Protein AF-A0A2S6AQE8-F1 (afdb_monomer)

Solvent-accessible surface area (backbone atoms only — not comparable to full-atom values): 20521 Å² total; per-residue (Å²): 130,80,51,69,67,54,54,55,48,44,31,73,76,71,64,56,74,60,50,34,68,54,40,37,60,50,54,34,91,86,47,54,67,70,57,42,50,50,50,47,54,51,51,68,75,48,90,78,54,59,66,38,32,31,19,49,15,50,26,20,28,69,56,32,47,66,45,81,55,98,65,26,67,51,20,29,32,73,51,63,65,39,25,20,27,65,39,50,67,73,38,40,37,26,40,43,23,58,72,71,33,29,24,54,31,73,43,66,74,57,54,90,47,16,73,24,69,56,58,23,52,59,66,39,56,65,43,61,41,88,42,54,73,67,55,47,50,50,37,25,72,74,56,21,28,34,79,32,42,76,43,74,56,31,32,39,41,39,57,55,48,54,65,45,19,67,81,64,74,41,57,89,32,57,57,57,45,29,23,49,56,46,20,58,54,56,21,49,29,38,31,33,40,38,39,36,35,28,12,27,75,16,22,76,33,66,39,65,68,60,30,52,53,38,50,53,45,38,42,49,34,35,46,75,69,72,29,48,68,46,79,47,75,43,83,13,48,42,46,61,29,58,24,26,22,32,42,49,30,39,49,43,26,52,32,30,24,66,50,50,48,56,64,63,45,47,53,53,35,51,54,52,49,45,55,50,58,71,67,38,87,68,82,88,76,88,64,58,66,66,57,54,53,52,48,28,24,66,70,31,49,14,35,52,40,46,37,50,43,31,44,75,41,55,15,48,44,66,41,63,77,65,42,57,84,68,61,69,35,80,21,77,28,73,29,51,33,92,47,66,28,28,33,62,44,41,51,10,39,66,48,16,45,48,8,50,63,35,25,73,77,40,48,49,7,16,38,37,50,68,53,57,64,76,36,79,41,48,56,68,35,66,36,31,34,21,26,13,88,37,64,68,62,10,48,56,50,24,61,56,51,55,74,44,50,40,72,42,125

Radius of gyration: 22.06 Å; Cα contacts (8 Å, |Δi|>4): 873; chains: 1; bounding box: 56×56×60 Å

Sequence (409 aa):
MNSAATLLEQRRVTGIEFTQ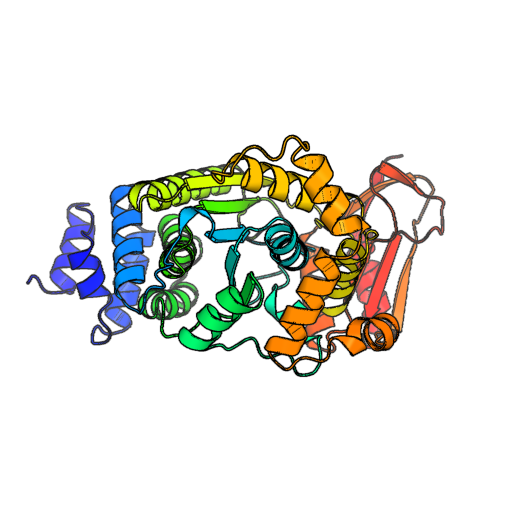EQFAALLAPSTPDAVVATLLTTLAMSSHSDAEASALTQAYVASGKQVNWPDATQVVDKHSTGCVGDDVSIVLAPLLAATGLRVAKITGSALRHCGGTLDKLHCIPGLRLDLTVAEFVGCVETVGFCIAGQSPELVPADGRTYALRERTGTVDVAALIAASIMSKKLATGAATIALEVKYGPGAVVATEADADELVRLMRAIGEAAGRRMLMSTCDASQPLAPAAGPLLELREAVAVLRGGGAPVLREHVTGLAEQILHAVPAPDSGTPIRSRIDDALDSGVAYEMFCHYINHLGGDAEWLDMGLETTHAPAVVTYHAPRPAIYTGIDARPVGEAAQMLAAVDAACGVRIVAEPGKPVSAGQSVLEVHAPDPVSGHAYADALGRHCHFHD

Nearest PDB structures (foldseek):
  1brw-assembly1_B  TM=8.549E-01  e=3.172E-35  Geobacillus stearothermophilus
  5oln-assembly1_A  TM=8.508E-01  e=2.362E-34  Bacillus subtilis subsp. subtilis str. 168
  5ep8-assembly1_B  TM=8.531E-01  e=1.271E-33  Bacillus subtilis subsp. subtilis str. 168
  3h5q-assembly1_A-2  TM=8.691E-01  e=4.934E-33  Staphylococcus aureus subsp. aureus COL
  2wk5-assembly2_B  TM=8.681E-01  e=1.063E-30  Homo sapiens

Foldseek 3Di:
DDDLVRVLVCCQPPVDADALVNLLVQLPPPHDPVSLLSVLVSLVVHDDDLRSLLSNLVSQQVRFAFDADPDLLLEEEEDELFFFLPLLVLQQQLLSLLLVGFYQYEFEQDDALGHGNVLLVVVFPFFAQADDPVLSVVLSVPLSYDYHYDHCRGGVSLVSSVVSCVVNVSPLRLSNVLSSVLSSVVRSSHQEYEYEYEEPDRGPHDDPVSSVSNQVSNVSSQVVSNHHYHYYYDYRQFHQFQWGFSLRSNLQSLQQQQVHHDPSSNVVSLVSSLVVVVRRDDPDPVDRSSVSSSCNRPVSSSVVSSLVSRVSSRTDSVCSVVPSVVDAFPDKDFQWDQAKFQWAGFGRSLQSVLNVVQVVVPRRWGKGADDDHRDIGHHRHTGMMTRHNDVVSRVVSSVVRSVRTDTHD

Structure (mmCIF, N/CA/C/O backbone):
data_AF-A0A2S6AQE8-F1
#
_entry.id   AF-A0A2S6AQE8-F1
#
loop_
_atom_site.group_PDB
_atom_site.id
_atom_site.type_symbol
_atom_site.label_atom_id
_atom_site.label_alt_id
_atom_site.label_comp_id
_atom_site.label_asym_id
_atom_site.label_entity_id
_atom_site.label_seq_id
_atom_site.pdbx_PDB_ins_code
_atom_site.Cartn_x
_atom_site.Cartn_y
_atom_site.Cartn_z
_atom_site.occupancy
_atom_site.B_iso_or_equiv
_atom_site.auth_seq_id
_atom_site.auth_comp_id
_atom_site.auth_asym_id
_atom_site.auth_atom_id
_atom_site.pdbx_PDB_model_num
ATOM 1 N N . MET A 1 1 ? -21.640 16.882 30.216 1.00 59.62 1 MET A N 1
ATOM 2 C CA . MET A 1 1 ? -20.380 16.749 29.454 1.00 59.62 1 MET A CA 1
ATOM 3 C C . MET A 1 1 ? -19.703 18.103 29.436 1.00 59.62 1 MET A C 1
ATOM 5 O O . MET A 1 1 ? -20.409 19.097 29.301 1.00 59.62 1 MET A O 1
ATOM 9 N N . ASN A 1 2 ? -18.381 18.148 29.607 1.00 73.69 2 ASN A N 1
ATOM 10 C CA . ASN A 1 2 ? -17.614 19.379 29.407 1.00 73.69 2 ASN A CA 1
ATOM 11 C C . ASN A 1 2 ? -17.777 19.850 27.955 1.00 73.69 2 ASN A C 1
ATOM 13 O O . ASN A 1 2 ? -17.948 19.026 27.056 1.00 73.69 2 ASN A O 1
ATOM 17 N N . SER A 1 3 ? -17.750 21.164 27.724 1.00 89.25 3 SER A N 1
ATOM 18 C CA . SER A 1 3 ? -17.791 21.694 26.359 1.00 89.25 3 SER A CA 1
ATOM 19 C C . SER A 1 3 ? -16.532 21.281 25.584 1.00 89.25 3 SER A C 1
ATOM 21 O O . SER A 1 3 ? -15.483 21.046 26.189 1.00 89.25 3 SER A O 1
ATOM 23 N N . ALA A 1 4 ? -16.603 21.240 24.250 1.00 91.50 4 ALA A N 1
ATOM 24 C CA . ALA A 1 4 ? -15.432 20.957 23.415 1.00 91.50 4 ALA A CA 1
ATOM 25 C C . ALA A 1 4 ? -14.269 21.927 23.700 1.00 91.50 4 ALA A C 1
ATOM 27 O O . ALA A 1 4 ? -13.121 21.503 23.797 1.00 91.50 4 ALA A O 1
ATOM 28 N N . ALA A 1 5 ? -14.577 23.212 23.918 1.00 90.94 5 ALA A N 1
ATOM 29 C CA . ALA A 1 5 ? -13.588 24.221 24.291 1.00 90.94 5 ALA A CA 1
ATOM 30 C C . ALA A 1 5 ? -12.911 23.891 25.631 1.00 90.94 5 ALA A C 1
ATOM 32 O O . ALA A 1 5 ? -11.690 23.945 25.724 1.00 90.94 5 ALA A O 1
ATOM 33 N N . THR A 1 6 ? -13.687 23.470 26.633 1.00 92.88 6 THR A N 1
ATOM 34 C CA . THR A 1 6 ? -13.168 23.077 27.952 1.00 92.88 6 THR A CA 1
ATOM 35 C C . THR A 1 6 ? -12.248 21.860 27.864 1.00 92.88 6 THR A C 1
ATOM 37 O O . THR A 1 6 ? -11.214 21.835 28.522 1.00 92.88 6 THR A O 1
ATOM 40 N N . LEU A 1 7 ? -12.593 20.858 27.048 1.00 94.50 7 LEU A N 1
ATOM 41 C CA . LEU A 1 7 ? -11.750 19.673 26.850 1.00 94.50 7 LEU A CA 1
ATOM 42 C C . LEU A 1 7 ? -10.415 20.038 26.185 1.00 94.50 7 LEU A C 1
ATOM 44 O O . LEU A 1 7 ? -9.356 19.632 26.659 1.00 94.50 7 LEU A O 1
ATOM 48 N N . LEU A 1 8 ? -10.461 20.839 25.118 1.00 94.88 8 LEU A N 1
ATOM 49 C CA . LEU A 1 8 ? -9.264 21.294 24.404 1.00 94.88 8 LEU A CA 1
ATOM 50 C C . LEU A 1 8 ? -8.369 22.176 25.286 1.00 94.88 8 LEU A C 1
ATOM 52 O O . LEU A 1 8 ? -7.149 22.017 25.282 1.00 94.88 8 LEU A O 1
ATOM 56 N N . GLU A 1 9 ? -8.960 23.078 26.072 1.00 93.56 9 GLU A N 1
ATOM 57 C CA . GLU A 1 9 ? -8.234 23.895 27.047 1.00 93.56 9 GLU A CA 1
ATOM 58 C C . GLU A 1 9 ? -7.586 23.026 28.128 1.00 93.56 9 GLU A C 1
ATOM 60 O O . GLU A 1 9 ? -6.398 23.182 28.407 1.00 93.56 9 GLU A O 1
ATOM 65 N N . GLN A 1 10 ? -8.321 22.058 28.683 1.00 93.00 10 GLN A N 1
ATOM 66 C CA . GLN A 1 10 ? -7.788 21.137 29.682 1.00 93.00 10 GLN A CA 1
ATOM 67 C C . GLN A 1 10 ? -6.585 20.361 29.139 1.00 93.00 10 GLN A C 1
ATOM 69 O O . GLN A 1 10 ? -5.553 20.327 29.813 1.00 93.00 10 GLN A O 1
ATOM 74 N N . ARG A 1 11 ? -6.670 19.799 27.923 1.00 94.56 11 ARG A N 1
ATOM 75 C CA . ARG A 1 11 ? -5.537 19.104 27.289 1.00 94.56 11 ARG A CA 1
ATOM 76 C C . ARG A 1 11 ? -4.319 20.017 27.178 1.00 94.56 11 ARG A C 1
ATOM 78 O O . ARG A 1 11 ? -3.233 19.623 27.587 1.00 94.56 11 ARG A O 1
ATOM 85 N N . ARG A 1 12 ? -4.505 21.253 26.701 1.00 93.00 12 ARG A N 1
ATOM 86 C CA . ARG A 1 12 ? -3.419 22.233 26.517 1.00 93.00 12 ARG A CA 1
ATOM 87 C C . ARG A 1 12 ? -2.774 22.698 27.824 1.00 93.00 12 ARG A C 1
ATOM 89 O O . ARG A 1 12 ? -1.570 22.914 27.852 1.00 93.00 12 ARG A O 1
ATOM 96 N N . VAL A 1 13 ? -3.567 22.909 28.875 1.00 92.69 13 VAL A N 1
ATOM 97 C CA . VAL A 1 13 ? -3.093 23.486 30.147 1.00 92.69 13 VAL A CA 1
ATOM 98 C C . VAL A 1 13 ? -2.520 22.418 31.072 1.00 92.69 13 VAL A C 1
ATOM 100 O O . VAL A 1 13 ? -1.518 22.653 31.740 1.00 92.69 13 VAL A O 1
ATOM 103 N N . THR A 1 14 ? -3.169 21.256 31.141 1.00 92.31 14 THR A N 1
ATOM 104 C CA . THR A 1 14 ? -2.834 20.210 32.120 1.00 92.31 14 THR A CA 1
ATOM 105 C C . THR A 1 14 ? -2.032 19.057 31.529 1.00 92.31 14 THR A C 1
ATOM 107 O O . THR A 1 14 ? -1.454 18.282 32.284 1.00 92.31 14 THR A O 1
ATOM 110 N N . GLY A 1 15 ? -2.026 18.901 30.201 1.00 92.44 15 GLY A N 1
ATOM 111 C CA . GLY A 1 15 ? -1.447 17.734 29.540 1.00 92.44 15 GLY A CA 1
ATOM 112 C C . GLY A 1 15 ? -2.251 16.444 29.739 1.00 92.44 15 GLY A C 1
ATOM 113 O O . GLY A 1 15 ? -1.806 15.397 29.285 1.00 92.44 15 GLY A O 1
ATOM 114 N N . ILE A 1 16 ? -3.430 16.482 30.370 1.00 93.62 16 ILE A N 1
ATOM 115 C CA . ILE A 1 16 ? -4.280 15.294 30.544 1.00 93.62 16 ILE A CA 1
ATOM 116 C C . ILE A 1 16 ? -4.783 14.826 29.179 1.00 93.62 16 ILE A C 1
ATOM 118 O O . ILE A 1 16 ? -5.453 15.584 28.482 1.00 93.62 16 ILE A O 1
ATOM 122 N N . GLU A 1 17 ? -4.443 13.590 28.822 1.00 95.81 17 GLU A N 1
ATOM 123 C CA . GLU A 1 17 ? -4.793 12.947 27.554 1.00 95.81 17 GLU A CA 1
ATOM 124 C C . GLU A 1 17 ? -6.294 12.684 27.413 1.00 95.81 17 GLU A C 1
ATOM 126 O O . GLU A 1 17 ? -7.014 12.513 28.402 1.00 95.81 17 GLU A O 1
ATOM 131 N N . PHE A 1 18 ? -6.765 12.650 26.166 1.00 96.50 18 PHE A N 1
ATOM 132 C CA . PHE A 1 18 ? -8.171 12.388 25.879 1.00 96.50 18 PHE A CA 1
ATOM 133 C C . PHE A 1 18 ? -8.526 10.904 26.006 1.00 96.50 18 PHE A C 1
ATOM 135 O O . PHE A 1 18 ? -7.795 10.025 25.548 1.00 96.50 18 PHE A O 1
ATOM 142 N N . THR A 1 19 ? -9.708 10.623 26.558 1.00 96.38 19 THR A N 1
ATOM 143 C CA . THR A 1 19 ? -10.315 9.285 26.497 1.00 96.38 19 THR A CA 1
ATOM 144 C C . THR A 1 19 ? -10.993 9.040 25.147 1.00 96.38 19 THR A C 1
ATOM 146 O O . THR A 1 19 ? -11.256 9.976 24.384 1.00 96.38 19 THR A O 1
ATOM 149 N N . GLN A 1 20 ? -11.347 7.783 24.859 1.00 96.44 20 GLN A N 1
ATOM 150 C CA . GLN A 1 20 ? -12.087 7.422 23.645 1.00 96.44 20 GLN A CA 1
ATOM 151 C C . GLN A 1 20 ? -13.413 8.193 23.544 1.00 96.44 20 GLN A C 1
ATOM 153 O O . GLN A 1 20 ? -13.755 8.702 22.479 1.00 96.44 20 GLN A O 1
ATOM 158 N N . GLU A 1 21 ? -14.152 8.331 24.647 1.00 96.62 21 GLU A N 1
ATOM 159 C CA . GLU A 1 21 ? -15.435 9.041 24.683 1.00 96.62 21 GLU A CA 1
ATOM 160 C C . GLU A 1 21 ? -15.262 10.536 24.408 1.00 96.62 21 GLU A C 1
ATOM 162 O O . GLU A 1 21 ? -16.095 11.151 23.738 1.00 96.62 21 GLU A O 1
ATOM 167 N N . GLN A 1 22 ? -14.174 11.130 24.904 1.00 97.06 22 GLN A N 1
ATOM 168 C CA . GLN A 1 22 ? -13.853 12.530 24.641 1.00 97.06 22 GLN A CA 1
ATOM 169 C C . GLN A 1 22 ? -13.485 12.741 23.171 1.00 97.06 22 GLN A C 1
ATOM 171 O O . GLN A 1 22 ? -13.992 13.682 22.559 1.00 97.06 22 GLN A O 1
ATOM 176 N N . PHE A 1 23 ? -12.690 11.845 22.575 1.00 97.75 23 PHE A N 1
ATOM 177 C CA . PHE A 1 23 ? -12.437 11.869 21.135 1.00 97.75 23 PHE A CA 1
ATOM 178 C C . PHE A 1 23 ? -13.725 11.708 20.329 1.00 97.75 23 PHE A C 1
ATOM 180 O O . PHE A 1 23 ? -13.971 12.504 19.427 1.00 97.75 23 PHE A O 1
ATOM 187 N N . ALA A 1 24 ? -14.585 10.748 20.676 1.00 96.62 24 ALA A N 1
ATOM 188 C CA . ALA A 1 24 ? -15.858 10.533 19.992 1.00 96.62 24 ALA A CA 1
ATOM 189 C C . ALA A 1 24 ? -16.759 11.780 20.043 1.00 96.62 24 ALA A C 1
ATOM 191 O O . ALA A 1 24 ? -17.357 12.155 19.035 1.00 96.62 24 ALA A O 1
ATOM 192 N N . ALA A 1 25 ? -16.812 12.475 21.185 1.00 96.50 25 ALA A N 1
ATOM 193 C CA . ALA A 1 25 ? -17.548 13.731 21.311 1.00 96.50 25 ALA A CA 1
ATOM 194 C C . ALA A 1 25 ? -16.939 14.856 20.451 1.00 96.50 25 ALA A C 1
ATOM 196 O O . ALA A 1 25 ? -17.665 15.587 19.775 1.00 96.50 25 ALA A O 1
ATOM 197 N N . LEU A 1 26 ? -15.609 14.989 20.437 1.00 96.94 26 LEU A N 1
ATOM 198 C CA . LEU A 1 26 ? -14.902 16.004 19.645 1.00 96.94 26 LEU A CA 1
ATOM 199 C C . LEU A 1 26 ? -14.941 15.722 18.134 1.00 96.94 26 LEU A C 1
ATOM 201 O O . LEU A 1 26 ? -14.862 16.654 17.340 1.00 96.94 26 LEU A O 1
ATOM 205 N N . LEU A 1 27 ? -15.105 14.463 17.733 1.00 96.88 27 LEU A N 1
ATOM 206 C CA . LEU A 1 27 ? -15.155 14.023 16.337 1.00 96.88 27 LEU A CA 1
ATOM 207 C C . LEU A 1 27 ? -16.582 13.782 15.824 1.00 96.88 27 LEU A C 1
ATOM 209 O O . LEU A 1 27 ? -16.759 13.374 14.675 1.00 96.88 27 LEU A O 1
ATOM 213 N N . ALA A 1 28 ? -17.602 14.046 16.645 1.00 96.00 28 ALA A N 1
ATOM 214 C CA . ALA A 1 28 ? -18.995 13.867 16.259 1.00 96.00 28 ALA A CA 1
ATOM 215 C C . ALA A 1 28 ? -19.329 14.641 14.962 1.00 96.00 28 ALA A C 1
ATOM 217 O O . ALA A 1 28 ? -18.824 15.752 14.759 1.00 96.00 28 ALA A O 1
ATOM 218 N N . PRO A 1 29 ? -20.227 14.123 14.099 1.00 94.75 29 PRO A N 1
ATOM 219 C CA . PRO A 1 29 ? -20.587 14.788 12.843 1.00 94.75 29 PRO A CA 1
ATOM 220 C C . PRO A 1 29 ? -21.086 16.231 13.018 1.00 94.75 29 PRO A C 1
ATOM 222 O O . PRO A 1 29 ? -20.862 17.073 12.156 1.00 94.75 29 PRO A O 1
ATOM 225 N N . SER A 1 30 ? -21.725 16.533 14.153 1.00 95.06 30 SER A N 1
ATOM 226 C CA . SER A 1 30 ? -22.222 17.871 14.497 1.00 95.06 30 SER A CA 1
ATOM 227 C C . SER A 1 30 ? -21.138 18.849 14.961 1.00 95.06 30 SER A C 1
ATOM 229 O O . SER A 1 30 ? -21.402 20.047 15.050 1.00 95.06 30 SER A O 1
ATOM 231 N N . THR A 1 31 ? -19.943 18.369 15.315 1.00 96.38 31 THR A N 1
ATOM 232 C CA . THR A 1 31 ? -18.854 19.231 15.788 1.00 96.38 31 THR A CA 1
ATOM 233 C C . THR A 1 31 ? -18.337 20.076 14.625 1.00 96.38 31 THR A C 1
ATOM 235 O O . THR A 1 31 ? -18.069 19.499 13.579 1.00 96.38 31 THR A O 1
ATOM 238 N N . PRO A 1 32 ? -18.171 21.407 14.746 1.00 96.75 32 PRO A N 1
ATOM 239 C CA . PRO A 1 32 ? -17.662 22.241 13.653 1.00 96.75 32 PRO A CA 1
ATOM 240 C C . PRO A 1 32 ? -16.220 21.902 13.247 1.00 96.75 32 PRO A C 1
ATOM 242 O O . PRO A 1 32 ? -15.391 21.605 14.106 1.00 96.75 32 PRO A O 1
ATOM 245 N N . ASP A 1 33 ? -15.883 22.050 11.960 1.00 96.31 33 ASP A N 1
ATOM 246 C CA . ASP A 1 33 ? -14.519 21.812 11.445 1.00 96.31 33 ASP A CA 1
ATOM 247 C C . ASP A 1 33 ? -13.455 22.632 12.185 1.00 96.31 33 ASP A C 1
ATOM 249 O O . ASP A 1 33 ? -12.359 22.140 12.411 1.00 96.31 33 ASP A O 1
ATOM 253 N N . ALA A 1 34 ? -13.775 23.856 12.619 1.00 96.19 34 ALA A N 1
ATOM 254 C CA . ALA A 1 34 ? -12.851 24.690 13.391 1.00 96.19 34 ALA A CA 1
ATOM 255 C C . ALA A 1 34 ? -12.446 24.045 14.729 1.00 96.19 34 ALA A C 1
ATOM 257 O O . ALA A 1 34 ? -11.298 24.163 15.158 1.00 96.19 34 ALA A O 1
ATOM 258 N N . VAL A 1 35 ? -13.370 23.331 15.379 1.00 96.75 35 VAL A N 1
ATOM 259 C CA . VAL A 1 35 ? -13.095 22.599 16.622 1.00 96.75 35 VAL A CA 1
ATOM 260 C C . VAL A 1 35 ? -12.239 21.370 16.326 1.00 96.75 35 VAL A C 1
ATOM 262 O O . VAL A 1 35 ? -11.257 21.144 17.028 1.00 96.75 35 VAL A O 1
ATOM 265 N N . VAL A 1 36 ? -12.549 20.624 15.259 1.00 97.38 36 VAL A N 1
ATOM 266 C CA . VAL A 1 36 ? -11.741 19.467 14.835 1.00 97.38 36 VAL A CA 1
ATOM 267 C C . VAL A 1 36 ? -10.330 19.909 14.440 1.00 97.38 36 VAL A C 1
ATOM 269 O O . VAL A 1 36 ? -9.359 19.333 14.908 1.00 97.38 36 VAL A O 1
ATOM 272 N N . ALA A 1 37 ? -10.183 20.988 13.674 1.00 96.69 37 ALA A N 1
ATOM 273 C CA . ALA A 1 37 ? -8.884 21.564 13.336 1.00 96.69 37 ALA A CA 1
ATOM 274 C C . ALA A 1 37 ? -8.096 21.968 14.593 1.00 96.69 37 ALA A C 1
ATOM 276 O O . ALA A 1 37 ? -6.907 21.675 14.689 1.00 96.69 37 ALA A O 1
ATOM 277 N N . THR A 1 38 ? -8.768 22.561 15.588 1.00 96.75 38 THR A N 1
ATOM 278 C CA . THR A 1 38 ? -8.143 22.905 16.876 1.00 96.75 38 THR A CA 1
ATOM 279 C C . THR A 1 38 ? -7.694 21.656 17.640 1.00 96.75 38 THR A C 1
ATOM 281 O O . THR A 1 38 ? -6.626 21.673 18.255 1.00 96.75 38 THR A O 1
ATOM 284 N N . LEU A 1 39 ? -8.469 20.566 17.594 1.00 97.00 39 LEU A N 1
ATOM 285 C CA . LEU A 1 39 ? -8.056 19.267 18.129 1.00 97.00 39 LEU A CA 1
ATOM 286 C C . LEU A 1 39 ? -6.769 18.790 17.448 1.00 97.00 39 LEU A C 1
ATOM 288 O O . LEU A 1 39 ? -5.811 18.477 18.147 1.00 97.00 39 LEU A O 1
ATOM 292 N N . LEU A 1 40 ? -6.704 18.804 16.114 1.00 96.94 40 LEU A N 1
ATOM 293 C CA . LEU A 1 40 ? -5.523 18.346 15.373 1.00 96.94 40 LEU A CA 1
ATOM 294 C C . LEU A 1 40 ? -4.272 19.149 15.716 1.00 96.94 40 LEU A C 1
ATOM 296 O O . LEU A 1 40 ? -3.232 18.561 15.997 1.00 96.94 40 LEU A O 1
ATOM 300 N N . THR A 1 41 ? -4.370 20.478 15.756 1.00 95.75 41 THR A N 1
ATOM 301 C CA . THR A 1 41 ? -3.236 21.327 16.146 1.00 95.75 41 THR A CA 1
ATOM 302 C C . THR A 1 41 ? -2.858 21.141 17.614 1.00 9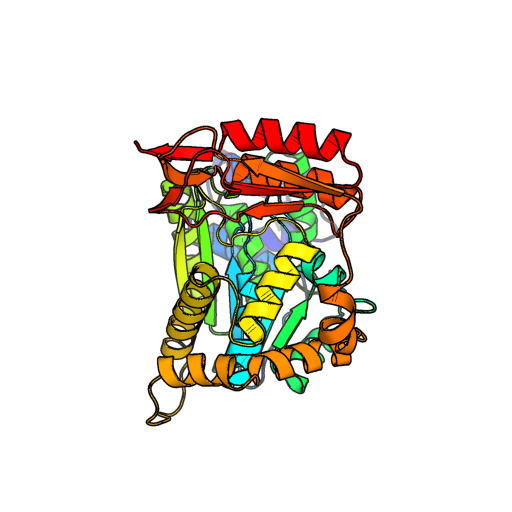5.75 41 THR A C 1
ATOM 304 O O . THR A 1 41 ? -1.684 21.213 17.955 1.00 95.75 41 THR A O 1
ATOM 307 N N . THR A 1 42 ? -3.833 20.873 18.492 1.00 95.69 42 THR A N 1
ATOM 308 C CA . THR A 1 42 ? -3.564 20.566 19.908 1.00 95.69 42 THR A CA 1
ATOM 309 C C . THR A 1 42 ? -2.778 19.268 20.033 1.00 95.69 42 THR A C 1
ATOM 311 O O . THR A 1 42 ? -1.807 19.225 20.786 1.00 95.69 42 THR A O 1
ATOM 314 N N . LEU A 1 43 ? -3.160 18.237 19.275 1.00 95.25 43 LEU A N 1
ATOM 315 C CA . LEU A 1 43 ? -2.432 16.975 19.240 1.00 95.25 43 LEU A CA 1
ATOM 316 C C . LEU A 1 43 ? -1.021 17.186 18.672 1.00 95.25 43 LEU A C 1
ATOM 318 O O . LEU A 1 43 ? -0.054 16.861 19.339 1.00 95.25 43 LEU A O 1
ATOM 322 N N . ALA A 1 44 ? -0.881 17.873 17.536 1.00 94.19 44 ALA A N 1
ATOM 323 C CA . ALA A 1 44 ? 0.421 18.158 16.920 1.00 94.19 44 ALA A CA 1
ATOM 324 C C . ALA A 1 44 ? 1.427 18.887 17.837 1.00 94.19 44 ALA A C 1
ATOM 326 O O . ALA A 1 44 ? 2.632 18.799 17.619 1.00 94.19 44 ALA A O 1
ATOM 327 N N . MET A 1 45 ? 0.945 19.624 18.842 1.00 92.25 45 MET A N 1
ATOM 328 C CA . MET A 1 45 ? 1.772 20.364 19.802 1.00 92.25 45 MET A CA 1
ATOM 329 C C . MET A 1 45 ? 1.960 19.643 21.148 1.00 92.25 45 MET A C 1
ATOM 331 O O . MET A 1 45 ? 2.586 20.203 22.048 1.00 92.25 45 MET A O 1
ATOM 335 N N . SER A 1 46 ? 1.400 18.444 21.315 1.00 90.50 46 SER A N 1
ATOM 336 C CA . SER A 1 46 ? 1.408 17.692 22.573 1.00 90.50 46 SER A CA 1
ATOM 337 C C . SER A 1 46 ? 2.185 16.384 22.429 1.00 90.50 46 SER A C 1
ATOM 339 O O . SER A 1 46 ? 2.286 15.818 21.348 1.00 90.50 46 SER A O 1
ATOM 341 N N . SER A 1 47 ? 2.710 15.862 23.538 1.00 88.88 47 SER A N 1
ATOM 342 C CA . SER A 1 47 ? 3.180 14.475 23.586 1.00 88.88 47 SER A CA 1
ATOM 343 C C . SER A 1 47 ? 1.994 13.513 23.642 1.00 88.88 47 SER A C 1
ATOM 345 O O . SER A 1 47 ? 1.002 13.815 24.312 1.00 88.88 47 SER A O 1
ATOM 347 N N . HIS A 1 48 ? 2.134 12.339 23.028 1.00 89.06 48 HIS A N 1
ATOM 348 C CA . HIS A 1 48 ? 1.110 11.295 23.015 1.00 89.06 48 HIS A CA 1
ATOM 349 C C . HIS A 1 48 ? 1.634 10.000 23.617 1.00 89.06 48 HIS A C 1
ATOM 351 O O . HIS A 1 48 ? 2.704 9.524 23.234 1.00 89.06 48 HIS A O 1
ATOM 357 N N . SER A 1 49 ? 0.860 9.399 24.512 1.00 94.12 49 SER A N 1
ATOM 358 C CA . SER A 1 49 ? 1.041 8.006 24.893 1.00 94.12 49 SER A CA 1
ATOM 359 C C . SER A 1 49 ? 0.412 7.056 23.869 1.00 94.12 49 SER A C 1
ATOM 361 O O . SER A 1 49 ? -0.458 7.422 23.071 1.00 94.12 49 SER A O 1
ATOM 363 N N . ASP A 1 50 ? 0.799 5.785 23.949 1.00 95.06 50 ASP A N 1
ATOM 364 C CA . ASP A 1 50 ? 0.179 4.715 23.159 1.00 95.06 50 ASP A CA 1
ATOM 365 C C . ASP A 1 50 ? -1.304 4.543 23.496 1.00 95.06 50 ASP A C 1
ATOM 367 O O . ASP A 1 50 ? -2.102 4.159 22.638 1.00 95.06 50 ASP A O 1
ATOM 371 N N . ALA A 1 51 ? -1.687 4.856 24.738 1.00 95.38 51 ALA A N 1
ATOM 372 C CA . ALA A 1 51 ? -3.067 4.784 25.189 1.00 95.38 51 ALA A CA 1
ATOM 373 C C . ALA A 1 51 ? -3.922 5.877 24.534 1.00 95.38 51 ALA A C 1
ATOM 375 O O . ALA A 1 51 ? -5.020 5.577 24.067 1.00 95.38 51 ALA A O 1
ATOM 376 N N . GLU A 1 52 ? -3.418 7.112 24.421 1.00 96.00 52 GLU A N 1
ATOM 377 C CA . GLU A 1 52 ? -4.141 8.191 23.735 1.00 96.00 52 GLU A CA 1
ATOM 378 C C . GLU A 1 52 ? -4.267 7.911 22.230 1.00 96.00 52 GLU A C 1
ATOM 380 O O . GLU A 1 52 ? -5.348 8.068 21.658 1.00 96.00 52 GLU A O 1
ATOM 385 N N . ALA A 1 53 ? -3.201 7.420 21.588 1.00 96.56 53 ALA A N 1
ATOM 386 C CA . ALA A 1 53 ? -3.248 7.020 20.180 1.00 96.56 53 ALA A CA 1
ATOM 387 C C . ALA A 1 53 ? -4.249 5.870 19.941 1.00 96.56 53 ALA A C 1
ATOM 389 O O . ALA A 1 53 ? -5.016 5.885 18.970 1.00 96.56 53 ALA A O 1
ATOM 390 N N . SER A 1 54 ? -4.306 4.900 20.858 1.00 97.19 54 SER A N 1
ATOM 391 C CA . SER A 1 54 ? -5.295 3.814 20.832 1.00 97.19 54 SER A CA 1
ATOM 392 C C . SER A 1 54 ? -6.718 4.335 21.027 1.00 97.19 54 SER A C 1
ATOM 394 O O . SER A 1 54 ? -7.612 3.951 20.273 1.00 97.19 54 SER A O 1
ATOM 396 N N . ALA A 1 55 ? -6.932 5.259 21.966 1.00 97.62 55 ALA A N 1
ATOM 397 C CA . ALA A 1 55 ? -8.231 5.880 22.212 1.00 97.62 55 ALA A CA 1
ATOM 398 C C . ALA A 1 55 ? -8.743 6.659 20.988 1.00 97.62 55 ALA A C 1
ATOM 400 O O . ALA A 1 55 ? -9.908 6.511 20.609 1.00 97.62 55 ALA A O 1
ATOM 401 N N . LEU A 1 56 ? -7.873 7.427 20.319 1.00 98.12 56 LEU A N 1
ATOM 402 C CA . LEU A 1 56 ? -8.203 8.106 19.063 1.00 98.12 56 LEU A CA 1
ATOM 403 C C . LEU A 1 56 ? -8.585 7.100 17.970 1.00 98.12 56 LEU A C 1
ATOM 405 O O . LEU A 1 56 ? -9.598 7.268 17.289 1.00 98.12 56 LEU A O 1
ATOM 409 N N . THR A 1 57 ? -7.802 6.028 17.828 1.00 98.12 57 THR A N 1
ATOM 410 C CA . THR A 1 57 ? -8.071 4.976 16.838 1.00 98.12 57 THR A CA 1
ATOM 411 C C . THR A 1 57 ? -9.432 4.330 17.075 1.00 98.12 57 THR A C 1
ATOM 413 O O . THR A 1 57 ? -10.221 4.181 16.144 1.00 98.12 57 THR A O 1
ATOM 416 N N . GLN A 1 58 ? -9.739 3.974 18.322 1.00 97.62 58 GLN A N 1
ATOM 417 C CA . GLN A 1 58 ? -11.017 3.365 18.682 1.00 97.62 58 GLN A CA 1
ATOM 418 C C . GLN A 1 58 ? -12.192 4.325 18.457 1.00 97.62 58 GLN A C 1
ATOM 420 O O . GLN A 1 58 ? -13.267 3.882 18.056 1.00 97.62 58 GLN A O 1
ATOM 425 N N . ALA A 1 59 ? -12.001 5.635 18.648 1.00 97.94 59 ALA A N 1
ATOM 426 C CA . ALA A 1 59 ? -13.010 6.634 18.303 1.00 97.94 59 ALA A CA 1
ATOM 427 C C . ALA A 1 59 ? -13.266 6.701 16.784 1.00 97.94 59 ALA A C 1
ATOM 429 O O . ALA A 1 59 ? -14.421 6.794 16.368 1.00 97.94 59 ALA A O 1
ATOM 430 N N . TYR A 1 60 ? -12.229 6.582 15.945 1.00 97.69 60 TYR A N 1
ATOM 431 C CA . TYR A 1 60 ? -12.407 6.467 14.492 1.00 97.69 60 TYR A CA 1
ATOM 432 C C . TYR A 1 60 ? -13.137 5.188 14.090 1.00 97.69 60 TYR A C 1
ATOM 434 O O . TYR A 1 60 ? -14.089 5.259 13.316 1.00 97.69 60 TYR A O 1
ATOM 442 N N . VAL A 1 61 ? -12.747 4.040 14.644 1.00 96.75 61 VAL A N 1
ATOM 443 C CA . VAL A 1 61 ? -13.399 2.745 14.375 1.00 96.75 61 VAL A CA 1
ATOM 444 C C . VAL A 1 61 ? -14.874 2.766 14.795 1.00 96.75 61 VAL A C 1
ATOM 446 O O . VAL A 1 61 ? -15.736 2.275 14.073 1.00 96.75 61 VAL A O 1
ATOM 449 N N . ALA A 1 62 ? -15.192 3.379 15.938 1.00 96.69 62 ALA A N 1
ATOM 450 C CA . ALA A 1 62 ? -16.563 3.502 16.431 1.00 96.69 62 ALA A CA 1
ATOM 451 C C . ALA A 1 62 ? -17.425 4.502 15.636 1.00 96.69 62 ALA A C 1
ATOM 453 O O . ALA A 1 62 ? -18.641 4.528 15.814 1.00 96.69 62 ALA A O 1
ATOM 454 N N . SER A 1 63 ? -16.823 5.330 14.774 1.00 96.88 63 SER A N 1
ATOM 455 C CA . SER A 1 63 ? -17.554 6.343 14.000 1.00 96.88 63 SER A CA 1
ATOM 456 C C . SER A 1 63 ? -18.351 5.774 12.822 1.00 96.88 63 SER A C 1
ATOM 458 O O . SER A 1 63 ? -19.213 6.473 12.288 1.00 96.88 63 SER A O 1
ATOM 460 N N . GLY A 1 64 ? -18.079 4.531 12.414 1.00 95.19 64 GLY A N 1
ATOM 461 C CA . GLY A 1 64 ? -18.721 3.880 11.276 1.00 95.19 64 GLY A CA 1
ATOM 462 C C . GLY A 1 64 ? -19.036 2.402 11.507 1.00 95.19 64 GLY A C 1
ATOM 463 O O . GLY A 1 64 ? -19.051 1.896 12.629 1.00 95.19 64 GLY A O 1
ATOM 464 N N . LYS A 1 65 ? -19.344 1.709 10.411 1.00 95.25 65 LYS A N 1
ATOM 465 C CA . LYS A 1 65 ? -19.547 0.265 10.347 1.00 95.25 65 LYS A CA 1
ATOM 466 C C . LYS A 1 65 ? -18.236 -0.467 10.613 1.00 95.25 65 LYS A C 1
ATOM 468 O O . LYS A 1 65 ? -17.154 -0.001 10.276 1.00 95.25 65 LYS A O 1
ATOM 473 N N . GLN A 1 66 ? -18.366 -1.668 11.154 1.00 94.38 66 GLN A N 1
ATOM 474 C CA . GLN A 1 66 ? -17.254 -2.584 11.369 1.00 94.38 66 GLN A CA 1
ATOM 475 C C . GLN A 1 66 ? -17.611 -3.928 10.753 1.00 94.38 66 GLN A C 1
ATOM 477 O O . GLN A 1 66 ? -18.738 -4.409 10.899 1.00 94.38 66 GLN A O 1
ATOM 482 N N . VAL A 1 67 ? -16.653 -4.518 10.050 1.00 95.50 67 VAL A N 1
ATOM 483 C CA . VAL A 1 67 ? -16.799 -5.847 9.469 1.00 95.50 67 VAL A CA 1
ATOM 484 C C . VAL A 1 67 ? -16.4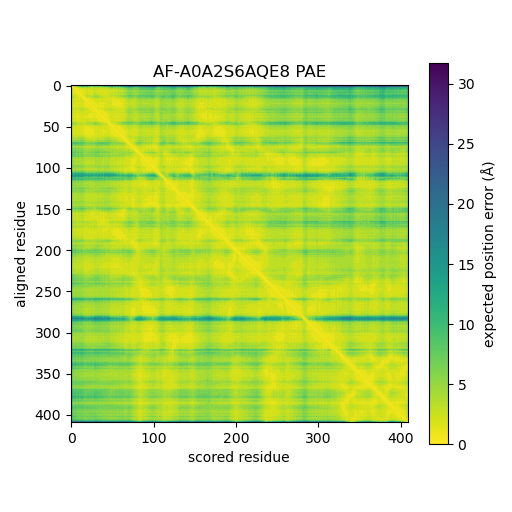78 -6.886 10.536 1.00 95.50 67 VAL A C 1
ATOM 486 O O . VAL A 1 67 ? -15.440 -6.813 11.191 1.00 95.50 67 VAL A O 1
ATOM 489 N N . ASN A 1 68 ? -17.362 -7.869 10.689 1.00 93.62 68 ASN A N 1
ATOM 490 C CA . ASN A 1 68 ? -17.163 -9.003 11.583 1.00 93.62 68 ASN A CA 1
ATOM 491 C C . ASN A 1 68 ? -17.207 -10.293 10.769 1.00 93.62 68 ASN A C 1
ATOM 493 O O . ASN A 1 68 ? -18.204 -10.571 10.106 1.00 93.62 68 ASN A O 1
ATOM 497 N N . TRP A 1 69 ? -16.136 -11.078 10.844 1.00 94.75 69 TRP A N 1
ATOM 498 C CA . TRP A 1 69 ? -16.018 -12.346 10.131 1.00 94.75 69 TRP A CA 1
ATOM 499 C C . TRP A 1 69 ? -16.401 -13.513 11.045 1.00 94.75 69 TRP A C 1
ATOM 501 O O . TRP A 1 69 ? -15.966 -13.519 12.199 1.00 94.75 69 TRP A O 1
ATOM 511 N N . PRO A 1 70 ? -17.144 -14.524 10.551 1.00 90.06 70 PRO A N 1
ATOM 512 C CA . PRO A 1 70 ? -17.467 -15.718 11.336 1.00 90.06 70 PRO A CA 1
ATOM 513 C C . PRO A 1 70 ? -16.224 -16.436 11.877 1.00 90.06 70 PRO A C 1
ATOM 515 O O . PRO A 1 70 ? -16.205 -16.858 13.029 1.00 90.06 70 PRO A O 1
ATOM 518 N N . ASP A 1 71 ? -15.173 -16.520 11.056 1.00 89.75 71 ASP A N 1
ATOM 519 C CA . ASP A 1 71 ? -13.838 -16.954 11.462 1.00 89.75 71 ASP A CA 1
ATOM 520 C C . ASP A 1 71 ? -12.814 -15.887 11.070 1.00 89.75 71 ASP A C 1
ATOM 522 O O . ASP A 1 71 ? -12.220 -15.917 9.991 1.00 89.75 71 ASP A O 1
ATOM 526 N N . ALA A 1 72 ? -12.630 -14.914 11.960 1.00 90.75 72 ALA A N 1
ATOM 527 C CA . ALA A 1 72 ? -11.656 -13.849 11.766 1.00 90.75 72 ALA A CA 1
ATOM 528 C C . ALA A 1 72 ? -10.203 -14.351 11.808 1.00 90.75 72 ALA A C 1
ATOM 530 O O . ALA A 1 72 ? -9.327 -13.651 11.308 1.00 90.75 72 ALA A O 1
ATOM 531 N N . THR A 1 73 ? -9.923 -15.538 12.371 1.00 92.44 73 THR A N 1
ATOM 532 C CA . THR A 1 73 ? -8.541 -16.026 12.548 1.00 92.44 73 THR A CA 1
ATOM 533 C C . THR A 1 73 ? -7.839 -16.292 11.222 1.00 92.44 73 THR A C 1
ATOM 535 O O . THR A 1 73 ? -6.625 -16.120 11.143 1.00 92.44 73 THR A O 1
ATOM 538 N N . GLN A 1 74 ? -8.610 -16.630 10.186 1.00 94.75 74 GLN A N 1
ATOM 539 C CA . GLN A 1 74 ? -8.137 -16.839 8.816 1.00 94.75 74 GLN A CA 1
ATOM 540 C C . GLN A 1 74 ? -8.162 -15.561 7.968 1.00 94.75 74 GLN A C 1
ATOM 542 O O . GLN A 1 74 ? -7.778 -15.599 6.800 1.00 94.75 74 GLN A O 1
ATOM 547 N N . VAL A 1 75 ? -8.638 -14.437 8.520 1.00 96.94 75 VAL A N 1
ATOM 548 C CA . VAL A 1 75 ? -8.728 -13.167 7.798 1.00 96.94 75 VAL A CA 1
ATOM 549 C C . VAL A 1 75 ? -7.530 -12.290 8.126 1.00 96.94 75 VAL A C 1
ATOM 551 O O . VAL A 1 75 ? -7.278 -11.942 9.285 1.00 96.94 75 VAL A O 1
ATOM 554 N N . VAL A 1 76 ? -6.821 -11.901 7.074 1.00 97.62 76 VAL A N 1
ATOM 555 C CA . VAL A 1 76 ? -5.607 -11.097 7.127 1.00 97.62 76 VAL A CA 1
ATOM 556 C C . VAL A 1 76 ? -5.780 -9.782 6.370 1.00 97.62 76 VAL A C 1
ATOM 558 O O . VAL A 1 76 ? -6.586 -9.669 5.444 1.00 97.62 76 VAL A O 1
ATOM 561 N N . ASP A 1 77 ? -4.993 -8.781 6.744 1.00 95.94 77 ASP A N 1
ATOM 562 C CA . ASP A 1 77 ? -4.799 -7.561 5.958 1.00 95.94 77 ASP A CA 1
ATOM 563 C C . ASP A 1 77 ? -3.298 -7.242 5.905 1.00 95.94 77 ASP A C 1
ATOM 565 O O . ASP A 1 77 ? -2.560 -7.497 6.860 1.00 95.94 77 ASP A O 1
ATOM 569 N N . LYS A 1 78 ? -2.848 -6.671 4.787 1.00 94.81 78 LYS A N 1
ATOM 570 C CA . LYS A 1 78 ? -1.495 -6.134 4.622 1.00 94.81 78 LYS A CA 1
ATOM 571 C C . LYS A 1 78 ? -1.585 -4.664 4.280 1.00 94.81 78 LYS A C 1
ATOM 573 O O . LYS A 1 78 ? -2.303 -4.273 3.357 1.00 94.81 78 LYS A O 1
ATOM 578 N N . HIS A 1 79 ? -0.788 -3.835 4.932 1.00 93.06 79 HIS A N 1
ATOM 579 C CA . HIS A 1 79 ? -0.647 -2.431 4.577 1.00 93.06 79 HIS A CA 1
ATOM 580 C C . HIS A 1 79 ? 0.821 -2.010 4.517 1.00 93.06 79 HIS A C 1
ATOM 582 O O . HIS A 1 79 ? 1.684 -2.608 5.148 1.00 93.06 79 HIS A O 1
ATOM 588 N N . SER A 1 80 ? 1.091 -1.022 3.673 1.00 91.44 80 SER A N 1
ATOM 589 C CA . SER A 1 80 ? 2.403 -0.418 3.467 1.00 91.44 80 SER A CA 1
ATOM 590 C C . SER A 1 80 ? 2.218 1.085 3.566 1.00 91.44 80 SER A C 1
ATOM 592 O O . SER A 1 80 ? 1.224 1.598 3.046 1.00 91.44 80 SER A O 1
ATOM 594 N N . THR A 1 81 ? 3.153 1.785 4.208 1.00 89.56 81 THR A N 1
ATOM 595 C CA . THR A 1 81 ? 3.166 3.257 4.199 1.00 89.56 81 THR A CA 1
ATOM 596 C C . THR A 1 81 ? 3.477 3.839 2.815 1.00 89.56 81 THR A C 1
ATOM 598 O O . THR A 1 81 ? 3.257 5.031 2.604 1.00 89.56 81 THR A O 1
ATOM 601 N N . GLY A 1 82 ? 3.908 2.997 1.868 1.00 87.44 82 GLY A N 1
ATOM 602 C CA . GLY A 1 82 ? 4.096 3.325 0.459 1.00 87.44 82 GLY A CA 1
ATOM 603 C C . GLY A 1 82 ? 5.542 3.664 0.098 1.00 87.44 82 GLY A C 1
ATOM 604 O O . GLY A 1 82 ? 6.245 4.358 0.834 1.00 87.44 82 GLY A O 1
ATOM 605 N N . CYS A 1 83 ? 5.965 3.171 -1.064 1.00 91.25 83 CYS A N 1
ATOM 606 C CA . CYS A 1 83 ? 7.178 3.573 -1.769 1.00 91.25 83 CYS A CA 1
ATOM 607 C C . CYS A 1 83 ? 6.954 3.480 -3.289 1.00 91.25 83 CYS A C 1
ATOM 609 O O . CYS A 1 83 ? 5.873 3.114 -3.757 1.00 91.25 83 CYS A O 1
ATOM 611 N N . VAL A 1 84 ? 7.973 3.835 -4.067 1.00 94.81 84 VAL A N 1
ATOM 612 C CA . VAL A 1 84 ? 7.958 3.720 -5.532 1.00 94.81 84 VAL A CA 1
ATOM 613 C C . VAL A 1 84 ? 8.106 2.251 -5.947 1.00 94.81 84 VAL A C 1
ATOM 615 O O . VAL A 1 84 ? 8.986 1.560 -5.432 1.00 94.81 84 VAL A O 1
ATOM 618 N N . GLY A 1 85 ? 7.253 1.775 -6.862 1.00 93.19 85 GLY A N 1
ATOM 619 C CA . GLY A 1 85 ? 7.247 0.379 -7.318 1.00 93.19 85 GLY A CA 1
ATOM 620 C C . GLY A 1 85 ? 6.677 -0.618 -6.297 1.00 93.19 85 GLY A C 1
ATOM 621 O O . GLY A 1 85 ? 7.078 -1.779 -6.279 1.00 93.19 85 GLY A O 1
ATOM 622 N N . ASP A 1 86 ? 5.798 -0.186 -5.380 1.00 93.62 86 ASP A N 1
ATOM 623 C CA . ASP A 1 86 ? 5.174 -1.073 -4.378 1.00 93.62 86 ASP A CA 1
ATOM 624 C C . ASP A 1 86 ? 3.967 -1.830 -4.963 1.00 93.62 86 ASP A C 1
ATOM 626 O O . ASP A 1 86 ? 2.798 -1.478 -4.758 1.00 93.62 86 ASP A O 1
ATOM 630 N N . ASP A 1 87 ? 4.257 -2.884 -5.723 1.00 93.75 87 ASP A N 1
ATOM 631 C CA . ASP A 1 87 ? 3.270 -3.773 -6.367 1.00 93.75 87 ASP A CA 1
ATOM 632 C C . ASP A 1 87 ? 2.775 -4.901 -5.462 1.00 93.75 87 ASP A C 1
ATOM 634 O O . ASP A 1 87 ? 1.868 -5.666 -5.801 1.00 93.75 87 ASP A O 1
ATOM 638 N N . VAL A 1 88 ? 3.335 -4.974 -4.256 1.00 96.25 88 VAL A N 1
ATOM 639 C CA . VAL A 1 88 ? 3.222 -6.113 -3.347 1.00 96.25 88 VAL A CA 1
ATOM 640 C C . VAL A 1 88 ? 1.774 -6.466 -3.057 1.00 96.25 88 VAL A C 1
ATOM 642 O O . VAL A 1 88 ? 1.431 -7.635 -2.984 1.00 96.25 88 VAL A O 1
ATOM 645 N N . SER A 1 89 ? 0.900 -5.472 -2.884 1.00 96.75 89 SER A N 1
ATOM 646 C CA . SER A 1 89 ? -0.497 -5.735 -2.520 1.00 96.75 89 SER A CA 1
ATOM 647 C C . SER A 1 89 ? -1.278 -6.473 -3.611 1.00 96.75 89 SER A C 1
ATOM 649 O O . SER A 1 89 ? -2.142 -7.275 -3.268 1.00 96.75 89 SER A O 1
ATOM 651 N N . ILE A 1 90 ? -0.981 -6.201 -4.888 1.00 97.81 90 ILE A N 1
ATOM 652 C CA . ILE A 1 90 ? -1.674 -6.804 -6.038 1.00 97.81 90 ILE A CA 1
ATOM 653 C C . ILE A 1 90 ? -1.290 -8.278 -6.166 1.00 97.81 90 ILE A C 1
ATOM 655 O O . ILE A 1 90 ? -2.145 -9.102 -6.462 1.00 97.81 90 ILE A O 1
ATOM 659 N N . VAL A 1 91 ? -0.033 -8.619 -5.868 1.00 98.38 91 VAL A N 1
ATOM 660 C CA . VAL A 1 91 ? 0.449 -10.008 -5.898 1.00 98.38 91 VAL A CA 1
ATOM 661 C C . VAL A 1 91 ? 0.069 -10.765 -4.621 1.00 98.38 91 VAL A C 1
ATOM 663 O O . VAL A 1 91 ? -0.425 -11.888 -4.666 1.00 98.38 91 VAL A O 1
ATOM 666 N N . LEU A 1 92 ? 0.281 -10.149 -3.456 1.00 98.38 92 LEU A N 1
ATOM 667 C CA . LEU A 1 92 ? 0.166 -10.815 -2.159 1.00 98.38 92 LEU A CA 1
ATOM 668 C C . LEU A 1 92 ? -1.276 -11.216 -1.823 1.00 98.38 92 LEU A C 1
ATOM 670 O O . LEU A 1 92 ? -1.485 -12.272 -1.237 1.00 98.38 92 LEU A O 1
ATOM 674 N N . ALA A 1 93 ? -2.273 -10.395 -2.166 1.00 98.31 93 ALA A N 1
ATOM 675 C CA . ALA A 1 93 ? -3.666 -10.691 -1.831 1.00 98.31 93 ALA A CA 1
ATOM 676 C C . ALA A 1 93 ? -4.192 -11.987 -2.491 1.00 98.31 93 ALA A C 1
ATOM 678 O O . ALA A 1 93 ? -4.628 -12.874 -1.751 1.00 98.31 93 ALA A O 1
ATOM 679 N N . PRO A 1 94 ? -4.117 -12.159 -3.827 1.00 98.50 94 PRO A N 1
ATOM 680 C CA . PRO A 1 94 ? -4.505 -13.413 -4.470 1.00 98.50 94 PRO A CA 1
ATOM 681 C C . PRO A 1 94 ? -3.596 -14.588 -4.091 1.00 98.50 94 PRO A C 1
ATOM 683 O O . PRO A 1 94 ? -4.090 -15.704 -3.953 1.00 98.50 94 PRO A O 1
ATOM 686 N N . LEU A 1 95 ? -2.298 -14.359 -3.852 1.00 98.50 95 LEU A N 1
ATOM 687 C CA . LEU A 1 95 ? -1.382 -15.399 -3.375 1.00 98.50 95 LEU A CA 1
ATOM 688 C C . LEU A 1 95 ? -1.819 -15.972 -2.019 1.00 98.50 95 LEU A C 1
ATOM 690 O O . LEU A 1 95 ? -1.949 -17.183 -1.866 1.00 98.50 95 LEU A O 1
ATOM 694 N N . LEU A 1 96 ? -2.098 -15.117 -1.033 1.00 98.06 96 LEU A N 1
ATOM 695 C CA . LEU A 1 96 ? -2.580 -15.569 0.275 1.00 98.06 96 LEU A CA 1
ATOM 696 C C . LEU A 1 96 ? -3.942 -16.265 0.156 1.00 98.06 96 LEU A C 1
ATOM 698 O O . LEU A 1 96 ? -4.157 -17.291 0.805 1.00 98.06 96 LEU A O 1
ATOM 702 N N . ALA A 1 97 ? -4.823 -15.766 -0.715 1.00 97.69 97 ALA A N 1
ATOM 703 C CA . ALA A 1 97 ? -6.101 -16.410 -0.995 1.00 97.69 97 ALA A CA 1
ATOM 704 C C . ALA A 1 97 ? -5.927 -17.823 -1.581 1.00 97.69 97 ALA A C 1
ATOM 706 O O . ALA A 1 97 ? -6.568 -18.764 -1.116 1.00 97.69 97 ALA A O 1
ATOM 707 N N . ALA A 1 98 ? -4.987 -18.005 -2.514 1.00 96.81 98 ALA A N 1
ATOM 708 C CA . ALA A 1 98 ? -4.630 -19.310 -3.073 1.00 96.81 98 ALA A CA 1
ATOM 709 C C . ALA A 1 98 ? -4.088 -20.293 -2.017 1.00 96.81 98 ALA A C 1
ATOM 711 O O . ALA A 1 98 ? -4.240 -21.505 -2.154 1.00 96.81 98 ALA A O 1
ATOM 712 N N . THR A 1 99 ? -3.505 -19.792 -0.923 1.00 94.38 99 THR A N 1
ATOM 713 C CA . THR A 1 99 ? -3.042 -20.630 0.199 1.00 94.38 99 THR A CA 1
ATOM 714 C C . THR A 1 99 ? -4.125 -20.957 1.236 1.00 94.38 99 THR A C 1
ATOM 716 O O . THR A 1 99 ? -3.838 -21.682 2.194 1.00 94.38 99 THR A O 1
ATOM 719 N N . GLY A 1 100 ? -5.354 -20.462 1.038 1.00 93.19 100 GLY A N 1
ATOM 720 C CA . GLY A 1 100 ? -6.531 -20.735 1.869 1.00 93.19 100 GLY A CA 1
ATOM 721 C C . GLY A 1 100 ? -6.872 -19.652 2.898 1.00 93.19 100 GLY A C 1
ATOM 722 O O . GLY A 1 100 ? -7.849 -19.805 3.631 1.00 93.19 100 GLY A O 1
ATOM 723 N N . LEU A 1 101 ? -6.101 -18.563 2.965 1.00 96.25 101 LEU A N 1
ATOM 724 C CA . LEU A 1 101 ? -6.431 -17.419 3.815 1.00 96.25 101 LEU A CA 1
ATOM 725 C C . LEU A 1 101 ? -7.482 -16.526 3.155 1.00 96.25 101 LEU A C 1
ATOM 727 O O . LEU A 1 101 ? -7.708 -16.589 1.952 1.00 96.25 101 LEU A O 1
ATOM 731 N N . ARG A 1 102 ? -8.110 -15.654 3.943 1.00 97.62 102 ARG A N 1
ATOM 732 C CA . ARG A 1 102 ? -8.972 -14.590 3.423 1.00 97.62 102 ARG A CA 1
ATOM 733 C C . ARG A 1 102 ? -8.283 -13.243 3.547 1.00 97.62 102 ARG A C 1
ATOM 735 O O . ARG A 1 102 ? -7.817 -12.914 4.633 1.00 97.62 102 ARG A O 1
ATOM 742 N N . VAL A 1 103 ? -8.252 -12.435 2.489 1.00 98.12 103 VAL A N 1
ATOM 743 C CA . VAL A 1 103 ? -7.611 -11.106 2.540 1.00 98.12 103 VAL A CA 1
ATOM 744 C C . VAL A 1 103 ? -8.640 -9.991 2.402 1.00 98.12 103 VAL A C 1
ATOM 746 O O . VAL A 1 103 ? -9.235 -9.798 1.344 1.00 98.12 103 VAL A O 1
ATOM 749 N N . ALA A 1 104 ? -8.828 -9.223 3.472 1.00 96.62 104 ALA A N 1
ATOM 750 C CA . ALA A 1 104 ? -9.785 -8.123 3.539 1.00 96.62 104 ALA A CA 1
ATOM 751 C C . ALA A 1 104 ? -9.044 -6.778 3.520 1.00 96.62 104 ALA A C 1
ATOM 753 O O . ALA A 1 104 ? -8.836 -6.155 4.563 1.00 96.62 104 ALA A O 1
ATOM 754 N N . LYS A 1 105 ? -8.637 -6.324 2.327 1.00 94.75 105 LYS A N 1
ATOM 755 C CA . LYS A 1 105 ? -7.774 -5.151 2.173 1.00 94.75 105 LYS A CA 1
ATOM 756 C C . LYS A 1 105 ? -8.540 -3.932 1.670 1.00 94.75 105 LYS A C 1
ATOM 758 O O . LYS A 1 105 ? -8.994 -3.872 0.532 1.00 94.75 105 LYS A O 1
ATOM 763 N N . ILE A 1 106 ? -8.543 -2.886 2.489 1.00 91.94 106 ILE A N 1
ATOM 764 C CA . ILE A 1 106 ? -8.921 -1.535 2.056 1.00 91.94 106 ILE A CA 1
ATOM 765 C C . ILE A 1 106 ? -7.674 -0.676 1.901 1.00 91.94 106 ILE A C 1
ATOM 767 O O . ILE A 1 106 ? -6.796 -0.666 2.773 1.00 91.94 106 ILE A O 1
ATOM 771 N N . THR A 1 107 ? -7.603 0.060 0.798 1.00 88.06 107 THR A N 1
ATOM 772 C CA . THR A 1 107 ? -6.499 0.962 0.475 1.00 88.06 107 THR A CA 1
ATOM 773 C C . THR A 1 107 ? -7.008 2.373 0.179 1.00 88.06 107 THR A C 1
ATOM 775 O O . THR A 1 107 ? -8.136 2.565 -0.267 1.00 88.06 107 THR A O 1
ATOM 778 N N . GLY A 1 108 ? -6.181 3.373 0.487 1.00 76.81 108 GLY A N 1
ATOM 779 C CA . GLY A 1 108 ? -6.406 4.753 0.055 1.00 76.81 108 GLY A CA 1
ATOM 780 C C . GLY A 1 108 ? -5.833 5.017 -1.337 1.00 76.81 108 GLY A C 1
ATOM 781 O O . GLY A 1 108 ? -5.241 4.123 -1.950 1.00 76.81 108 GLY A O 1
ATOM 782 N N . SER A 1 109 ? -6.005 6.256 -1.793 1.00 70.12 109 SER A N 1
ATOM 783 C CA . SER A 1 109 ? -5.380 6.804 -3.002 1.00 70.12 109 SER A CA 1
ATOM 784 C C . SER A 1 109 ? -3.856 6.923 -2.867 1.00 70.12 109 SER A C 1
ATOM 786 O O . SER A 1 109 ? -3.320 6.812 -1.760 1.00 70.12 109 SER A O 1
ATOM 788 N N . ALA A 1 110 ? -3.169 7.174 -3.988 1.00 74.62 110 ALA A N 1
ATOM 789 C CA . ALA A 1 110 ? -1.750 7.530 -4.010 1.00 74.62 110 ALA A CA 1
ATOM 790 C C . ALA A 1 110 ? -1.401 8.653 -3.018 1.00 74.62 110 ALA A C 1
ATOM 792 O O . ALA A 1 110 ? -2.209 9.546 -2.749 1.00 74.62 110 ALA A O 1
ATOM 793 N N . LEU A 1 111 ? -0.171 8.616 -2.498 1.00 71.25 111 LEU A N 1
ATOM 794 C CA . LEU A 1 111 ? 0.343 9.587 -1.533 1.00 71.25 111 LEU A CA 1
ATOM 795 C C . LEU A 1 111 ? 1.679 10.146 -2.003 1.00 71.25 111 LEU A C 1
ATOM 797 O O . LEU A 1 111 ? 2.644 9.397 -2.162 1.00 71.25 111 LEU A O 1
ATOM 801 N N . ARG A 1 112 ? 1.756 11.476 -2.139 1.00 80.12 112 ARG A N 1
ATOM 802 C CA . ARG A 1 112 ? 2.965 12.181 -2.605 1.00 80.12 112 ARG A CA 1
ATOM 803 C C . ARG A 1 112 ? 3.479 11.517 -3.879 1.00 80.12 112 ARG A C 1
ATOM 805 O O . ARG A 1 112 ? 2.654 11.312 -4.746 1.00 80.12 112 ARG A O 1
ATOM 812 N N . HIS A 1 113 ? 4.759 11.151 -3.961 1.00 84.56 113 HIS A N 1
ATOM 813 C CA . HIS A 1 113 ? 5.428 10.496 -5.095 1.00 84.56 113 HIS A CA 1
ATOM 814 C C . HIS A 1 113 ? 5.259 8.964 -5.152 1.00 84.56 113 HIS A C 1
ATOM 816 O O . HIS A 1 113 ? 5.826 8.320 -6.032 1.00 84.56 113 HIS A O 1
ATOM 822 N N . CYS A 1 114 ? 4.517 8.355 -4.221 1.00 82.19 114 CYS A N 1
ATOM 823 C CA . CYS A 1 114 ? 4.255 6.913 -4.214 1.00 82.19 114 CYS A CA 1
ATOM 824 C C . CYS A 1 114 ? 3.006 6.597 -5.050 1.00 82.19 114 CYS A C 1
ATOM 826 O O . CYS A 1 114 ? 1.955 7.211 -4.849 1.00 82.19 114 CYS A O 1
ATOM 828 N N . GLY A 1 115 ? 3.101 5.632 -5.968 1.00 82.12 115 GLY A N 1
ATOM 829 C CA . GLY A 1 115 ? 1.954 5.150 -6.745 1.00 82.12 115 GLY A CA 1
ATOM 830 C C . GLY A 1 115 ? 0.906 4.459 -5.862 1.00 82.12 115 GLY A C 1
ATOM 831 O O . GLY A 1 115 ? 1.245 3.769 -4.898 1.00 82.12 115 GLY A O 1
ATOM 832 N N . GLY A 1 116 ? -0.380 4.641 -6.168 1.00 88.38 116 GLY A N 1
ATOM 833 C CA . GLY A 1 116 ? -1.477 4.018 -5.430 1.00 88.38 116 GLY A CA 1
ATOM 834 C C . GLY A 1 116 ? -1.837 2.640 -5.983 1.00 88.38 116 GLY A C 1
ATOM 835 O O . GLY A 1 116 ? -1.895 2.435 -7.192 1.00 88.38 116 GLY A O 1
ATOM 836 N N . THR A 1 117 ? -2.152 1.679 -5.105 1.00 94.19 117 THR A N 1
ATOM 837 C CA . THR A 1 117 ? -2.644 0.355 -5.540 1.00 94.19 117 THR A CA 1
ATOM 838 C C . THR A 1 117 ? -3.929 0.462 -6.370 1.00 94.19 117 THR A C 1
ATOM 840 O O . THR A 1 117 ? -4.103 -0.304 -7.311 1.00 94.19 117 THR A O 1
ATOM 843 N N . LEU A 1 118 ? -4.815 1.415 -6.051 1.00 94.00 118 LEU A N 1
ATOM 844 C CA . LEU A 1 118 ? -6.051 1.629 -6.813 1.00 94.00 118 LEU A CA 1
ATOM 845 C C . LEU A 1 118 ? -5.771 2.140 -8.223 1.00 94.00 118 LEU A C 1
ATOM 847 O O . LEU A 1 118 ? -6.418 1.686 -9.153 1.00 94.00 118 LEU A O 1
ATOM 851 N N . ASP A 1 119 ? -4.798 3.036 -8.391 1.00 93.50 119 ASP A N 1
ATOM 852 C CA . ASP A 1 119 ? -4.482 3.622 -9.698 1.00 93.50 119 ASP A CA 1
ATOM 853 C C . ASP A 1 119 ? -4.012 2.543 -10.680 1.00 93.50 119 ASP A C 1
ATOM 855 O O . ASP A 1 119 ? -4.441 2.520 -11.829 1.00 93.50 119 ASP A O 1
ATOM 859 N N . LYS A 1 120 ? -3.206 1.592 -10.191 1.00 95.75 120 LYS A N 1
ATOM 860 C CA . LYS A 1 120 ? -2.762 0.409 -10.945 1.00 95.75 120 LYS A CA 1
ATOM 861 C C . LYS A 1 120 ? -3.939 -0.481 -11.344 1.00 95.75 120 LYS A C 1
ATOM 863 O O . LYS A 1 120 ? -4.031 -0.916 -12.485 1.00 95.75 120 LYS A O 1
ATOM 868 N N . LEU A 1 121 ? -4.850 -0.754 -10.408 1.00 97.00 121 LEU A N 1
ATOM 869 C CA . LEU A 1 121 ? -6.019 -1.601 -10.658 1.00 97.00 121 LEU A CA 1
ATOM 870 C C . LEU A 1 121 ? -7.035 -0.925 -11.594 1.00 97.00 121 LEU A C 1
ATOM 872 O O . LEU A 1 121 ? -7.638 -1.607 -12.414 1.00 97.00 121 LEU A O 1
ATOM 876 N N . HIS A 1 122 ? -7.178 0.402 -11.548 1.00 95.38 122 HIS A N 1
ATOM 877 C CA . HIS A 1 122 ? -8.028 1.159 -12.475 1.00 95.38 122 HIS A CA 1
ATOM 878 C C . HIS A 1 122 ? -7.543 1.123 -13.932 1.00 95.38 122 HIS A C 1
ATOM 880 O O . HIS A 1 122 ? -8.301 1.497 -14.825 1.00 95.38 122 HIS A O 1
ATOM 886 N N . CYS A 1 123 ? -6.319 0.655 -14.206 1.00 96.31 123 CYS A N 1
ATOM 887 C CA . CYS A 1 123 ? -5.898 0.361 -15.576 1.00 96.31 123 CYS A CA 1
ATOM 888 C C . CYS A 1 123 ? -6.676 -0.812 -16.195 1.00 96.31 123 CYS A C 1
ATOM 890 O O . CYS A 1 123 ? -6.702 -0.928 -17.417 1.00 96.31 123 CYS A O 1
ATOM 892 N N . ILE A 1 124 ? -7.298 -1.673 -15.381 1.00 97.94 124 ILE A N 1
ATOM 893 C CA . ILE A 1 124 ? -8.084 -2.818 -15.848 1.00 97.94 124 ILE A CA 1
ATOM 894 C C . ILE A 1 124 ? -9.470 -2.323 -16.292 1.00 97.94 124 ILE A C 1
ATOM 896 O O . ILE A 1 124 ? -10.218 -1.786 -15.467 1.00 97.94 124 ILE A O 1
ATOM 900 N N . PRO A 1 125 ? -9.859 -2.511 -17.567 1.00 97.62 125 PRO A N 1
ATOM 901 C CA . PRO A 1 125 ? -11.145 -2.038 -18.067 1.00 97.62 125 PRO A CA 1
ATOM 902 C C . PRO A 1 125 ? -12.326 -2.607 -17.274 1.00 97.62 125 PRO A C 1
ATOM 904 O O . PRO A 1 125 ? -12.400 -3.807 -17.029 1.00 97.62 125 PRO A O 1
ATOM 907 N N . GLY A 1 126 ? -13.263 -1.739 -16.883 1.00 97.12 126 GLY A N 1
ATOM 908 C CA . GLY A 1 126 ? -14.505 -2.122 -16.198 1.00 97.12 126 GLY A CA 1
ATOM 909 C C . GLY A 1 126 ? -14.372 -2.442 -14.704 1.00 97.12 126 GLY A C 1
ATOM 910 O O . GLY A 1 126 ? -15.396 -2.559 -14.032 1.00 97.12 126 GLY A O 1
ATOM 911 N N . LEU A 1 127 ? -13.153 -2.545 -14.161 1.00 97.75 127 LEU A N 1
ATOM 912 C CA . LEU A 1 127 ? -12.954 -2.922 -12.764 1.00 97.75 127 LEU A CA 1
ATOM 913 C C . LEU A 1 127 ? -13.467 -1.834 -11.813 1.00 97.75 127 LEU A C 1
ATOM 915 O O . LEU A 1 127 ? -12.976 -0.704 -11.812 1.00 97.75 127 LEU A O 1
ATOM 919 N N . ARG A 1 128 ? -14.429 -2.195 -10.959 1.00 95.94 128 ARG A N 1
ATOM 920 C CA . ARG A 1 128 ? -15.000 -1.296 -9.953 1.00 95.94 128 ARG A CA 1
ATOM 921 C C . ARG A 1 128 ? -14.382 -1.530 -8.574 1.00 95.94 128 ARG A C 1
ATOM 923 O O . ARG A 1 128 ? -14.400 -2.649 -8.071 1.00 95.94 128 ARG A O 1
ATOM 930 N N . LEU A 1 129 ? -13.887 -0.465 -7.937 1.00 95.62 129 LEU A N 1
ATOM 931 C CA . LEU A 1 129 ? -13.190 -0.532 -6.638 1.00 95.62 129 LEU A CA 1
ATOM 932 C C . LEU A 1 129 ? -13.871 0.273 -5.520 1.00 95.62 129 LEU A C 1
ATOM 934 O O . LEU A 1 129 ? -13.502 0.140 -4.350 1.00 95.62 129 LEU A O 1
ATOM 938 N N . ASP A 1 130 ? -14.864 1.094 -5.853 1.00 94.06 130 ASP A N 1
ATOM 939 C CA . ASP A 1 130 ? -15.757 1.777 -4.923 1.00 94.06 130 ASP A CA 1
ATOM 940 C C . ASP A 1 130 ? -16.895 0.833 -4.512 1.00 94.06 130 ASP A C 1
ATOM 942 O O . ASP A 1 130 ? -17.945 0.727 -5.150 1.00 94.06 130 ASP A O 1
ATOM 946 N N . LEU A 1 131 ? -16.645 0.085 -3.438 1.00 95.31 131 LEU A N 1
ATOM 947 C CA . LEU A 1 131 ? -17.570 -0.919 -2.923 1.00 95.31 131 LEU A CA 1
ATOM 948 C C . LEU A 1 131 ? -18.273 -0.421 -1.661 1.00 95.31 131 LEU A C 1
ATOM 950 O O . LEU A 1 131 ? -17.667 0.188 -0.773 1.00 95.31 131 LEU A O 1
ATOM 954 N N . THR A 1 132 ? -19.555 -0.753 -1.538 1.00 95.56 132 THR A N 1
ATOM 955 C CA . THR A 1 132 ? -20.237 -0.730 -0.240 1.00 95.56 132 THR A CA 1
ATOM 956 C C . THR A 1 132 ? -19.626 -1.780 0.692 1.00 95.56 132 THR A C 1
ATOM 958 O O . THR A 1 132 ? -19.004 -2.749 0.248 1.00 95.56 132 THR A O 1
ATOM 961 N N . VAL A 1 133 ? -19.843 -1.645 2.004 1.00 95.50 133 VAL A N 1
ATOM 962 C CA . VAL A 1 133 ? -19.335 -2.644 2.971 1.00 95.50 133 VAL A CA 1
ATOM 963 C C . VAL A 1 133 ? -19.883 -4.048 2.685 1.00 95.50 133 VAL A C 1
ATOM 965 O O . VAL A 1 133 ? -19.167 -5.030 2.854 1.00 95.50 133 VAL A O 1
ATOM 968 N N . ALA A 1 134 ? -21.132 -4.154 2.220 1.00 96.00 134 ALA A N 1
ATOM 969 C CA . ALA A 1 134 ? -21.750 -5.439 1.896 1.00 96.00 134 ALA A CA 1
ATOM 970 C C . ALA A 1 134 ? -21.109 -6.104 0.667 1.00 96.00 134 ALA A C 1
ATOM 972 O O . ALA A 1 134 ? -20.829 -7.299 0.699 1.00 96.00 134 ALA A O 1
ATOM 973 N N . GLU A 1 135 ? -20.835 -5.337 -0.391 1.00 97.12 135 GLU A N 1
ATOM 974 C CA . GLU A 1 135 ? -20.149 -5.842 -1.589 1.00 97.12 135 GLU A CA 1
ATOM 975 C C . GLU A 1 135 ? -18.710 -6.261 -1.280 1.00 97.12 135 GLU A C 1
ATOM 977 O O . GLU A 1 135 ? -18.271 -7.316 -1.726 1.00 97.12 135 GLU A O 1
ATOM 982 N N . PHE A 1 136 ? -17.997 -5.476 -0.464 1.00 97.31 136 PHE A N 1
ATOM 983 C CA . PHE A 1 136 ? -16.655 -5.823 0.002 1.00 97.31 136 PHE A CA 1
A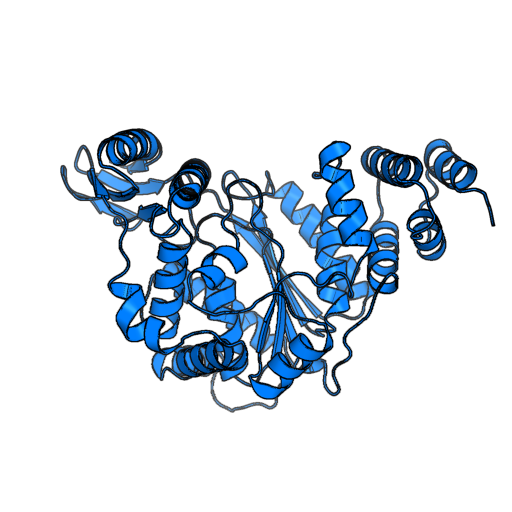TOM 984 C C . PHE A 1 136 ? -16.641 -7.166 0.745 1.00 97.31 136 PHE A C 1
ATOM 986 O O . PHE A 1 136 ? -15.821 -8.031 0.439 1.00 97.31 136 PHE A O 1
ATOM 993 N N . VAL A 1 137 ? -17.570 -7.365 1.687 1.00 97.06 137 VAL A N 1
ATOM 994 C CA . VAL A 1 137 ? -17.706 -8.636 2.418 1.00 97.06 137 VAL A CA 1
ATOM 995 C C . VAL A 1 137 ? -18.028 -9.783 1.463 1.00 97.06 137 VAL A C 1
ATOM 997 O O . VAL A 1 137 ? -17.342 -10.802 1.498 1.00 97.06 137 VAL A O 1
ATOM 1000 N N . GLY A 1 138 ? -18.997 -9.593 0.562 1.00 97.19 138 GLY A N 1
ATOM 1001 C CA . GLY A 1 138 ? -19.373 -10.600 -0.431 1.00 97.19 138 GLY A CA 1
ATOM 1002 C C . GLY A 1 138 ? -18.218 -11.002 -1.353 1.00 97.19 138 GLY A C 1
ATOM 1003 O O . GLY A 1 138 ? -18.059 -12.188 -1.643 1.00 97.19 138 GLY A O 1
ATOM 1004 N N . CYS A 1 139 ? -17.366 -10.051 -1.753 1.00 98.06 139 CYS A N 1
ATOM 1005 C CA . CYS A 1 139 ? -16.173 -10.327 -2.552 1.00 98.06 139 CYS A CA 1
ATOM 1006 C C . CYS A 1 139 ? -15.165 -11.188 -1.781 1.00 98.06 139 CYS A C 1
ATOM 1008 O O . CYS A 1 139 ? -14.702 -12.198 -2.303 1.00 98.06 139 CYS A O 1
ATOM 1010 N N . VAL A 1 140 ? -14.858 -10.849 -0.522 1.00 97.94 140 VAL A N 1
ATOM 1011 C CA . VAL A 1 140 ? -13.943 -11.659 0.306 1.00 97.94 140 VAL A CA 1
ATOM 1012 C C . VAL A 1 140 ? -14.501 -13.065 0.544 1.00 97.94 140 VAL A C 1
ATOM 1014 O O . VAL A 1 140 ? -13.743 -14.031 0.516 1.00 97.94 140 VAL A O 1
ATOM 1017 N N . GLU A 1 141 ? -15.809 -13.208 0.768 1.00 96.44 141 GLU A N 1
ATOM 1018 C CA . GLU A 1 141 ? -16.445 -14.515 0.982 1.00 96.44 141 GLU A CA 1
ATOM 1019 C C . GLU A 1 141 ? -16.476 -15.377 -0.285 1.00 96.44 141 GLU A C 1
ATOM 1021 O O . GLU A 1 141 ? -16.283 -16.589 -0.194 1.00 96.44 141 GLU A O 1
ATOM 1026 N N . THR A 1 142 ? -16.695 -14.759 -1.448 1.00 97.06 142 THR A N 1
ATOM 1027 C CA . THR A 1 142 ? -16.818 -15.460 -2.735 1.00 97.06 142 THR A CA 1
ATOM 1028 C C . THR A 1 142 ? -15.457 -15.789 -3.336 1.00 97.06 142 THR A C 1
ATOM 1030 O O . THR A 1 142 ? -15.225 -16.916 -3.762 1.00 97.06 142 THR A O 1
ATOM 1033 N N . VAL A 1 143 ? -14.558 -14.806 -3.365 1.00 98.12 143 VAL A N 1
ATOM 1034 C CA . VAL A 1 143 ? -13.270 -14.889 -4.062 1.00 98.12 143 VAL A CA 1
ATOM 1035 C C . VAL A 1 143 ? -12.135 -15.275 -3.116 1.00 98.12 143 VAL A C 1
ATOM 1037 O O . VAL A 1 143 ? -11.090 -15.716 -3.563 1.00 98.12 143 VAL A O 1
ATOM 1040 N N . GLY A 1 144 ? -12.289 -15.103 -1.803 1.00 97.50 144 GLY A N 1
ATOM 1041 C CA . GLY A 1 144 ? -11.208 -15.296 -0.830 1.00 97.50 144 GLY A CA 1
ATOM 1042 C C . GLY A 1 144 ? -10.350 -14.048 -0.614 1.00 97.50 144 GLY A C 1
ATOM 1043 O O . GLY A 1 144 ? -9.628 -13.961 0.374 1.00 97.50 144 GLY A O 1
ATOM 1044 N N . PHE A 1 145 ? -10.461 -13.021 -1.455 1.00 98.38 145 PHE A N 1
ATOM 1045 C CA . PHE A 1 145 ? -9.900 -11.711 -1.146 1.00 98.38 145 PHE A CA 1
ATOM 1046 C C . PHE A 1 145 ? -10.678 -10.567 -1.782 1.00 98.38 145 PHE A C 1
ATOM 1048 O O . PHE A 1 145 ? -11.454 -10.750 -2.716 1.00 98.38 145 PHE A O 1
ATOM 1055 N N . CYS A 1 146 ? -10.434 -9.362 -1.275 1.00 97.94 146 CYS A N 1
ATOM 1056 C CA . CYS A 1 146 ? -10.856 -8.128 -1.910 1.00 97.94 146 CYS A CA 1
ATOM 1057 C C . CYS A 1 146 ? -9.828 -7.028 -1.641 1.00 97.94 146 CYS A C 1
ATOM 1059 O O . CYS A 1 146 ? -9.448 -6.796 -0.489 1.00 97.94 146 CYS A O 1
ATOM 1061 N N . ILE A 1 147 ? -9.420 -6.326 -2.700 1.00 97.38 147 ILE A N 1
ATOM 1062 C CA . ILE A 1 147 ? -8.778 -5.011 -2.610 1.00 97.38 147 ILE A CA 1
ATOM 1063 C C . ILE A 1 147 ? -9.835 -3.980 -2.999 1.00 97.38 147 ILE A C 1
ATOM 1065 O O . ILE A 1 147 ? -10.397 -4.061 -4.086 1.00 97.38 147 ILE A O 1
ATOM 1069 N N . ALA A 1 148 ? -10.136 -3.035 -2.115 1.00 95.06 148 ALA A N 1
ATOM 1070 C CA . ALA A 1 148 ? -11.139 -2.005 -2.376 1.00 95.06 148 ALA A CA 1
ATOM 1071 C C . ALA A 1 148 ? -10.664 -0.622 -1.930 1.00 95.06 148 ALA A C 1
ATOM 1073 O O . ALA A 1 148 ? -9.782 -0.486 -1.070 1.00 95.06 148 ALA A O 1
ATOM 1074 N N . GLY A 1 149 ? -11.272 0.408 -2.515 1.00 92.75 149 GLY A N 1
ATOM 1075 C CA . GLY A 1 149 ? -11.144 1.778 -2.043 1.00 92.75 149 GLY A CA 1
ATOM 1076 C C . GLY A 1 149 ? -11.799 1.977 -0.675 1.00 92.75 149 GLY A C 1
ATOM 1077 O O . GLY A 1 149 ? -12.522 1.121 -0.160 1.00 92.75 149 GLY A O 1
ATOM 1078 N N . GLN A 1 150 ? -11.532 3.124 -0.056 1.00 87.81 150 GLN A N 1
ATOM 1079 C CA . GLN A 1 150 ? -12.147 3.467 1.224 1.00 87.81 150 GLN A CA 1
ATOM 1080 C C . GLN A 1 150 ? -13.650 3.716 1.055 1.00 87.81 150 GLN A C 1
ATOM 1082 O O . GLN A 1 150 ? -14.056 4.587 0.290 1.00 87.81 150 GLN A O 1
ATOM 1087 N N . SER A 1 151 ? -14.467 2.994 1.824 1.00 89.19 151 SER A N 1
ATOM 1088 C CA . SER A 1 151 ? -15.897 3.283 1.941 1.00 89.19 151 SER A CA 1
ATOM 1089 C C . SER A 1 151 ? -16.138 4.354 3.014 1.00 89.19 151 SER A C 1
ATOM 1091 O O . SER A 1 151 ? -15.599 4.231 4.123 1.00 89.19 151 SER A O 1
ATOM 1093 N N . PRO A 1 152 ? -16.998 5.360 2.755 1.00 88.38 152 PRO A N 1
ATOM 1094 C CA . PRO A 1 152 ? -17.399 6.341 3.766 1.00 88.38 152 PRO A CA 1
ATOM 1095 C C . PRO A 1 152 ? -18.152 5.704 4.944 1.00 88.38 152 PRO A C 1
ATOM 1097 O O . PRO A 1 152 ? -18.357 6.351 5.968 1.00 88.38 152 PRO A O 1
ATOM 1100 N N . GLU A 1 153 ? -18.565 4.440 4.822 1.00 92.38 153 GLU A N 1
ATOM 1101 C CA . GLU A 1 153 ? -19.302 3.733 5.859 1.00 92.38 153 GLU A CA 1
ATOM 1102 C C . GLU A 1 153 ? -18.423 3.234 7.014 1.00 92.38 153 GLU A C 1
ATOM 1104 O O . GLU A 1 153 ? -18.975 3.052 8.089 1.00 92.38 153 GLU A O 1
ATOM 1109 N N . LEU A 1 154 ? -17.113 2.989 6.845 1.00 89.25 154 LEU A N 1
ATOM 1110 C CA . LEU A 1 154 ? -16.295 2.280 7.854 1.00 89.25 154 LEU A CA 1
ATOM 1111 C C . LEU A 1 154 ? -15.676 3.186 8.927 1.00 89.25 154 LEU A C 1
ATOM 1113 O O . LEU A 1 154 ? -15.758 2.885 10.113 1.00 89.25 154 LEU A O 1
ATOM 1117 N N . VAL A 1 155 ? -15.051 4.296 8.528 1.00 93.62 155 VAL A N 1
ATOM 1118 C CA . VAL A 1 155 ? -14.352 5.218 9.449 1.00 93.62 155 VAL A CA 1
ATOM 1119 C C . VAL A 1 155 ? -14.540 6.689 9.038 1.00 93.62 155 VAL A C 1
ATOM 1121 O O . VAL A 1 155 ? -13.567 7.400 8.773 1.00 93.62 155 VAL A O 1
ATOM 1124 N N . PRO A 1 156 ? -15.785 7.196 8.957 1.00 94.81 156 PRO A N 1
ATOM 1125 C CA . PRO A 1 156 ? -16.064 8.542 8.449 1.00 94.81 156 PRO A CA 1
ATOM 1126 C C . PRO A 1 156 ? -15.356 9.662 9.228 1.00 94.81 156 PRO A C 1
ATOM 1128 O O . PRO A 1 156 ? -14.985 10.678 8.635 1.00 94.81 156 PRO A O 1
ATOM 1131 N N . ALA A 1 157 ? -15.121 9.491 10.536 1.00 96.00 157 ALA A N 1
ATOM 1132 C CA . ALA A 1 157 ? -14.382 10.477 11.326 1.00 96.00 157 ALA A CA 1
ATOM 1133 C C . ALA A 1 157 ? -12.902 10.574 10.916 1.00 96.00 157 ALA A C 1
ATOM 1135 O O . ALA A 1 157 ? -12.373 11.683 10.851 1.00 96.00 157 ALA A O 1
ATOM 1136 N N . ASP A 1 158 ? -12.252 9.452 10.580 1.00 95.00 158 ASP A N 1
ATOM 1137 C CA . ASP A 1 158 ? -10.886 9.466 10.038 1.00 95.00 158 ASP A CA 1
ATOM 1138 C C . ASP A 1 158 ? -10.855 10.175 8.685 1.00 95.00 158 ASP A C 1
ATOM 1140 O O . ASP A 1 158 ? -10.035 11.064 8.497 1.00 95.00 158 ASP A O 1
ATOM 1144 N N . GLY A 1 159 ? -11.787 9.862 7.776 1.00 91.31 159 GLY A N 1
ATOM 1145 C CA . GLY A 1 159 ? -11.858 10.515 6.463 1.00 91.31 159 GLY A CA 1
ATOM 1146 C C . GLY A 1 159 ? -11.987 12.040 6.566 1.00 91.31 159 GLY A C 1
ATOM 1147 O O . GLY A 1 159 ? -11.274 12.783 5.888 1.00 91.31 159 GLY A O 1
ATOM 1148 N N . ARG A 1 160 ? -12.833 12.524 7.486 1.00 93.75 160 ARG A N 1
ATOM 1149 C CA . ARG A 1 160 ? -12.964 13.958 7.781 1.00 93.75 160 ARG A CA 1
ATOM 1150 C C . ARG A 1 160 ? -11.677 14.549 8.359 1.00 93.75 160 ARG A C 1
ATOM 1152 O O . ARG A 1 160 ? -11.233 15.603 7.904 1.00 93.75 160 ARG A O 1
ATOM 1159 N N . THR A 1 161 ? -11.072 13.889 9.346 1.00 94.00 161 THR A N 1
ATOM 1160 C CA . THR A 1 161 ? -9.801 14.336 9.929 1.00 94.00 161 THR A CA 1
ATOM 1161 C C . THR A 1 161 ? -8.688 14.359 8.883 1.00 94.00 161 THR A C 1
ATOM 1163 O O . THR A 1 161 ? -7.921 15.315 8.832 1.00 94.00 161 THR A O 1
ATOM 1166 N N . TYR A 1 162 ? -8.609 13.347 8.024 1.00 90.06 162 TYR A N 1
ATOM 1167 C CA . TYR A 1 162 ? -7.608 13.223 6.973 1.00 90.06 162 TYR A CA 1
ATOM 1168 C C . TYR A 1 162 ? -7.627 14.442 6.040 1.00 90.06 162 TYR A C 1
ATOM 1170 O O . TYR A 1 162 ? -6.589 15.070 5.839 1.00 90.06 162 TYR A O 1
ATOM 1178 N N . ALA A 1 163 ? -8.813 14.864 5.586 1.00 90.31 163 ALA A N 1
ATOM 1179 C CA . ALA A 1 163 ? -8.976 16.068 4.766 1.00 90.31 163 ALA A CA 1
ATOM 1180 C C . ALA A 1 163 ? -8.575 17.370 5.494 1.00 90.31 163 ALA A C 1
ATOM 1182 O O . ALA A 1 163 ? -8.104 18.328 4.878 1.00 90.31 163 ALA A O 1
ATOM 1183 N N . LEU A 1 164 ? -8.757 17.433 6.816 1.00 94.38 164 LEU A N 1
ATOM 1184 C CA . LEU A 1 164 ? -8.363 18.593 7.620 1.00 94.38 164 LEU A CA 1
ATOM 1185 C C . LEU A 1 164 ? -6.869 18.606 7.960 1.00 94.38 164 LEU A C 1
ATOM 1187 O O . LEU A 1 164 ? -6.307 19.685 8.160 1.00 94.38 164 LEU A O 1
ATOM 1191 N N . ARG A 1 165 ? -6.206 17.446 8.009 1.00 93.56 165 ARG A N 1
ATOM 1192 C CA . ARG A 1 165 ? -4.779 17.346 8.352 1.00 93.56 165 ARG A CA 1
ATOM 1193 C C . ARG A 1 165 ? -3.890 18.076 7.359 1.00 93.56 165 ARG A C 1
ATOM 1195 O O . ARG A 1 165 ? -2.986 18.797 7.775 1.00 93.56 165 ARG A O 1
ATOM 1202 N N . GLU A 1 166 ? -4.187 17.961 6.068 1.00 85.75 166 GLU A N 1
ATOM 1203 C CA . GLU A 1 166 ? -3.468 18.687 5.016 1.00 85.75 166 GLU A CA 1
ATOM 1204 C C . GLU A 1 166 ? -3.617 20.206 5.181 1.00 85.75 166 GLU A C 1
ATOM 1206 O O . GLU A 1 166 ? -2.637 20.945 5.195 1.00 85.75 166 GLU A O 1
ATOM 1211 N N . ARG A 1 167 ? -4.844 20.671 5.440 1.00 90.81 167 ARG A N 1
ATOM 1212 C CA . ARG A 1 167 ? -5.172 22.098 5.604 1.00 90.81 167 ARG A CA 1
ATOM 1213 C C . ARG A 1 167 ? -4.639 22.717 6.898 1.00 90.81 167 ARG A C 1
ATOM 1215 O O . ARG A 1 167 ? -4.650 23.938 7.032 1.00 90.81 167 ARG A O 1
ATOM 1222 N N . THR A 1 168 ? -4.224 21.895 7.858 1.00 93.25 168 THR A N 1
ATOM 1223 C CA . THR A 1 168 ? -3.740 22.331 9.178 1.00 93.25 168 THR A CA 1
ATOM 1224 C C . THR A 1 168 ? -2.257 22.044 9.398 1.00 93.25 168 THR A C 1
ATOM 1226 O O . THR A 1 168 ? -1.743 22.363 10.466 1.00 93.25 168 THR A O 1
ATOM 1229 N N . GLY A 1 169 ? -1.561 21.456 8.418 1.00 90.31 169 GLY A N 1
ATOM 1230 C CA . GLY A 1 169 ? -0.152 21.082 8.562 1.00 90.31 169 GLY A CA 1
ATOM 1231 C C . GLY A 1 169 ? 0.082 19.980 9.600 1.00 90.31 169 GLY A C 1
ATOM 1232 O O . GLY A 1 169 ? 1.134 19.941 10.225 1.00 90.31 169 GLY A O 1
ATOM 1233 N N . THR A 1 170 ? -0.896 19.094 9.810 1.00 93.19 170 THR A N 1
ATOM 1234 C CA . THR A 1 170 ? -0.850 18.016 10.820 1.00 93.19 170 THR A CA 1
ATOM 1235 C C . THR A 1 170 ? -0.799 16.620 10.185 1.00 93.19 170 THR A C 1
ATOM 1237 O O . THR A 1 170 ? -1.170 15.608 10.787 1.00 93.19 170 THR A O 1
ATOM 1240 N N . VAL A 1 171 ? -0.340 16.540 8.932 1.00 87.81 171 VAL A N 1
ATOM 1241 C CA . VAL A 1 171 ? -0.132 15.261 8.238 1.00 87.81 171 VAL A CA 1
ATOM 1242 C C . VAL A 1 171 ? 0.995 14.474 8.900 1.00 87.81 171 VAL A C 1
ATOM 1244 O O . VAL A 1 171 ? 0.790 13.308 9.214 1.00 87.81 171 VAL A O 1
ATOM 1247 N N . ASP A 1 172 ? 2.124 15.106 9.206 1.00 86.56 172 ASP A N 1
ATOM 1248 C CA . ASP A 1 172 ? 3.338 14.410 9.658 1.00 86.56 172 ASP A CA 1
ATOM 1249 C C . ASP A 1 172 ? 3.354 14.098 11.176 1.00 86.56 172 ASP A C 1
ATOM 1251 O O . ASP A 1 172 ? 4.399 13.839 11.760 1.00 86.56 172 ASP A O 1
ATOM 1255 N N . VAL A 1 173 ? 2.192 14.107 11.844 1.00 91.62 173 VAL A N 1
ATOM 1256 C CA . VAL A 1 173 ? 2.071 13.744 13.268 1.00 91.62 173 VAL A CA 1
ATOM 1257 C C . VAL A 1 173 ? 1.920 12.227 13.403 1.00 91.62 173 VAL A C 1
ATOM 1259 O O . VAL A 1 173 ? 0.889 11.672 13.009 1.00 91.62 173 VAL A O 1
ATOM 1262 N N . ALA A 1 174 ? 2.905 11.557 14.011 1.00 91.94 174 ALA A N 1
ATOM 1263 C CA . ALA A 1 174 ? 2.973 10.094 14.105 1.00 91.94 174 ALA A CA 1
ATOM 1264 C C . ALA A 1 174 ? 1.703 9.456 14.699 1.00 91.94 174 ALA A C 1
ATOM 1266 O O . ALA A 1 174 ? 1.148 8.526 14.113 1.00 91.94 174 ALA A O 1
ATOM 1267 N N . ALA A 1 175 ? 1.171 10.001 15.800 1.00 93.94 175 ALA A N 1
ATOM 1268 C CA . ALA A 1 175 ? -0.061 9.503 16.420 1.00 93.94 175 ALA A CA 1
ATOM 1269 C C . ALA A 1 175 ? -1.288 9.606 15.490 1.00 93.94 175 ALA A C 1
ATOM 1271 O O . ALA A 1 175 ? -2.118 8.697 15.458 1.00 93.94 175 ALA A O 1
ATOM 1272 N N . LEU A 1 176 ? -1.390 10.675 14.687 1.00 95.00 176 LEU A N 1
ATOM 1273 C CA . LEU A 1 176 ? -2.477 10.844 13.715 1.00 95.00 176 LEU A CA 1
ATOM 1274 C C . LEU A 1 176 ? -2.323 9.898 12.520 1.00 95.00 176 LEU A C 1
ATOM 1276 O O . LEU A 1 176 ? -3.320 9.362 12.038 1.00 95.00 176 LEU A O 1
ATOM 1280 N N . ILE A 1 177 ? -1.092 9.676 12.049 1.00 93.25 177 ILE A N 1
ATOM 1281 C CA . ILE A 1 177 ? -0.793 8.704 10.989 1.00 93.25 177 ILE A CA 1
ATOM 1282 C C . ILE A 1 177 ? -1.159 7.295 11.462 1.00 93.25 177 ILE A C 1
ATOM 1284 O O . ILE A 1 177 ? -1.939 6.616 10.792 1.00 93.25 177 ILE A O 1
ATOM 1288 N N . ALA A 1 178 ? -0.654 6.884 12.629 1.00 95.56 178 ALA A N 1
ATOM 1289 C CA . ALA A 1 178 ? -0.892 5.563 13.196 1.00 95.56 178 ALA A CA 1
ATOM 1290 C C . ALA A 1 178 ? -2.389 5.312 13.428 1.00 95.56 178 ALA A C 1
ATOM 1292 O O . ALA A 1 178 ? -2.911 4.295 12.971 1.00 95.56 178 ALA A O 1
ATOM 1293 N N . ALA A 1 179 ? -3.107 6.261 14.043 1.00 96.44 179 ALA A N 1
ATOM 1294 C CA . ALA A 1 179 ? -4.543 6.124 14.277 1.00 96.44 179 ALA A CA 1
ATOM 1295 C C . ALA A 1 179 ? -5.355 6.088 12.976 1.00 96.44 179 ALA A C 1
ATOM 1297 O O . ALA A 1 179 ? -6.303 5.307 12.844 1.00 96.44 179 ALA A O 1
ATOM 1298 N N . SER A 1 180 ? -4.968 6.894 11.984 1.00 94.06 180 SER A N 1
ATOM 1299 C CA . SER A 1 180 ? -5.605 6.878 10.670 1.00 94.06 180 SER A CA 1
ATOM 1300 C C . SER A 1 180 ? -5.429 5.521 9.995 1.00 94.06 180 SER A C 1
ATOM 1302 O O . SER A 1 180 ? -6.418 4.887 9.625 1.00 94.06 180 SER A O 1
ATOM 1304 N N . ILE A 1 181 ? -4.194 5.033 9.856 1.00 94.06 181 ILE A N 1
ATOM 1305 C CA . ILE A 1 181 ? -3.910 3.740 9.221 1.00 94.06 181 ILE A CA 1
ATOM 1306 C C . ILE A 1 181 ? -4.640 2.623 9.967 1.00 94.06 181 ILE A C 1
ATOM 1308 O O . ILE A 1 181 ? -5.446 1.914 9.361 1.00 94.06 181 ILE A O 1
ATOM 1312 N N . MET A 1 182 ? -4.417 2.510 11.279 1.00 96.56 182 MET A N 1
ATOM 1313 C CA . MET A 1 182 ? -4.939 1.406 12.079 1.00 96.56 182 MET A CA 1
ATOM 1314 C C . MET A 1 182 ? -6.457 1.388 12.145 1.00 96.56 182 MET A C 1
ATOM 1316 O O . MET A 1 182 ? -7.032 0.310 12.059 1.00 96.56 182 MET A O 1
ATOM 1320 N N . SER A 1 183 ? -7.136 2.535 12.220 1.00 95.81 183 SER A N 1
ATOM 1321 C CA . SER A 1 183 ? -8.604 2.542 12.283 1.00 95.81 183 SER A CA 1
ATOM 1322 C C . SER A 1 183 ? -9.239 1.861 11.067 1.00 95.81 183 SER A C 1
ATOM 1324 O O . SER A 1 183 ? -10.142 1.042 11.225 1.00 95.81 183 SER A O 1
ATOM 1326 N N . LYS A 1 184 ? -8.696 2.090 9.865 1.00 93.69 184 LYS A N 1
ATOM 1327 C CA . LYS A 1 184 ? -9.127 1.401 8.639 1.00 93.69 184 LYS A CA 1
ATOM 1328 C C . LYS A 1 184 ? -8.876 -0.104 8.704 1.00 93.69 184 LYS A C 1
ATOM 1330 O O . LYS A 1 184 ? -9.747 -0.876 8.320 1.00 93.69 184 LYS A O 1
ATOM 1335 N N . LYS A 1 185 ? -7.700 -0.519 9.190 1.00 94.94 185 LYS A N 1
ATOM 1336 C CA . LYS A 1 185 ? -7.329 -1.941 9.331 1.00 94.94 185 LYS A CA 1
ATOM 1337 C C . LYS A 1 185 ? -8.191 -2.667 10.369 1.00 94.94 185 LYS A C 1
ATOM 1339 O O . LYS A 1 185 ? -8.554 -3.820 10.191 1.00 94.94 185 LYS A O 1
ATOM 1344 N N . LEU A 1 186 ? -8.529 -1.990 11.463 1.00 96.06 186 LEU A N 1
ATOM 1345 C CA . LEU A 1 186 ? -9.368 -2.543 12.523 1.00 96.06 186 LEU A CA 1
ATOM 1346 C C . LEU A 1 186 ? -10.836 -2.636 12.091 1.00 96.06 186 LEU A C 1
ATOM 1348 O O . LEU A 1 186 ? -11.504 -3.611 12.430 1.00 96.06 186 LEU A O 1
ATOM 1352 N N . ALA A 1 187 ? -11.324 -1.668 11.309 1.00 95.12 187 ALA A N 1
ATOM 1353 C CA . ALA A 1 187 ? -12.695 -1.658 10.806 1.00 95.12 187 ALA A CA 1
ATOM 1354 C C . ALA A 1 187 ? -12.983 -2.781 9.791 1.00 95.12 187 ALA A C 1
ATOM 1356 O O . ALA A 1 187 ? -14.137 -3.187 9.659 1.00 95.12 187 ALA A O 1
ATOM 1357 N N . THR A 1 188 ? -11.964 -3.321 9.107 1.00 94.19 188 THR A N 1
ATOM 1358 C CA . THR A 1 188 ? -12.113 -4.488 8.215 1.00 94.19 188 THR A CA 1
ATOM 1359 C C . THR A 1 188 ? -12.096 -5.827 8.951 1.00 94.19 188 THR A C 1
ATOM 1361 O O . THR A 1 188 ? -12.302 -6.861 8.323 1.00 94.19 188 THR A O 1
ATOM 1364 N N . GLY A 1 189 ? -11.886 -5.844 10.271 1.00 93.62 189 GLY A N 1
ATOM 1365 C CA . GLY A 1 189 ? -12.104 -7.024 11.112 1.00 93.62 189 GLY A CA 1
ATOM 1366 C C . GLY A 1 189 ? -11.041 -8.124 11.033 1.00 93.62 189 GLY A C 1
ATOM 1367 O O . GLY A 1 189 ? -11.208 -9.143 11.705 1.00 93.62 189 GLY A O 1
ATOM 1368 N N . ALA A 1 190 ? -9.957 -7.942 10.270 1.00 94.19 190 ALA A N 1
ATOM 1369 C CA . ALA A 1 190 ? -8.870 -8.920 10.162 1.00 94.19 190 ALA A CA 1
ATOM 1370 C C . ALA A 1 190 ? -8.243 -9.231 11.536 1.00 94.19 190 ALA A C 1
ATOM 1372 O O . ALA A 1 190 ? -8.044 -8.331 12.357 1.00 94.19 190 ALA A O 1
ATOM 1373 N N . ALA A 1 191 ? -7.941 -10.503 11.821 1.00 95.56 191 ALA A N 1
ATOM 1374 C CA . ALA A 1 191 ? -7.303 -10.886 13.086 1.00 95.56 191 ALA A CA 1
ATOM 1375 C C . ALA A 1 191 ? -5.782 -10.712 13.050 1.00 95.56 191 ALA A C 1
ATOM 1377 O O . ALA A 1 191 ? -5.182 -10.418 14.083 1.00 95.56 191 ALA A O 1
ATOM 1378 N N . THR A 1 192 ? -5.172 -10.878 11.875 1.00 97.38 192 THR A N 1
ATOM 1379 C CA . THR A 1 192 ? -3.735 -10.673 11.664 1.00 97.38 192 THR A CA 1
ATOM 1380 C C . THR A 1 192 ? -3.522 -9.523 10.689 1.00 97.38 192 THR A C 1
ATOM 1382 O O . THR A 1 192 ? -4.097 -9.509 9.602 1.00 97.38 192 THR A O 1
ATOM 1385 N N . ILE A 1 193 ? -2.701 -8.553 11.080 1.00 97.62 193 ILE A N 1
ATOM 1386 C CA . ILE A 1 193 ? -2.390 -7.371 10.280 1.00 97.62 193 ILE A CA 1
ATOM 1387 C C . ILE A 1 193 ? -0.877 -7.329 10.074 1.00 97.62 193 ILE A C 1
ATOM 1389 O O . ILE A 1 193 ? -0.116 -7.222 11.037 1.00 97.62 193 ILE A O 1
ATOM 1393 N N . ALA A 1 194 ? -0.453 -7.401 8.814 1.00 97.06 194 ALA A N 1
ATOM 1394 C CA . ALA A 1 194 ? 0.928 -7.185 8.412 1.00 97.06 194 ALA A CA 1
ATOM 1395 C C . ALA A 1 194 ? 1.125 -5.732 7.968 1.00 97.06 194 ALA A C 1
ATOM 1397 O O . ALA A 1 194 ? 0.439 -5.244 7.068 1.00 97.06 194 ALA A O 1
ATOM 1398 N N . LEU A 1 195 ? 2.054 -5.028 8.602 1.00 95.44 195 LEU A N 1
ATOM 1399 C CA . LEU A 1 195 ? 2.360 -3.633 8.326 1.00 95.44 195 LEU A CA 1
ATOM 1400 C C . LEU A 1 195 ? 3.827 -3.470 7.992 1.00 95.44 195 LEU A C 1
ATOM 1402 O O . LEU A 1 195 ? 4.702 -3.800 8.788 1.00 95.44 195 LEU A O 1
ATOM 1406 N N . GLU A 1 196 ? 4.065 -2.876 6.836 1.00 94.44 196 GLU A N 1
ATOM 1407 C CA . GLU A 1 196 ? 5.395 -2.503 6.405 1.00 94.44 196 GLU A CA 1
ATOM 1408 C C . GLU A 1 196 ? 5.546 -0.987 6.409 1.00 94.44 196 GLU A C 1
ATOM 1410 O O . GLU A 1 196 ? 4.812 -0.265 5.728 1.00 94.44 196 GLU A O 1
ATOM 1415 N N . VAL A 1 197 ? 6.501 -0.498 7.193 1.00 95.31 197 VAL A N 1
ATOM 1416 C CA . VAL A 1 197 ? 6.824 0.924 7.268 1.00 95.31 197 VAL A CA 1
ATOM 1417 C C . VAL A 1 197 ? 8.059 1.190 6.422 1.00 95.31 197 VAL A C 1
ATOM 1419 O O . VAL A 1 197 ? 9.189 0.877 6.796 1.00 95.31 197 VAL A O 1
ATOM 1422 N N . LYS A 1 198 ? 7.823 1.761 5.244 1.00 94.06 198 LYS A N 1
ATOM 1423 C CA . LYS A 1 198 ? 8.867 2.260 4.353 1.00 94.06 198 LYS A CA 1
ATOM 1424 C C . LYS A 1 198 ? 9.459 3.540 4.925 1.00 94.06 198 LYS A C 1
ATOM 1426 O O . LYS A 1 198 ? 8.679 4.394 5.350 1.00 94.06 198 LYS A O 1
ATOM 1431 N N . TYR A 1 199 ? 10.781 3.690 4.881 1.00 94.94 199 TYR A N 1
ATOM 1432 C CA . TYR A 1 199 ? 11.479 4.923 5.260 1.00 94.94 199 TYR A CA 1
ATOM 1433 C C . TYR A 1 199 ? 12.537 5.338 4.237 1.00 94.94 199 TYR A C 1
ATOM 1435 O O . TYR A 1 199 ? 12.934 4.551 3.382 1.00 94.94 199 TYR A O 1
ATOM 1443 N N . GLY A 1 200 ? 12.995 6.584 4.321 1.00 93.69 200 GLY A N 1
ATOM 1444 C CA . GLY A 1 200 ? 14.026 7.129 3.445 1.00 93.69 200 GLY A CA 1
ATOM 1445 C C . GLY A 1 200 ? 13.462 7.943 2.274 1.00 93.69 200 GLY A C 1
ATOM 1446 O O . GLY A 1 200 ? 12.258 8.198 2.204 1.00 93.69 200 GLY A O 1
ATOM 1447 N N . PRO A 1 201 ? 14.322 8.384 1.338 1.00 88.44 201 PRO A N 1
ATOM 1448 C CA . PRO A 1 201 ? 13.970 9.394 0.339 1.00 88.44 201 PRO A CA 1
ATOM 1449 C C . PRO A 1 201 ? 12.763 9.052 -0.541 1.00 88.44 201 PRO A C 1
ATOM 1451 O O . PRO A 1 201 ? 12.030 9.960 -0.922 1.00 88.44 201 PRO A O 1
ATOM 1454 N N . GLY A 1 202 ? 12.553 7.773 -0.868 1.00 87.94 202 GLY A N 1
ATOM 1455 C CA . GLY A 1 202 ? 11.420 7.296 -1.664 1.00 87.94 202 GLY A CA 1
ATOM 1456 C C . GLY A 1 202 ? 10.192 6.874 -0.865 1.00 87.94 202 GLY A C 1
ATOM 1457 O O . GLY A 1 202 ? 9.211 6.466 -1.484 1.00 87.94 202 GLY A O 1
ATOM 1458 N N . ALA A 1 203 ? 10.192 6.999 0.461 1.00 88.56 203 ALA A N 1
ATOM 1459 C CA . ALA A 1 203 ? 9.031 6.731 1.303 1.00 88.56 203 ALA A CA 1
ATOM 1460 C C . ALA A 1 203 ? 8.291 8.014 1.705 1.00 88.56 203 ALA A C 1
ATOM 1462 O O . ALA A 1 203 ? 8.760 9.136 1.514 1.00 88.56 203 ALA A O 1
ATOM 1463 N N . VAL A 1 204 ? 7.116 7.838 2.313 1.00 82.25 204 VAL A N 1
ATOM 1464 C CA . VAL A 1 204 ? 6.410 8.923 3.014 1.00 82.25 204 VAL A CA 1
ATOM 1465 C C . VAL A 1 204 ? 7.083 9.251 4.354 1.00 82.25 204 VAL A C 1
ATOM 1467 O O . VAL A 1 204 ? 7.068 10.407 4.776 1.00 82.25 204 VAL A O 1
ATOM 1470 N N . VAL A 1 205 ? 7.680 8.251 5.009 1.00 89.50 205 VAL A N 1
ATOM 1471 C CA . VAL A 1 205 ? 8.383 8.393 6.292 1.00 89.50 205 VAL A CA 1
ATOM 1472 C C . VAL A 1 205 ? 9.847 8.740 6.028 1.00 89.50 205 VAL A C 1
ATOM 1474 O O . VAL A 1 205 ? 10.525 8.049 5.272 1.00 89.50 205 VAL A O 1
ATOM 1477 N N . ALA A 1 206 ? 10.340 9.823 6.626 1.00 89.25 206 ALA A N 1
ATOM 1478 C CA . ALA A 1 206 ? 11.635 10.385 6.255 1.00 89.25 206 ALA A CA 1
ATOM 1479 C C . ALA A 1 206 ? 12.816 9.564 6.784 1.00 89.25 206 ALA A C 1
ATOM 1481 O O . ALA A 1 206 ? 13.746 9.273 6.030 1.00 89.25 206 ALA A O 1
ATOM 1482 N N . THR A 1 207 ? 12.789 9.202 8.068 1.00 93.69 207 THR A N 1
ATOM 1483 C CA . THR A 1 207 ? 13.912 8.539 8.738 1.00 93.69 207 THR A CA 1
ATOM 1484 C C . THR A 1 207 ? 13.524 7.183 9.315 1.00 93.69 207 THR A C 1
ATOM 1486 O O . THR A 1 207 ? 12.352 6.900 9.558 1.00 93.69 207 THR A O 1
ATOM 1489 N N . GLU A 1 208 ? 14.528 6.342 9.557 1.00 95.31 208 GLU A N 1
ATOM 1490 C CA . GLU A 1 208 ? 14.352 5.060 10.247 1.00 95.31 208 GLU A CA 1
ATOM 1491 C C . GLU A 1 208 ? 13.777 5.254 11.660 1.00 95.31 208 GLU A C 1
ATOM 1493 O O . GLU A 1 208 ? 12.879 4.526 12.065 1.00 95.31 208 GLU A O 1
ATOM 1498 N N . ALA A 1 209 ? 14.202 6.306 12.370 1.00 94.94 209 ALA A N 1
ATOM 1499 C CA . ALA A 1 209 ? 13.684 6.628 13.699 1.00 94.94 209 ALA A CA 1
ATOM 1500 C C . ALA A 1 209 ? 12.179 6.962 13.681 1.00 94.94 209 ALA A C 1
ATOM 1502 O O . ALA A 1 209 ? 11.433 6.492 14.542 1.00 94.94 209 ALA A O 1
ATOM 1503 N N . ASP A 1 210 ? 11.717 7.720 12.680 1.00 93.12 210 ASP A N 1
ATOM 1504 C CA . ASP A 1 210 ? 10.286 8.011 12.505 1.00 93.12 210 ASP A CA 1
ATOM 1505 C C . ASP A 1 210 ? 9.497 6.730 12.177 1.00 93.12 210 ASP A C 1
ATOM 1507 O O . ASP A 1 210 ? 8.349 6.556 12.600 1.00 93.12 210 ASP A O 1
ATOM 1511 N N . ALA A 1 211 ? 10.109 5.810 11.423 1.00 95.19 211 ALA A N 1
ATOM 1512 C CA . ALA A 1 211 ? 9.506 4.521 11.109 1.00 95.19 211 ALA A CA 1
ATOM 1513 C C . ALA A 1 211 ? 9.385 3.629 12.345 1.00 95.19 211 ALA A C 1
ATOM 1515 O O . ALA A 1 211 ? 8.323 3.042 12.556 1.00 95.19 211 ALA A O 1
ATOM 1516 N N . ASP A 1 212 ? 10.413 3.580 13.190 1.00 95.12 212 ASP A N 1
ATOM 1517 C CA . ASP A 1 212 ? 10.390 2.854 14.459 1.00 95.12 212 ASP A CA 1
ATOM 1518 C C . ASP A 1 212 ? 9.305 3.393 15.400 1.00 95.12 212 ASP A C 1
ATOM 1520 O O . ASP A 1 212 ? 8.571 2.616 16.021 1.00 95.12 212 ASP A O 1
ATOM 1524 N N . GLU A 1 213 ? 9.140 4.719 15.471 1.00 94.06 213 GLU A N 1
ATOM 1525 C CA . GLU A 1 213 ? 8.062 5.339 16.243 1.00 94.06 213 GLU A CA 1
ATOM 1526 C C . GLU A 1 213 ? 6.679 4.924 15.718 1.00 94.06 213 GLU A C 1
ATOM 1528 O O . GLU A 1 213 ? 5.809 4.516 16.498 1.00 94.06 213 GLU A O 1
ATOM 1533 N N . LEU A 1 214 ? 6.477 4.968 14.398 1.00 95.12 214 LEU A N 1
ATOM 1534 C CA . LEU A 1 214 ? 5.231 4.531 13.768 1.00 95.12 214 LEU A CA 1
ATOM 1535 C C . LEU A 1 214 ? 4.958 3.042 13.988 1.00 95.12 214 LEU A C 1
ATOM 1537 O O . LEU A 1 214 ? 3.823 2.672 14.294 1.00 95.12 214 LEU A O 1
ATOM 1541 N N . VAL A 1 215 ? 5.976 2.187 13.872 1.00 96.31 215 VAL A N 1
ATOM 1542 C CA . VAL A 1 215 ? 5.860 0.749 14.145 1.00 96.31 215 VAL A CA 1
ATOM 1543 C C . VAL A 1 215 ? 5.419 0.518 15.585 1.00 96.31 215 VAL A C 1
ATOM 1545 O O . VAL A 1 215 ? 4.487 -0.253 15.822 1.00 96.31 215 VAL A O 1
ATOM 1548 N N . ARG A 1 216 ? 6.050 1.204 16.543 1.00 95.94 216 ARG A N 1
ATOM 1549 C CA . ARG A 1 216 ? 5.728 1.108 17.970 1.00 95.94 216 ARG A CA 1
ATOM 1550 C C . ARG A 1 216 ? 4.271 1.486 18.238 1.00 95.94 216 ARG A C 1
ATOM 1552 O O . ARG A 1 216 ? 3.550 0.703 18.856 1.00 95.94 216 ARG A O 1
ATOM 1559 N N . LEU A 1 217 ? 3.823 2.632 17.721 1.00 96.44 217 LEU A N 1
ATOM 1560 C CA . LEU A 1 217 ? 2.445 3.110 17.877 1.00 96.44 217 LEU A CA 1
ATOM 1561 C C . LEU A 1 217 ? 1.431 2.159 17.229 1.00 96.44 217 LEU A C 1
ATOM 1563 O O . LEU A 1 217 ? 0.466 1.755 17.873 1.00 96.44 217 LEU A O 1
ATOM 1567 N N . MET A 1 218 ? 1.642 1.771 15.968 1.00 97.38 218 MET A N 1
ATOM 1568 C CA . MET A 1 218 ? 0.705 0.902 15.247 1.00 97.38 218 MET A CA 1
ATOM 1569 C C . MET A 1 218 ? 0.620 -0.498 15.857 1.00 97.38 218 MET A C 1
ATOM 1571 O O . MET A 1 218 ? -0.477 -1.053 15.947 1.00 97.38 218 MET A O 1
ATOM 1575 N N . ARG A 1 219 ? 1.748 -1.049 16.326 1.00 97.38 219 ARG A N 1
ATOM 1576 C CA . ARG A 1 219 ? 1.765 -2.315 17.065 1.00 97.38 219 ARG A CA 1
ATOM 1577 C C . ARG A 1 219 ? 0.954 -2.198 18.352 1.00 97.38 219 ARG A C 1
ATOM 1579 O O . ARG A 1 219 ? 0.054 -3.008 18.550 1.00 97.38 219 ARG A O 1
ATOM 1586 N N . ALA A 1 220 ? 1.211 -1.173 19.167 1.00 96.94 220 ALA A N 1
ATOM 1587 C CA . ALA A 1 220 ? 0.495 -0.966 20.424 1.00 96.94 220 ALA A CA 1
ATOM 1588 C C . ALA A 1 220 ? -1.023 -0.827 20.210 1.00 96.94 220 ALA A C 1
ATOM 1590 O O . ALA A 1 220 ? -1.805 -1.479 20.898 1.00 96.94 220 ALA A O 1
ATOM 1591 N N . ILE A 1 221 ? -1.441 -0.051 19.204 1.00 98.00 221 ILE A N 1
ATOM 1592 C CA . ILE A 1 221 ? -2.853 0.116 18.830 1.00 98.00 221 ILE A CA 1
ATOM 1593 C C . ILE A 1 221 ? -3.484 -1.221 18.417 1.00 98.00 221 ILE A C 1
ATOM 1595 O O . ILE A 1 221 ? -4.592 -1.552 18.843 1.00 98.00 221 ILE A O 1
ATOM 1599 N N . GLY A 1 222 ? -2.800 -1.987 17.564 1.00 97.44 222 GLY A N 1
ATOM 1600 C CA . GLY A 1 222 ? -3.302 -3.262 17.061 1.00 97.44 222 GLY A CA 1
ATOM 1601 C C . GLY A 1 222 ? -3.420 -4.325 18.150 1.00 97.44 222 GLY A C 1
ATOM 1602 O O . GLY A 1 222 ? -4.462 -4.969 18.269 1.00 97.44 222 GLY A O 1
ATOM 1603 N N . GLU A 1 223 ? -2.395 -4.458 18.991 1.00 96.44 223 GLU A N 1
ATOM 1604 C CA . GLU A 1 223 ? -2.377 -5.392 20.120 1.00 96.44 223 GLU A CA 1
ATOM 1605 C C . GLU A 1 223 ? -3.425 -5.023 21.178 1.00 96.44 223 GLU A C 1
ATOM 1607 O O . GLU A 1 223 ? -4.145 -5.900 21.658 1.00 96.44 223 GLU A O 1
ATOM 1612 N N . ALA A 1 224 ? -3.600 -3.729 21.477 1.00 95.62 224 ALA A N 1
ATOM 1613 C CA . ALA A 1 224 ? -4.670 -3.249 22.355 1.00 95.62 224 ALA A CA 1
ATOM 1614 C C . ALA A 1 224 ? -6.073 -3.557 21.799 1.00 95.62 224 ALA A C 1
ATOM 1616 O O . ALA A 1 224 ? -7.019 -3.740 22.565 1.00 95.62 224 ALA A O 1
ATOM 1617 N N . ALA A 1 225 ? -6.212 -3.657 20.474 1.00 95.56 225 ALA A N 1
ATOM 1618 C CA . ALA A 1 225 ? -7.430 -4.090 19.792 1.00 95.56 225 ALA A CA 1
ATOM 1619 C C . ALA A 1 225 ? -7.515 -5.620 19.589 1.00 95.56 225 ALA A C 1
ATOM 1621 O O . ALA A 1 225 ? -8.379 -6.092 18.845 1.00 95.56 225 ALA A O 1
ATOM 1622 N N . GLY A 1 226 ? -6.626 -6.396 20.221 1.00 95.25 226 GLY A N 1
ATOM 1623 C CA . GLY A 1 226 ? -6.614 -7.860 20.173 1.00 95.25 226 GLY A CA 1
ATOM 1624 C C . GLY A 1 226 ? -6.157 -8.446 18.837 1.00 95.25 226 GLY A C 1
ATOM 1625 O O . GLY A 1 226 ? -6.501 -9.586 18.523 1.00 95.25 226 GLY A O 1
ATOM 1626 N N . ARG A 1 227 ? -5.427 -7.678 18.021 1.00 96.44 227 ARG A N 1
ATOM 1627 C CA . ARG A 1 227 ? -4.933 -8.119 16.710 1.00 96.44 227 ARG A CA 1
ATOM 1628 C C . ARG A 1 227 ? -3.512 -8.650 16.809 1.00 96.44 227 ARG A C 1
ATOM 1630 O O . ARG A 1 227 ? -2.695 -8.151 17.578 1.00 96.44 227 ARG A O 1
ATOM 1637 N N . ARG A 1 228 ? -3.204 -9.648 15.983 1.00 97.12 228 ARG A N 1
ATOM 1638 C CA . ARG A 1 228 ? -1.839 -10.127 15.776 1.00 97.12 228 ARG A CA 1
ATOM 1639 C C . ARG A 1 228 ? -1.132 -9.194 14.802 1.00 97.12 228 ARG A C 1
ATOM 1641 O O . ARG A 1 228 ? -1.533 -9.096 13.645 1.00 97.12 228 ARG A O 1
ATOM 1648 N N . MET A 1 229 ? -0.079 -8.538 15.272 1.00 97.56 229 MET A N 1
ATOM 1649 C CA . MET A 1 229 ? 0.652 -7.540 14.498 1.00 97.56 229 MET A CA 1
ATOM 1650 C C . MET A 1 229 ? 1.970 -8.111 13.984 1.00 97.56 229 MET A C 1
ATOM 1652 O O . MET A 1 229 ? 2.833 -8.496 14.771 1.00 97.56 229 MET A O 1
ATOM 1656 N N . LEU A 1 230 ? 2.139 -8.130 12.663 1.00 97.38 230 LEU A N 1
ATOM 1657 C CA . LEU A 1 230 ? 3.422 -8.386 12.011 1.00 97.38 230 LEU A CA 1
ATOM 1658 C C . LEU A 1 230 ? 3.944 -7.053 11.498 1.00 97.38 230 LEU A C 1
ATOM 1660 O O . LEU A 1 230 ? 3.246 -6.379 10.746 1.00 97.38 230 LEU A O 1
ATOM 1664 N N . MET A 1 231 ? 5.137 -6.655 11.930 1.00 95.38 231 MET A N 1
ATOM 1665 C CA . MET A 1 231 ? 5.697 -5.353 11.577 1.00 95.38 231 MET A CA 1
ATOM 1666 C C . MET A 1 231 ? 7.061 -5.540 10.930 1.00 95.38 231 MET A C 1
ATOM 1668 O O . MET A 1 231 ? 7.913 -6.216 11.508 1.00 95.38 231 MET A O 1
ATOM 1672 N N . SER A 1 232 ? 7.274 -4.886 9.797 1.00 93.25 232 SER A N 1
ATOM 1673 C CA . SER A 1 232 ? 8.575 -4.751 9.148 1.00 93.25 232 SER A CA 1
ATOM 1674 C C . SER A 1 232 ? 8.864 -3.280 8.861 1.00 93.25 232 SER A C 1
ATOM 1676 O O . SER A 1 232 ? 7.953 -2.471 8.665 1.00 93.25 232 SER A O 1
ATOM 1678 N N . THR A 1 233 ? 10.145 -2.929 8.832 1.00 94.31 233 THR A N 1
ATOM 1679 C CA . THR A 1 233 ? 10.632 -1.678 8.251 1.00 94.31 233 THR A CA 1
ATOM 1680 C C . THR A 1 233 ? 11.427 -2.005 6.994 1.00 94.31 233 THR A C 1
ATOM 1682 O O . THR A 1 233 ? 11.980 -3.098 6.860 1.00 94.31 233 THR A O 1
ATOM 1685 N N . CYS A 1 234 ? 11.444 -1.090 6.030 1.00 92.12 234 CYS A N 1
ATOM 1686 C CA . CYS A 1 234 ? 12.185 -1.286 4.788 1.00 92.12 234 CYS A CA 1
ATOM 1687 C C . CYS A 1 234 ? 12.680 0.060 4.268 1.00 92.12 234 CYS A C 1
ATOM 1689 O O . CYS A 1 234 ? 11.888 0.990 4.101 1.00 92.12 234 CYS A O 1
ATOM 1691 N N . ASP A 1 235 ? 13.976 0.143 3.975 1.00 93.75 235 ASP A N 1
ATOM 1692 C CA . ASP A 1 235 ? 14.536 1.284 3.261 1.00 93.75 235 ASP A CA 1
ATOM 1693 C C . ASP A 1 235 ? 13.906 1.383 1.864 1.00 93.75 235 ASP A C 1
ATOM 1695 O O . ASP A 1 235 ? 13.708 0.385 1.169 1.00 93.75 235 ASP A O 1
ATOM 1699 N N . ALA A 1 236 ? 13.550 2.600 1.480 1.00 94.44 236 ALA A N 1
ATOM 1700 C CA . ALA A 1 236 ? 12.963 2.938 0.194 1.00 94.44 236 ALA A CA 1
ATOM 1701 C C . ALA A 1 236 ? 13.803 4.010 -0.509 1.00 94.44 236 ALA A C 1
ATOM 1703 O O . ALA A 1 236 ? 13.264 4.907 -1.159 1.00 94.44 236 ALA A O 1
ATOM 1704 N N . SER A 1 237 ? 15.131 3.969 -0.355 1.00 93.94 237 SER A N 1
ATOM 1705 C CA . SER A 1 237 ? 16.033 4.844 -1.112 1.00 93.94 237 SER A CA 1
ATOM 1706 C C . SER A 1 237 ? 15.995 4.549 -2.615 1.00 93.94 237 SER A C 1
ATOM 1708 O O . SER A 1 237 ? 16.164 5.468 -3.418 1.00 93.94 237 SER A O 1
ATOM 1710 N N . GLN A 1 238 ? 15.687 3.303 -2.987 1.00 94.00 238 GLN A N 1
ATOM 1711 C CA . GLN A 1 238 ? 15.500 2.835 -4.361 1.00 94.00 238 GLN A CA 1
ATOM 1712 C C . GLN A 1 238 ? 14.075 2.296 -4.580 1.00 94.00 238 GLN A C 1
ATOM 1714 O O . GLN A 1 238 ? 13.422 1.893 -3.611 1.00 94.00 238 GLN A O 1
ATOM 1719 N N . PRO A 1 239 ? 13.560 2.301 -5.826 1.00 95.25 239 PRO A N 1
ATOM 1720 C CA . PRO A 1 239 ? 12.291 1.653 -6.148 1.00 95.25 239 PRO A CA 1
ATOM 1721 C C . PRO A 1 239 ? 12.308 0.167 -5.774 1.00 95.25 239 PRO A C 1
ATOM 1723 O O . PRO A 1 239 ? 13.321 -0.507 -5.962 1.00 95.25 239 PRO A O 1
ATOM 1726 N N . LEU A 1 240 ? 11.191 -0.346 -5.251 1.00 94.12 240 LEU A N 1
ATOM 1727 C CA . LEU A 1 240 ? 11.085 -1.753 -4.849 1.00 94.12 240 LEU A CA 1
ATOM 1728 C C . LEU A 1 240 ? 11.064 -2.688 -6.066 1.00 94.12 240 LEU A C 1
ATOM 1730 O O . LEU A 1 240 ? 11.742 -3.712 -6.073 1.00 94.12 240 LEU A O 1
ATOM 1734 N N . ALA A 1 241 ? 10.280 -2.330 -7.080 1.00 93.75 241 ALA A N 1
ATOM 1735 C CA . ALA A 1 241 ? 10.187 -3.022 -8.358 1.00 93.75 241 ALA A CA 1
ATOM 1736 C C . ALA A 1 241 ? 10.825 -2.168 -9.473 1.00 93.75 241 ALA A C 1
ATOM 1738 O O . ALA A 1 241 ? 10.922 -0.944 -9.335 1.00 93.75 241 ALA A O 1
ATOM 1739 N N . PRO A 1 242 ? 11.242 -2.772 -10.602 1.00 95.06 242 PRO A N 1
ATOM 1740 C CA . PRO A 1 242 ? 11.887 -2.062 -11.709 1.00 95.06 242 PRO A CA 1
ATOM 1741 C C . PRO A 1 242 ? 10.902 -1.252 -12.572 1.00 95.06 242 PRO A C 1
ATOM 1743 O O . PRO A 1 242 ? 11.211 -0.918 -13.714 1.00 95.06 242 PRO A O 1
ATOM 1746 N N . ALA A 1 243 ? 9.719 -0.927 -12.059 1.00 96.06 243 ALA A N 1
ATOM 1747 C CA . ALA A 1 243 ? 8.698 -0.167 -12.757 1.00 96.06 243 ALA A CA 1
ATOM 1748 C C . ALA A 1 243 ? 8.050 0.854 -11.819 1.00 96.06 243 ALA A C 1
ATOM 1750 O O . ALA A 1 243 ? 7.813 0.584 -10.643 1.00 96.06 243 ALA A O 1
ATOM 1751 N N . ALA A 1 244 ? 7.757 2.030 -12.363 1.00 97.00 244 ALA A N 1
ATOM 1752 C CA . ALA A 1 244 ? 6.972 3.067 -11.715 1.00 97.00 244 ALA A CA 1
ATOM 1753 C C . ALA A 1 244 ? 6.011 3.682 -12.738 1.00 97.00 244 ALA A C 1
ATOM 1755 O O . ALA A 1 244 ? 6.431 4.125 -13.807 1.00 97.00 244 ALA A O 1
ATOM 1756 N N . GLY A 1 245 ? 4.727 3.728 -12.413 1.00 96.12 245 GLY A N 1
ATOM 1757 C CA . GLY A 1 245 ? 3.648 4.137 -13.309 1.00 96.12 245 GLY A CA 1
ATOM 1758 C C . GLY A 1 245 ? 2.527 3.092 -13.303 1.00 96.12 245 GLY A C 1
ATOM 1759 O O . GLY A 1 245 ? 2.837 1.903 -13.375 1.00 96.12 245 GLY A O 1
ATOM 1760 N N . PRO A 1 246 ? 1.239 3.487 -13.251 1.00 95.88 246 PRO A N 1
ATOM 1761 C CA . PRO A 1 246 ? 0.128 2.574 -12.968 1.00 95.88 246 PRO A CA 1
ATOM 1762 C C . PRO A 1 246 ? 0.091 1.313 -13.839 1.00 95.88 246 PRO A C 1
ATOM 1764 O O . PRO A 1 246 ? 0.018 0.205 -13.308 1.00 95.88 246 PRO A O 1
ATOM 1767 N N . LEU A 1 247 ? 0.202 1.463 -15.165 1.00 97.00 247 LEU A N 1
ATOM 1768 C CA . LEU A 1 247 ? 0.156 0.328 -16.087 1.00 97.00 247 LEU A CA 1
ATOM 1769 C C . LEU A 1 247 ? 1.435 -0.521 -16.042 1.00 97.00 247 LEU A C 1
ATOM 1771 O O . LEU A 1 247 ? 1.363 -1.743 -16.154 1.00 97.00 247 LEU A O 1
ATOM 1775 N N . LEU A 1 248 ? 2.605 0.110 -15.896 1.00 97.44 248 LEU A N 1
ATOM 1776 C CA . LEU A 1 248 ? 3.889 -0.599 -15.821 1.00 97.44 248 LEU A CA 1
ATOM 1777 C C . LEU A 1 248 ? 3.983 -1.432 -14.535 1.00 97.44 248 LEU A C 1
ATOM 1779 O O . LEU A 1 248 ? 4.400 -2.583 -14.570 1.00 97.44 248 LEU A O 1
ATOM 1783 N N . GLU A 1 249 ? 3.527 -0.872 -13.421 1.00 97.56 249 GLU A N 1
ATOM 1784 C CA . GLU A 1 249 ? 3.429 -1.533 -12.118 1.00 97.56 249 GLU A CA 1
ATOM 1785 C C . GLU A 1 249 ? 2.391 -2.675 -12.133 1.00 97.56 249 GLU A C 1
ATOM 1787 O O . GLU A 1 249 ? 2.639 -3.768 -11.620 1.00 97.56 249 GLU A O 1
ATOM 1792 N N . LEU A 1 250 ? 1.250 -2.491 -12.816 1.00 97.62 250 LEU A N 1
ATOM 1793 C CA . LEU A 1 250 ? 0.293 -3.582 -13.037 1.00 97.62 250 LEU A CA 1
ATOM 1794 C C . LEU A 1 250 ? 0.914 -4.740 -13.840 1.00 97.62 250 LEU A C 1
ATOM 1796 O O . LEU A 1 250 ? 0.685 -5.902 -13.499 1.00 97.62 250 LEU A O 1
ATOM 1800 N N . ARG A 1 251 ? 1.709 -4.445 -14.880 1.00 97.06 251 ARG A N 1
ATOM 1801 C CA . ARG A 1 251 ? 2.426 -5.470 -15.660 1.00 97.06 251 ARG A CA 1
ATOM 1802 C C . ARG A 1 251 ? 3.375 -6.289 -14.800 1.00 97.06 251 ARG A C 1
ATOM 1804 O O . ARG A 1 251 ? 3.331 -7.513 -14.877 1.00 97.06 251 ARG A O 1
ATOM 1811 N N . GLU A 1 252 ? 4.182 -5.641 -13.963 1.00 96.94 252 GLU A N 1
ATOM 1812 C CA . GLU A 1 252 ? 5.100 -6.344 -13.059 1.00 96.94 252 GLU A CA 1
ATOM 1813 C C . GLU A 1 252 ? 4.344 -7.258 -12.088 1.00 96.94 252 GLU A C 1
ATOM 1815 O O . GLU A 1 252 ? 4.699 -8.429 -11.932 1.00 96.94 252 GLU A O 1
ATOM 1820 N N . ALA A 1 253 ? 3.247 -6.774 -11.498 1.00 97.75 253 ALA A N 1
ATOM 1821 C CA . ALA A 1 253 ? 2.421 -7.585 -10.607 1.00 97.75 253 ALA A CA 1
ATOM 1822 C C . ALA A 1 253 ? 1.830 -8.820 -11.314 1.00 97.75 253 ALA A C 1
ATOM 1824 O O . ALA A 1 253 ? 1.895 -9.934 -10.787 1.00 97.75 253 ALA A O 1
ATOM 1825 N N . VAL A 1 254 ? 1.280 -8.643 -12.520 1.00 98.00 254 VAL A N 1
ATOM 1826 C CA . VAL A 1 254 ? 0.711 -9.740 -13.321 1.00 98.00 254 VAL A CA 1
ATOM 1827 C C . VAL A 1 254 ? 1.795 -10.721 -13.767 1.00 98.00 254 VAL A C 1
ATOM 1829 O O . VAL A 1 254 ? 1.572 -11.931 -13.731 1.00 98.00 254 VAL A O 1
ATOM 1832 N N . ALA A 1 255 ? 2.983 -10.232 -14.128 1.00 96.94 255 ALA A N 1
ATOM 1833 C CA . ALA A 1 255 ? 4.114 -11.080 -14.483 1.00 96.94 255 ALA A CA 1
ATOM 1834 C C . ALA A 1 255 ? 4.525 -11.993 -13.316 1.00 96.94 255 ALA A C 1
ATOM 1836 O O . ALA A 1 255 ? 4.751 -13.182 -13.540 1.00 96.94 255 ALA A O 1
ATOM 1837 N N . VAL A 1 256 ? 4.552 -11.480 -12.077 1.00 97.81 256 VAL A N 1
ATOM 1838 C CA . VAL A 1 256 ? 4.814 -12.304 -10.881 1.00 97.81 256 VAL A CA 1
ATOM 1839 C C . VAL A 1 256 ? 3.699 -13.318 -10.634 1.00 97.81 256 VAL A C 1
ATOM 1841 O O . VAL A 1 256 ? 3.988 -14.477 -10.347 1.00 97.81 256 VAL A O 1
ATOM 1844 N N . LEU A 1 257 ? 2.430 -12.924 -10.782 1.00 98.06 257 LEU A N 1
ATOM 1845 C CA . LEU A 1 257 ? 1.298 -13.845 -10.610 1.00 98.06 257 LEU A CA 1
ATOM 1846 C C . LEU A 1 257 ? 1.309 -15.003 -11.616 1.00 98.06 257 LEU A C 1
ATOM 1848 O O . LEU A 1 257 ? 0.852 -16.092 -11.284 1.00 98.06 257 LEU A O 1
ATOM 1852 N N . ARG A 1 258 ? 1.873 -14.793 -12.810 1.00 95.44 258 ARG A N 1
ATOM 1853 C CA . ARG A 1 258 ? 2.095 -15.829 -13.833 1.00 95.44 258 ARG A CA 1
ATOM 1854 C C . ARG A 1 258 ? 3.372 -16.661 -13.607 1.00 95.44 258 ARG A C 1
ATOM 1856 O O . ARG A 1 258 ? 3.797 -17.378 -14.509 1.00 95.44 258 ARG A O 1
ATOM 1863 N N . GLY A 1 259 ? 4.016 -16.534 -12.445 1.00 92.38 259 GLY A N 1
ATOM 1864 C CA . GLY A 1 259 ? 5.244 -17.253 -12.083 1.00 92.38 259 GLY A CA 1
ATOM 1865 C C . GLY A 1 259 ? 6.550 -16.591 -12.550 1.00 92.38 259 GLY A C 1
ATOM 1866 O O . GLY A 1 259 ? 7.631 -17.099 -12.258 1.00 92.38 259 GLY A O 1
ATOM 1867 N N . GLY A 1 260 ? 6.489 -15.453 -13.246 1.00 91.62 260 GLY A N 1
ATOM 1868 C CA . GLY A 1 260 ? 7.651 -14.696 -13.723 1.00 91.62 260 GLY A CA 1
ATOM 1869 C C . GLY A 1 260 ? 7.924 -13.426 -12.908 1.00 91.62 260 GLY A C 1
ATOM 1870 O O . GLY A 1 260 ? 7.945 -13.450 -11.677 1.00 91.62 260 GLY A O 1
ATOM 1871 N N . GLY A 1 261 ? 8.130 -12.313 -13.622 1.00 91.38 261 GLY A N 1
ATOM 1872 C CA . GLY A 1 261 ? 8.305 -10.968 -13.062 1.00 91.38 261 GLY A CA 1
ATOM 1873 C C . GLY A 1 261 ? 9.671 -10.702 -12.420 1.00 91.38 261 GLY A C 1
ATOM 1874 O O . GLY A 1 261 ? 10.576 -11.540 -12.443 1.00 91.38 261 GLY A O 1
ATOM 1875 N N . ALA A 1 262 ? 9.834 -9.500 -11.864 1.00 93.19 262 ALA A N 1
ATOM 1876 C CA . ALA A 1 262 ? 11.073 -9.096 -11.212 1.00 93.19 262 ALA A CA 1
ATOM 1877 C C . ALA A 1 262 ? 11.397 -9.971 -9.976 1.00 93.19 262 ALA A C 1
ATOM 1879 O O . ALA A 1 262 ? 10.586 -10.034 -9.043 1.00 93.19 262 ALA A O 1
ATOM 1880 N N . PRO A 1 263 ? 12.603 -10.575 -9.889 1.00 93.50 263 PRO A N 1
ATOM 1881 C CA . PRO A 1 263 ? 12.986 -11.417 -8.751 1.00 93.50 263 PRO A CA 1
ATOM 1882 C C . PRO A 1 263 ? 12.894 -10.709 -7.395 1.00 93.50 263 PRO A C 1
ATOM 1884 O O . PRO A 1 263 ? 12.491 -11.321 -6.412 1.00 93.50 263 PRO A O 1
ATOM 1887 N N . VAL A 1 264 ? 13.217 -9.410 -7.345 1.00 93.19 264 VAL A N 1
ATOM 1888 C CA . VAL A 1 264 ? 13.142 -8.598 -6.118 1.00 93.19 264 VAL A CA 1
ATOM 1889 C C . VAL A 1 264 ? 11.711 -8.484 -5.585 1.00 93.19 264 VAL A C 1
ATOM 1891 O O . VAL A 1 264 ? 11.486 -8.646 -4.386 1.00 93.19 264 VAL A O 1
ATOM 1894 N N . LEU A 1 265 ? 10.730 -8.281 -6.471 1.00 95.06 265 LEU A N 1
ATOM 1895 C CA . LEU A 1 265 ? 9.320 -8.197 -6.097 1.00 95.06 265 LEU A CA 1
ATOM 1896 C C . LEU A 1 265 ? 8.802 -9.566 -5.650 1.00 95.06 265 LEU A C 1
ATOM 1898 O O . LEU A 1 265 ? 8.145 -9.661 -4.612 1.00 95.06 265 LEU A O 1
ATOM 1902 N N . ARG A 1 266 ? 9.134 -10.630 -6.396 1.00 96.06 266 ARG A N 1
ATOM 1903 C CA . ARG A 1 266 ? 8.748 -12.003 -6.045 1.00 96.06 266 ARG A CA 1
ATOM 1904 C C . ARG A 1 266 ? 9.308 -12.410 -4.683 1.00 96.06 266 ARG A C 1
ATOM 1906 O O . ARG A 1 266 ? 8.553 -12.892 -3.842 1.00 96.06 266 ARG A O 1
ATOM 1913 N N . GLU A 1 267 ? 10.594 -12.188 -4.427 1.00 95.50 267 GLU A N 1
ATOM 1914 C CA . GLU A 1 267 ? 11.212 -12.557 -3.148 1.00 95.50 267 GLU A CA 1
ATOM 1915 C C . GLU A 1 267 ? 10.607 -11.775 -1.977 1.00 95.50 267 GLU A C 1
ATOM 1917 O O . GLU A 1 267 ? 10.285 -12.342 -0.934 1.00 95.50 267 GLU A O 1
ATOM 1922 N N . HIS A 1 268 ? 10.351 -10.482 -2.169 1.00 95.81 268 HIS A N 1
ATOM 1923 C CA . HIS A 1 268 ? 9.718 -9.663 -1.145 1.00 95.81 268 HIS A CA 1
ATOM 1924 C C . HIS A 1 268 ? 8.277 -10.118 -0.832 1.00 95.81 268 HIS A C 1
ATOM 1926 O O . HIS A 1 268 ? 7.906 -10.267 0.334 1.00 95.81 268 HIS A O 1
ATOM 1932 N N . VAL A 1 269 ? 7.463 -10.391 -1.860 1.00 97.06 269 VAL A N 1
ATOM 1933 C CA . VAL A 1 269 ? 6.083 -10.881 -1.694 1.00 97.06 269 VAL A CA 1
ATOM 1934 C C . VAL A 1 269 ? 6.056 -12.248 -1.010 1.00 97.06 269 VAL A C 1
ATOM 1936 O O . VAL A 1 269 ? 5.273 -12.453 -0.083 1.00 97.06 269 VAL A O 1
ATOM 1939 N N . THR A 1 270 ? 6.904 -13.178 -1.446 1.00 96.94 270 THR A N 1
ATOM 1940 C CA . THR A 1 270 ? 6.956 -14.541 -0.895 1.00 96.94 270 THR A CA 1
ATOM 1941 C C . THR A 1 270 ? 7.453 -14.549 0.552 1.00 96.94 270 THR A C 1
ATOM 1943 O O . THR A 1 270 ? 6.855 -15.227 1.386 1.00 96.94 270 THR A O 1
ATOM 1946 N N . GLY A 1 271 ? 8.449 -13.724 0.895 1.00 96.94 271 GLY A N 1
ATOM 1947 C CA . GLY A 1 271 ? 8.903 -13.546 2.277 1.00 96.94 271 GLY A CA 1
ATOM 1948 C C . GLY A 1 271 ? 7.827 -12.960 3.201 1.00 96.94 271 GLY A C 1
ATOM 1949 O O . GLY A 1 271 ? 7.673 -13.407 4.339 1.00 96.94 271 GLY A O 1
ATOM 1950 N N . LEU A 1 272 ? 7.028 -11.998 2.721 1.00 96.88 272 LEU A N 1
ATOM 1951 C CA . LEU A 1 272 ? 5.875 -11.484 3.472 1.00 96.88 272 LEU A CA 1
ATOM 1952 C C . LEU A 1 272 ? 4.765 -12.533 3.617 1.00 96.88 272 LEU A C 1
ATOM 1954 O O . LEU A 1 272 ? 4.179 -12.662 4.695 1.00 96.88 272 LEU A O 1
ATOM 1958 N N . ALA A 1 273 ? 4.478 -13.294 2.559 1.00 97.50 273 ALA A N 1
ATOM 1959 C CA . ALA A 1 273 ? 3.489 -14.366 2.601 1.00 97.50 273 ALA A CA 1
ATOM 1960 C C . ALA A 1 273 ? 3.876 -15.448 3.619 1.00 97.50 273 ALA A C 1
ATOM 1962 O O . ALA A 1 273 ? 3.031 -15.891 4.394 1.00 97.50 273 ALA A O 1
ATOM 1963 N N . GLU A 1 274 ? 5.156 -15.815 3.672 1.00 96.88 274 GLU A N 1
ATOM 1964 C CA . GLU A 1 274 ? 5.696 -16.782 4.627 1.00 96.88 274 GLU A CA 1
ATOM 1965 C C . GLU A 1 274 ? 5.527 -16.306 6.073 1.00 96.88 274 GLU A C 1
ATOM 1967 O O . GLU A 1 274 ? 5.007 -17.050 6.906 1.00 96.88 274 GLU A O 1
ATOM 1972 N N . GLN A 1 275 ? 5.851 -15.041 6.364 1.00 96.50 275 GLN A N 1
ATOM 1973 C CA . GLN A 1 275 ? 5.621 -14.451 7.688 1.00 96.50 275 GLN A CA 1
ATOM 1974 C C . GLN A 1 275 ? 4.141 -14.483 8.091 1.00 96.50 275 GLN A C 1
ATOM 1976 O O . GLN A 1 275 ? 3.816 -14.846 9.223 1.00 96.50 275 GLN A O 1
ATOM 1981 N N . ILE A 1 276 ? 3.235 -14.136 7.171 1.00 97.00 276 ILE A N 1
ATOM 1982 C CA . ILE A 1 276 ? 1.787 -14.151 7.423 1.00 97.00 276 ILE A CA 1
ATOM 1983 C C . ILE A 1 276 ? 1.291 -15.579 7.669 1.00 97.00 276 ILE A C 1
ATOM 1985 O O . ILE A 1 276 ? 0.559 -15.814 8.629 1.00 97.00 276 ILE A O 1
ATOM 1989 N N . LEU A 1 277 ? 1.709 -16.542 6.849 1.00 95.94 277 LEU A N 1
ATOM 1990 C CA . LEU A 1 277 ? 1.287 -17.938 6.968 1.00 95.94 277 LEU A CA 1
ATOM 1991 C C . LEU A 1 277 ? 1.820 -18.610 8.232 1.00 95.94 277 LEU A C 1
ATOM 1993 O O . LEU A 1 277 ? 1.098 -19.388 8.846 1.00 95.94 277 LEU A O 1
ATOM 1997 N N . HIS A 1 278 ? 3.038 -18.281 8.666 1.00 94.94 278 HIS A N 1
ATOM 1998 C CA . HIS A 1 278 ? 3.551 -18.715 9.968 1.00 94.94 278 HIS A CA 1
ATOM 1999 C C . HIS A 1 278 ? 2.775 -18.109 11.133 1.00 94.94 278 HIS A C 1
ATOM 2001 O O . HIS A 1 278 ? 2.615 -18.741 12.179 1.00 94.94 278 HIS A O 1
ATOM 2007 N N . ALA A 1 279 ? 2.325 -16.867 10.972 1.00 94.44 279 ALA A N 1
ATOM 2008 C CA . ALA A 1 279 ? 1.602 -16.171 12.009 1.00 94.44 279 ALA A CA 1
ATOM 2009 C C . ALA A 1 279 ? 0.173 -16.684 12.145 1.00 94.44 279 ALA A C 1
ATOM 2011 O O . ALA A 1 279 ? -0.307 -16.734 13.268 1.00 94.44 279 ALA A O 1
ATOM 2012 N N . VAL A 1 280 ? -0.528 -17.029 11.063 1.00 94.62 280 VAL A N 1
ATOM 2013 C CA . VAL A 1 280 ? -1.934 -17.462 11.109 1.00 94.62 280 VAL A CA 1
ATOM 2014 C C . VAL A 1 280 ? -2.048 -18.918 11.584 1.00 94.62 280 VAL A C 1
ATOM 2016 O O . VAL A 1 280 ? -1.333 -19.779 11.080 1.00 94.62 280 VAL A O 1
ATOM 2019 N N . PRO A 1 281 ? -2.943 -19.250 12.538 1.00 86.00 281 PRO A N 1
ATOM 2020 C CA . PRO A 1 281 ? -3.086 -20.623 12.998 1.00 86.00 281 PRO A CA 1
ATOM 2021 C C . PRO A 1 281 ? -3.715 -21.459 11.883 1.00 86.00 281 PRO A C 1
ATOM 2023 O O . PRO A 1 281 ? -4.824 -21.165 11.440 1.00 86.00 281 PRO A O 1
ATOM 2026 N N . ALA A 1 282 ? -3.028 -22.512 11.459 1.00 84.88 282 ALA A N 1
ATOM 2027 C CA . ALA A 1 282 ? -3.523 -23.457 10.469 1.00 84.88 282 ALA A CA 1
ATOM 2028 C C . ALA A 1 282 ? -3.164 -24.891 10.891 1.00 84.88 282 ALA A C 1
ATOM 2030 O O . ALA A 1 282 ? -2.160 -25.087 11.583 1.00 84.88 282 ALA A O 1
ATOM 2031 N N . PRO A 1 283 ? -3.962 -25.901 10.500 1.00 77.88 283 PRO A N 1
ATOM 2032 C CA . PRO A 1 283 ? -3.560 -27.295 10.632 1.00 77.88 283 PRO A CA 1
ATOM 2033 C C . PRO A 1 283 ? -2.239 -27.544 9.900 1.00 77.88 283 PRO A C 1
ATOM 2035 O O . PRO A 1 283 ? -1.996 -26.963 8.841 1.00 77.88 283 PRO A O 1
ATOM 2038 N N . ASP A 1 284 ? -1.405 -28.427 10.448 1.00 79.38 284 ASP A N 1
ATOM 2039 C CA . ASP A 1 284 ? -0.176 -28.835 9.775 1.00 79.38 284 ASP A CA 1
ATOM 2040 C C . ASP A 1 284 ? -0.520 -29.538 8.455 1.00 79.38 284 ASP A C 1
ATOM 2042 O O . ASP A 1 284 ? -1.200 -30.567 8.435 1.00 79.38 284 ASP A O 1
ATOM 2046 N N . SER A 1 285 ? -0.069 -28.952 7.347 1.00 79.69 285 SER A N 1
ATOM 2047 C CA . SER A 1 285 ? -0.235 -29.517 6.012 1.00 79.69 285 SER A CA 1
ATOM 2048 C C . SER A 1 285 ? 0.790 -30.607 5.693 1.00 79.69 285 SER A C 1
ATOM 2050 O O . SER A 1 285 ? 0.649 -31.275 4.674 1.00 79.69 285 SER A O 1
ATOM 2052 N N . GLY A 1 286 ? 1.862 -30.751 6.482 1.00 85.12 286 GLY A N 1
ATOM 2053 C CA . GLY A 1 286 ? 3.028 -31.589 6.175 1.00 85.12 286 GLY A CA 1
ATOM 2054 C C . GLY A 1 286 ? 3.931 -31.028 5.064 1.00 85.12 286 GLY A C 1
ATOM 2055 O O . GLY A 1 286 ? 5.123 -31.324 5.030 1.00 85.12 286 GLY A O 1
ATOM 2056 N N . THR A 1 287 ? 3.395 -30.181 4.181 1.00 88.12 287 THR A N 1
ATOM 2057 C CA . THR A 1 287 ? 4.155 -29.423 3.177 1.00 88.12 287 THR A CA 1
ATOM 2058 C C . THR A 1 287 ? 4.747 -28.143 3.786 1.00 88.12 287 THR A C 1
ATOM 2060 O O . THR A 1 287 ? 3.998 -27.392 4.421 1.00 88.12 287 THR A O 1
ATOM 2063 N N . PRO A 1 288 ? 6.043 -27.838 3.567 1.00 94.06 288 PRO A N 1
ATOM 2064 C CA . PRO A 1 288 ? 6.646 -26.575 3.995 1.00 94.06 288 PRO A CA 1
ATOM 2065 C C . PRO A 1 288 ? 5.893 -25.351 3.454 1.00 94.06 288 PRO A C 1
ATOM 2067 O O . PRO A 1 288 ? 5.482 -25.339 2.293 1.00 94.06 288 PRO A O 1
ATOM 2070 N N . ILE A 1 289 ? 5.757 -24.298 4.270 1.00 94.88 289 ILE A N 1
ATOM 2071 C CA . ILE A 1 289 ? 5.043 -23.063 3.894 1.00 94.88 289 ILE A CA 1
ATOM 2072 C C . ILE A 1 289 ? 5.614 -22.456 2.610 1.00 94.88 289 ILE A C 1
ATOM 2074 O O . ILE A 1 289 ? 4.842 -22.146 1.706 1.00 94.88 289 ILE A O 1
ATOM 2078 N N . ARG A 1 290 ? 6.945 -22.367 2.484 1.00 95.19 290 ARG A N 1
ATOM 2079 C CA . ARG A 1 290 ? 7.575 -21.822 1.277 1.00 95.19 290 ARG A CA 1
ATOM 2080 C C . ARG A 1 290 ? 7.198 -22.581 0.002 1.00 95.19 290 ARG A C 1
ATOM 2082 O O . ARG A 1 290 ? 6.851 -21.948 -0.984 1.00 95.19 290 ARG A O 1
ATOM 2089 N N . SER A 1 291 ? 7.154 -23.915 0.053 1.00 95.38 291 SER A N 1
ATOM 2090 C CA . SER A 1 291 ? 6.720 -24.733 -1.091 1.00 95.38 291 SER A CA 1
ATOM 2091 C C . SER A 1 291 ? 5.287 -24.405 -1.495 1.00 95.38 291 SER A C 1
ATOM 2093 O O . SER A 1 291 ? 5.025 -24.214 -2.668 1.00 95.38 291 SER A O 1
ATOM 2095 N N . ARG A 1 292 ? 4.367 -24.258 -0.531 1.00 95.25 292 ARG A N 1
ATOM 2096 C CA . ARG A 1 292 ? 2.967 -23.900 -0.822 1.00 95.25 292 ARG A CA 1
ATOM 2097 C C . ARG A 1 292 ? 2.840 -22.531 -1.494 1.00 95.25 292 ARG A C 1
ATOM 2099 O O . ARG A 1 292 ? 1.950 -22.341 -2.315 1.00 95.25 292 ARG A O 1
ATOM 2106 N N . ILE A 1 293 ? 3.686 -21.580 -1.101 1.00 96.88 293 ILE A N 1
ATOM 2107 C CA . ILE A 1 293 ? 3.721 -20.234 -1.677 1.00 96.88 293 ILE A CA 1
ATOM 2108 C C . ILE A 1 293 ? 4.232 -20.294 -3.119 1.00 96.88 293 ILE A C 1
ATOM 2110 O O . ILE A 1 293 ? 3.589 -19.747 -4.011 1.00 96.88 293 ILE A O 1
ATOM 2114 N N . ASP A 1 294 ? 5.365 -20.963 -3.340 1.00 95.69 294 ASP A N 1
ATOM 2115 C CA . ASP A 1 294 ? 5.957 -21.099 -4.671 1.00 95.69 294 ASP A CA 1
ATOM 2116 C C . ASP A 1 294 ? 5.025 -21.889 -5.605 1.00 95.69 294 ASP A C 1
ATOM 2118 O O . ASP A 1 294 ? 4.737 -21.423 -6.703 1.00 95.69 294 ASP A O 1
ATOM 2122 N N . ASP A 1 295 ? 4.428 -22.989 -5.130 1.00 95.56 295 ASP A N 1
ATOM 2123 C CA . ASP A 1 295 ? 3.435 -23.771 -5.876 1.00 95.56 295 ASP A CA 1
ATOM 2124 C C . ASP A 1 295 ? 2.219 -22.917 -6.272 1.00 95.56 295 ASP A C 1
ATOM 2126 O O . ASP A 1 295 ? 1.734 -23.022 -7.397 1.00 95.56 295 ASP A O 1
ATOM 2130 N N . ALA A 1 296 ? 1.718 -22.046 -5.387 1.00 96.50 296 ALA A N 1
ATOM 2131 C CA . ALA A 1 296 ? 0.574 -21.178 -5.680 1.00 96.50 296 ALA A CA 1
ATOM 2132 C C . ALA A 1 296 ? 0.868 -20.134 -6.776 1.00 96.50 296 ALA A C 1
ATOM 2134 O O . ALA A 1 296 ? -0.045 -19.770 -7.523 1.00 96.50 296 ALA A O 1
ATOM 2135 N N . LEU A 1 297 ? 2.117 -19.669 -6.888 1.00 96.06 297 LEU A N 1
ATOM 2136 C CA . LEU A 1 297 ? 2.559 -18.786 -7.973 1.00 96.06 297 LEU A CA 1
ATOM 2137 C C . LEU A 1 297 ? 2.822 -19.574 -9.261 1.00 96.06 297 LEU A C 1
ATOM 2139 O O . LEU A 1 297 ? 2.289 -19.234 -10.314 1.00 96.06 297 LEU A O 1
ATOM 2143 N N . ASP A 1 298 ? 3.609 -20.645 -9.179 1.00 96.25 298 ASP A N 1
ATOM 2144 C CA . ASP A 1 298 ? 4.130 -21.355 -10.352 1.00 96.25 298 ASP A CA 1
ATOM 2145 C C . ASP A 1 298 ? 3.075 -22.233 -11.038 1.00 96.25 298 ASP A C 1
ATOM 2147 O O . ASP A 1 298 ? 3.158 -22.479 -12.241 1.00 96.25 298 ASP A O 1
ATOM 2151 N N . SER A 1 299 ? 2.051 -22.679 -10.302 1.00 96.62 299 SER A N 1
ATOM 2152 C CA . SER A 1 299 ? 0.892 -23.373 -10.884 1.00 96.62 299 SER A CA 1
ATOM 2153 C C . SER A 1 299 ? -0.103 -22.437 -11.574 1.00 96.62 299 SER A C 1
ATOM 2155 O O . SER A 1 299 ? -0.970 -22.917 -12.300 1.00 96.62 299 SER A O 1
ATOM 2157 N N . GLY A 1 300 ? -0.008 -21.123 -11.343 1.00 96.19 300 GLY A N 1
ATOM 2158 C CA . GLY A 1 300 ? -0.955 -20.130 -11.849 1.00 96.19 300 GLY A CA 1
ATOM 2159 C C . GLY A 1 300 ? -2.225 -19.954 -11.007 1.00 96.19 300 GLY A C 1
ATOM 2160 O O . GLY A 1 300 ? -3.016 -19.064 -11.311 1.00 96.19 300 GLY A O 1
ATOM 2161 N N . VAL A 1 301 ? -2.419 -20.707 -9.916 1.00 97.75 301 VAL A N 1
ATOM 2162 C CA . VAL A 1 301 ? -3.624 -20.585 -9.066 1.00 97.75 301 VAL A CA 1
ATOM 2163 C C . VAL A 1 301 ? -3.774 -19.172 -8.488 1.00 97.75 301 VAL A C 1
ATOM 2165 O O . VAL A 1 301 ? -4.879 -18.634 -8.451 1.00 97.75 301 VAL A O 1
ATOM 2168 N N . ALA A 1 302 ? -2.681 -18.515 -8.083 1.00 98.12 302 ALA A N 1
ATOM 2169 C CA . ALA A 1 302 ? -2.739 -17.119 -7.645 1.00 98.12 302 ALA A CA 1
ATOM 2170 C C . ALA A 1 302 ? -3.220 -16.177 -8.770 1.00 98.12 302 ALA A C 1
ATOM 2172 O O . ALA A 1 302 ? -4.012 -15.266 -8.527 1.00 98.12 302 ALA A O 1
ATOM 2173 N N . TYR A 1 303 ? -2.798 -16.406 -10.015 1.00 98.50 303 TYR A N 1
ATOM 2174 C CA . TYR A 1 303 ? -3.273 -15.635 -11.164 1.00 98.50 303 TYR A CA 1
ATOM 2175 C C . TYR A 1 303 ? -4.759 -15.881 -11.461 1.00 98.50 303 TYR A C 1
ATOM 2177 O O . TYR A 1 303 ? -5.504 -14.929 -11.695 1.00 98.50 303 TYR A O 1
ATOM 2185 N N . GLU A 1 304 ? -5.222 -17.130 -11.378 1.00 98.25 304 GLU A N 1
ATOM 2186 C CA . GLU A 1 304 ? -6.639 -17.479 -11.538 1.00 98.25 304 GLU A CA 1
ATOM 2187 C C . GLU A 1 304 ? -7.517 -16.784 -10.489 1.00 98.25 304 GLU A C 1
ATOM 2189 O O . GLU A 1 304 ? -8.566 -16.230 -10.821 1.00 98.25 304 GLU A O 1
ATOM 2194 N N . MET A 1 305 ? -7.059 -16.730 -9.234 1.00 98.31 305 MET A N 1
ATOM 2195 C CA . MET A 1 305 ? -7.731 -15.993 -8.159 1.00 98.31 305 MET A CA 1
ATOM 2196 C C . MET A 1 305 ? -7.819 -14.495 -8.473 1.00 98.31 305 MET A C 1
ATOM 2198 O O . MET A 1 305 ? -8.861 -13.875 -8.251 1.00 98.31 305 MET A O 1
ATOM 2202 N N . PHE A 1 306 ? -6.755 -13.910 -9.031 1.00 98.69 306 PHE A N 1
ATOM 2203 C CA . PHE A 1 306 ? -6.761 -12.514 -9.469 1.00 98.69 306 PHE A CA 1
ATOM 2204 C C . PHE A 1 306 ? -7.754 -12.262 -10.611 1.00 98.69 306 PHE A C 1
ATOM 2206 O O . PHE A 1 306 ? -8.527 -11.305 -10.551 1.00 98.69 306 PHE A O 1
ATOM 2213 N N . CYS A 1 307 ? -7.818 -13.159 -11.595 1.00 98.56 307 CYS A N 1
ATOM 2214 C CA . CYS A 1 307 ? -8.805 -13.097 -12.675 1.00 98.56 307 CYS A CA 1
ATOM 2215 C C . CYS A 1 307 ? -10.241 -13.244 -12.150 1.00 98.56 307 CYS A C 1
ATOM 2217 O O . CYS A 1 307 ? -11.143 -12.525 -12.584 1.00 98.56 307 CYS A O 1
ATOM 2219 N N . HIS A 1 308 ? -10.463 -14.139 -11.181 1.00 98.44 308 HIS A N 1
ATOM 2220 C CA . HIS A 1 308 ? -11.770 -14.312 -10.554 1.00 98.44 308 HIS A CA 1
ATOM 2221 C C . HIS A 1 308 ? -12.220 -13.044 -9.817 1.00 98.44 308 HIS A C 1
ATOM 2223 O O . HIS A 1 308 ? -13.361 -12.618 -9.994 1.00 98.44 308 HIS A O 1
ATOM 2229 N N . TYR A 1 309 ? -11.318 -12.406 -9.066 1.00 98.69 309 TYR A N 1
ATOM 2230 C CA . TYR A 1 309 ? -11.545 -11.110 -8.417 1.00 98.69 309 TYR A CA 1
ATOM 2231 C C . TYR A 1 309 ? -11.946 -10.019 -9.416 1.00 98.69 309 TYR A C 1
ATOM 2233 O O . TYR A 1 309 ? -12.943 -9.327 -9.201 1.00 98.69 309 TYR A O 1
ATOM 2241 N N . ILE A 1 310 ? -11.215 -9.901 -10.527 1.00 98.62 310 ILE A N 1
ATOM 2242 C CA . ILE A 1 310 ? -11.491 -8.900 -11.564 1.00 98.62 310 ILE A CA 1
ATOM 2243 C C . ILE A 1 310 ? -12.892 -9.095 -12.144 1.00 98.62 310 ILE A C 1
ATOM 2245 O O . ILE A 1 310 ? -13.699 -8.165 -12.126 1.00 98.62 310 ILE A O 1
ATOM 2249 N N . ASN A 1 311 ? -13.209 -10.317 -12.580 1.00 98.56 311 ASN A N 1
ATOM 2250 C CA . ASN A 1 311 ? -14.512 -10.643 -13.156 1.00 98.56 311 ASN A CA 1
ATOM 2251 C C . ASN A 1 311 ? -15.653 -10.449 -12.143 1.00 98.56 311 ASN A C 1
ATOM 2253 O O . ASN A 1 311 ? -16.725 -9.962 -12.501 1.00 98.56 311 ASN A O 1
ATOM 2257 N N . HIS A 1 312 ? -15.431 -10.797 -10.869 1.00 98.31 312 HIS A N 1
ATOM 2258 C CA . HIS A 1 312 ? -16.424 -10.625 -9.804 1.00 98.31 312 HIS A CA 1
ATOM 2259 C C . HIS A 1 312 ? -16.807 -9.153 -9.600 1.00 98.31 312 HIS A C 1
ATOM 2261 O O . HIS A 1 312 ? -17.971 -8.845 -9.342 1.00 98.31 312 HIS A O 1
ATOM 2267 N N . LEU A 1 313 ? -15.847 -8.238 -9.757 1.00 97.88 313 LEU A N 1
ATOM 2268 C CA . LEU A 1 313 ? -16.058 -6.795 -9.634 1.00 97.88 313 LEU A CA 1
ATOM 2269 C C . LEU A 1 313 ? -16.338 -6.095 -10.976 1.00 97.88 313 LEU A C 1
ATOM 2271 O O . LEU A 1 313 ? -16.338 -4.864 -11.038 1.00 97.88 313 LEU A O 1
ATOM 2275 N N . GLY A 1 314 ? -16.630 -6.865 -12.030 1.00 97.62 314 GLY A N 1
ATOM 2276 C CA . GLY A 1 314 ? -17.074 -6.365 -13.334 1.00 97.62 314 GLY A CA 1
ATOM 2277 C C . GLY A 1 314 ? -15.960 -5.926 -14.286 1.00 97.62 314 GLY A C 1
ATOM 2278 O O . GLY A 1 314 ? -16.265 -5.355 -15.333 1.00 97.62 314 GLY A O 1
ATOM 2279 N N . GLY A 1 315 ? -14.696 -6.177 -13.942 1.00 97.94 315 GLY A N 1
ATOM 2280 C CA . GLY A 1 315 ? -13.568 -5.919 -14.830 1.00 97.94 315 GLY A CA 1
ATOM 2281 C C . GLY A 1 315 ? -13.363 -7.012 -15.878 1.00 97.94 315 GLY A C 1
ATOM 2282 O O . GLY A 1 315 ? -13.885 -8.118 -15.758 1.00 97.94 315 GLY A O 1
ATOM 2283 N N . ASP A 1 316 ? -12.569 -6.688 -16.894 1.00 97.50 316 ASP A N 1
ATOM 2284 C CA . ASP A 1 316 ? -12.189 -7.594 -17.976 1.00 97.50 316 ASP A CA 1
ATOM 2285 C C . ASP A 1 316 ? -10.877 -8.323 -17.641 1.00 97.50 316 ASP A C 1
ATOM 2287 O O . ASP A 1 316 ? -9.783 -7.770 -17.783 1.00 97.50 316 ASP A O 1
ATOM 2291 N N . ALA A 1 317 ? -10.978 -9.568 -17.164 1.00 97.69 317 ALA A N 1
ATOM 2292 C CA . ALA A 1 317 ? -9.797 -10.386 -16.896 1.00 97.69 317 ALA A CA 1
ATOM 2293 C C . ALA A 1 317 ? -9.097 -10.866 -18.182 1.00 97.69 317 ALA A C 1
ATOM 2295 O O . ALA A 1 317 ? -7.879 -11.028 -18.169 1.00 97.69 317 ALA A O 1
ATOM 2296 N N . GLU A 1 318 ? -9.822 -11.047 -19.295 1.00 96.56 318 GLU A N 1
ATOM 2297 C CA . GLU A 1 318 ? -9.236 -11.466 -20.581 1.00 96.56 318 GLU A CA 1
ATOM 2298 C C . GLU A 1 318 ? -8.312 -10.377 -21.148 1.00 96.56 318 GLU A C 1
ATOM 2300 O O . GLU A 1 318 ? -7.291 -10.666 -21.783 1.00 96.56 318 GLU A O 1
ATOM 2305 N N . TRP A 1 319 ? -8.604 -9.106 -20.849 1.00 97.81 319 TRP A N 1
ATOM 2306 C CA . TRP A 1 319 ? -7.722 -7.990 -21.184 1.00 97.81 319 TRP A CA 1
ATOM 2307 C C . TRP A 1 319 ? -6.315 -8.141 -20.584 1.00 97.81 319 TRP A C 1
ATOM 2309 O O . TRP A 1 319 ? -5.352 -7.683 -21.201 1.00 97.81 319 TRP A O 1
ATOM 2319 N N . LEU A 1 320 ? -6.139 -8.826 -19.447 1.00 96.38 320 LEU A N 1
ATOM 2320 C CA . LEU A 1 320 ? -4.802 -9.081 -18.898 1.00 96.38 320 LEU A CA 1
ATOM 2321 C C . LEU A 1 320 ? -3.932 -9.937 -19.830 1.00 96.38 320 LEU A C 1
ATOM 2323 O O . LEU A 1 320 ? -2.710 -9.778 -19.843 1.00 96.38 320 LEU A O 1
ATOM 2327 N N . ASP A 1 321 ? -4.529 -10.850 -20.595 1.00 89.44 321 ASP A N 1
ATOM 2328 C CA . ASP A 1 321 ? -3.813 -11.730 -21.524 1.00 89.44 321 ASP A CA 1
ATOM 2329 C C . ASP A 1 321 ? -3.574 -11.066 -22.884 1.00 89.44 321 ASP A C 1
ATOM 2331 O O . ASP A 1 321 ? -2.520 -11.252 -23.491 1.00 89.44 321 ASP A O 1
ATOM 2335 N N . MET A 1 322 ? -4.535 -10.272 -23.365 1.00 89.62 322 MET A N 1
ATOM 2336 C CA . MET A 1 322 ? -4.512 -9.739 -24.735 1.00 89.62 322 MET A CA 1
ATOM 2337 C C . MET A 1 322 ? -4.161 -8.249 -24.825 1.00 89.62 322 MET A C 1
ATOM 2339 O O . MET A 1 322 ? -3.480 -7.810 -25.756 1.00 89.62 322 MET A O 1
ATOM 2343 N N . GLY A 1 323 ? -4.660 -7.452 -23.885 1.00 92.12 323 GLY A N 1
ATOM 2344 C CA . GLY A 1 323 ? -4.608 -5.992 -23.922 1.00 92.12 323 GLY A CA 1
ATOM 2345 C C . GLY A 1 323 ? -3.476 -5.394 -23.093 1.00 92.12 323 GLY A C 1
ATOM 2346 O O . GLY A 1 323 ? -2.871 -4.401 -23.503 1.00 92.12 323 GLY A O 1
ATOM 2347 N N . LEU A 1 324 ? -3.138 -6.012 -21.960 1.00 94.38 324 LEU A N 1
ATOM 2348 C CA . LEU A 1 324 ? -2.109 -5.505 -21.055 1.00 94.38 324 LEU A CA 1
ATOM 2349 C C . LEU A 1 324 ? -0.746 -5.396 -21.744 1.00 94.38 324 LEU A C 1
ATOM 2351 O O . LEU A 1 324 ? -0.081 -4.374 -21.617 1.00 94.38 324 LEU A O 1
ATOM 2355 N N . GLU A 1 325 ? -0.341 -6.394 -22.529 1.00 90.50 325 GLU A N 1
ATOM 2356 C CA . GLU A 1 325 ? 0.942 -6.368 -23.246 1.00 90.50 325 GLU A CA 1
ATOM 2357 C C . GLU A 1 325 ? 0.934 -5.468 -24.483 1.00 90.50 325 GLU A C 1
ATOM 2359 O O . GLU A 1 325 ? 1.998 -5.076 -24.938 1.00 90.50 325 GLU A O 1
ATOM 2364 N N . THR A 1 326 ? -0.237 -5.098 -25.012 1.00 92.81 326 THR A N 1
ATOM 2365 C CA . THR A 1 326 ? -0.359 -4.295 -26.244 1.00 92.81 326 THR A CA 1
ATOM 2366 C C . THR A 1 326 ? -0.667 -2.815 -25.990 1.00 92.81 326 THR A C 1
ATOM 2368 O O . THR A 1 326 ? -0.583 -1.992 -26.903 1.00 92.81 326 THR A O 1
ATOM 2371 N N . THR A 1 327 ? -0.984 -2.443 -24.746 1.00 95.12 327 THR A N 1
ATOM 2372 C CA . THR A 1 327 ? -1.281 -1.058 -24.346 1.00 95.12 327 THR A CA 1
ATOM 2373 C C . THR A 1 327 ? 0.008 -0.283 -24.046 1.00 95.12 327 THR A C 1
ATOM 2375 O O . THR A 1 327 ? 0.536 -0.348 -2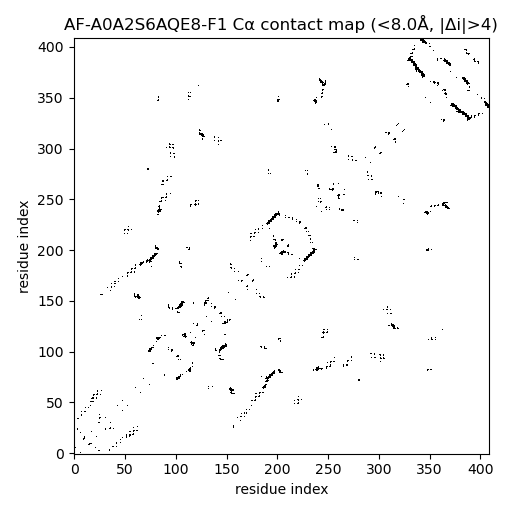2.940 1.00 95.12 327 THR A O 1
ATOM 2378 N N . HIS A 1 328 ? 0.566 0.454 -25.001 1.00 94.81 328 HIS A N 1
ATOM 2379 C CA . HIS A 1 328 ? 1.841 1.165 -24.808 1.00 94.81 328 HIS A CA 1
ATOM 2380 C C . HIS A 1 328 ? 1.679 2.682 -24.756 1.00 94.81 328 HIS A C 1
ATOM 2382 O O . HIS A 1 328 ? 0.775 3.238 -25.375 1.00 94.81 328 HIS A O 1
ATOM 2388 N N . ALA A 1 329 ? 2.613 3.347 -24.071 1.00 96.75 329 ALA A N 1
ATOM 2389 C CA . ALA A 1 329 ? 2.775 4.789 -24.193 1.00 96.75 329 ALA A CA 1
ATOM 2390 C C . ALA A 1 329 ? 3.127 5.178 -25.644 1.00 96.75 329 ALA A C 1
ATOM 2392 O O . ALA A 1 329 ? 3.808 4.406 -26.331 1.00 96.75 329 ALA A O 1
ATOM 2393 N N . PRO A 1 330 ? 2.736 6.379 -26.104 1.00 97.06 330 PRO A N 1
ATOM 2394 C CA . PRO A 1 330 ? 3.031 6.849 -27.459 1.00 97.06 330 PRO A CA 1
ATOM 2395 C C . PRO A 1 330 ? 4.525 6.896 -27.816 1.00 97.06 330 PRO A C 1
ATOM 2397 O O . PRO A 1 330 ? 4.883 6.730 -28.982 1.00 97.06 330 PRO A O 1
ATOM 2400 N N . ALA A 1 331 ? 5.398 7.135 -26.834 1.00 97.94 331 ALA A N 1
ATOM 2401 C CA . ALA A 1 331 ? 6.843 7.164 -27.011 1.00 97.94 331 ALA A CA 1
ATOM 2402 C C . ALA A 1 331 ? 7.563 6.400 -25.892 1.00 97.94 331 ALA A C 1
ATOM 2404 O O . ALA A 1 331 ? 7.146 6.417 -24.735 1.00 97.94 331 ALA A O 1
ATOM 2405 N N . VAL A 1 332 ? 8.691 5.778 -26.239 1.00 98.19 332 VAL A N 1
ATOM 2406 C CA . VAL A 1 332 ? 9.634 5.192 -25.280 1.00 98.19 332 VAL A CA 1
ATOM 2407 C C . VAL A 1 332 ? 11.016 5.758 -25.578 1.00 98.19 332 VAL A C 1
ATOM 2409 O O . VAL A 1 332 ? 11.507 5.636 -26.700 1.00 98.19 332 VAL A O 1
ATOM 2412 N N . VAL A 1 333 ? 11.628 6.409 -24.590 1.00 98.44 333 VAL A N 1
ATOM 2413 C CA . VAL A 1 333 ? 12.971 6.995 -24.694 1.00 98.44 333 VAL A CA 1
ATOM 2414 C C . VAL A 1 333 ? 13.890 6.321 -23.688 1.00 98.44 333 VAL A C 1
ATOM 2416 O O . VAL A 1 333 ? 13.570 6.235 -22.506 1.00 98.44 333 VAL A O 1
ATOM 2419 N N . THR A 1 334 ? 15.042 5.846 -24.148 1.00 98.44 334 THR A N 1
ATOM 2420 C CA . THR A 1 334 ? 15.992 5.100 -23.320 1.00 98.44 334 THR A CA 1
ATOM 2421 C C . THR A 1 334 ? 17.144 5.992 -22.874 1.00 98.44 334 THR A C 1
ATOM 2423 O O . THR A 1 334 ? 17.769 6.672 -23.686 1.00 98.44 334 THR A O 1
ATOM 2426 N N . TYR A 1 335 ? 17.468 5.945 -21.584 1.00 98.19 335 TYR A N 1
ATOM 2427 C CA . TYR A 1 335 ? 18.736 6.449 -21.071 1.00 98.19 335 TYR A CA 1
ATOM 2428 C C . TYR A 1 335 ? 19.770 5.319 -21.071 1.00 98.19 335 TYR A C 1
ATOM 2430 O O . TYR A 1 335 ? 19.518 4.212 -20.580 1.00 98.19 335 TYR A O 1
ATOM 2438 N N . HIS A 1 336 ? 20.943 5.610 -21.626 1.00 98.00 336 HIS A N 1
ATOM 2439 C CA . HIS A 1 336 ? 22.032 4.657 -21.796 1.00 98.00 336 HIS A CA 1
ATOM 2440 C C . HIS A 1 336 ? 23.186 4.959 -20.839 1.00 98.00 336 HIS A C 1
ATOM 2442 O O . HIS A 1 336 ? 23.491 6.119 -20.561 1.00 98.00 336 HIS A O 1
ATOM 2448 N N . ALA A 1 337 ? 23.876 3.917 -20.377 1.00 97.12 337 ALA A N 1
ATOM 2449 C CA . ALA A 1 337 ? 25.059 4.056 -19.542 1.00 97.12 337 ALA A CA 1
ATOM 2450 C C . ALA A 1 337 ? 26.149 4.850 -20.295 1.00 97.12 337 ALA A C 1
ATOM 2452 O O . ALA A 1 337 ? 26.547 4.452 -21.396 1.00 97.12 337 ALA A O 1
ATOM 2453 N N . PRO A 1 338 ? 26.679 5.949 -19.726 1.00 94.81 338 PRO A N 1
ATOM 2454 C CA . PRO A 1 338 ? 27.636 6.808 -20.428 1.00 94.81 338 PRO A CA 1
ATOM 2455 C C . PRO A 1 338 ? 29.028 6.173 -20.566 1.00 94.81 338 PRO A C 1
ATOM 2457 O O . PRO A 1 338 ? 29.843 6.615 -21.373 1.00 94.81 338 PRO A O 1
ATOM 2460 N N . ARG A 1 339 ? 29.321 5.148 -19.761 1.00 95.56 339 ARG A N 1
ATOM 2461 C CA . ARG A 1 339 ? 30.619 4.473 -19.669 1.00 95.56 339 ARG A CA 1
ATOM 2462 C C . ARG A 1 339 ? 30.448 3.059 -19.100 1.00 95.56 339 ARG A C 1
ATOM 2464 O O . ARG A 1 339 ? 29.408 2.797 -18.495 1.00 95.56 339 ARG A O 1
ATOM 2471 N N . PRO A 1 340 ? 31.451 2.173 -19.238 1.00 97.50 340 PRO A N 1
ATOM 2472 C CA . PRO A 1 340 ? 31.468 0.920 -18.497 1.00 97.50 340 PRO A CA 1
ATOM 2473 C C . PRO A 1 340 ? 31.528 1.197 -16.990 1.00 97.50 340 PRO A C 1
ATOM 2475 O O . PRO A 1 340 ? 32.284 2.073 -16.559 1.00 97.50 340 PRO A O 1
ATOM 2478 N N . ALA A 1 341 ? 30.702 0.494 -16.220 1.00 97.12 341 ALA A N 1
ATOM 2479 C CA . ALA A 1 341 ? 30.588 0.630 -14.768 1.00 97.12 341 ALA A CA 1
ATOM 2480 C C . ALA A 1 341 ? 29.769 -0.533 -14.187 1.00 97.12 341 ALA A C 1
ATOM 2482 O O . ALA A 1 3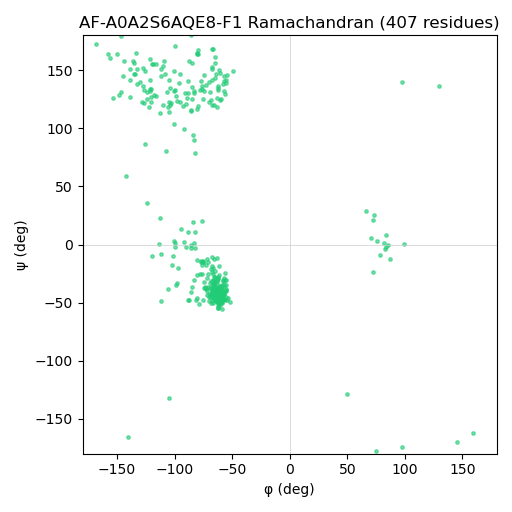41 ? 29.141 -1.285 -14.929 1.00 97.12 341 ALA A O 1
ATOM 2483 N N . ILE A 1 342 ? 29.697 -0.643 -12.865 1.00 97.75 342 ILE A N 1
ATOM 2484 C CA . ILE A 1 342 ? 28.669 -1.410 -12.156 1.00 97.75 342 ILE A CA 1
ATOM 2485 C C . ILE A 1 342 ? 27.497 -0.468 -11.866 1.00 97.75 342 ILE A C 1
ATOM 2487 O O . ILE A 1 342 ? 27.674 0.545 -11.191 1.00 97.75 342 ILE A O 1
ATOM 2491 N N . TYR A 1 343 ? 26.300 -0.782 -12.363 1.00 97.25 343 TYR A N 1
ATOM 2492 C CA . TYR A 1 343 ? 25.089 -0.034 -12.009 1.00 97.25 343 TYR A CA 1
ATOM 2493 C C . TYR A 1 343 ? 24.660 -0.418 -10.593 1.00 97.25 343 TYR A C 1
ATOM 2495 O O . TYR A 1 343 ? 24.498 -1.601 -10.308 1.00 97.25 343 TYR A O 1
ATOM 2503 N N . THR A 1 344 ? 24.494 0.547 -9.690 1.00 95.75 344 THR A N 1
ATOM 2504 C CA . THR A 1 344 ? 24.194 0.272 -8.271 1.00 95.75 344 THR A CA 1
ATOM 2505 C C . THR A 1 344 ? 22.794 0.697 -7.841 1.00 95.75 344 THR A C 1
ATOM 2507 O O . THR A 1 344 ? 22.378 0.335 -6.740 1.00 95.75 344 THR A O 1
ATOM 2510 N N . GLY A 1 345 ? 22.052 1.409 -8.693 1.00 95.56 345 GLY A N 1
ATOM 2511 C CA . GLY A 1 345 ? 20.673 1.796 -8.410 1.00 95.56 345 GLY A CA 1
ATOM 2512 C C . GLY A 1 345 ? 20.277 3.156 -8.967 1.00 95.56 345 GLY A C 1
ATOM 2513 O O . GLY A 1 345 ? 21.020 3.783 -9.719 1.00 95.56 345 GLY A O 1
ATOM 2514 N N . ILE A 1 346 ? 19.108 3.628 -8.544 1.00 97.31 346 ILE A N 1
ATOM 2515 C CA . ILE A 1 346 ? 18.577 4.956 -8.861 1.00 97.31 346 ILE A CA 1
ATOM 2516 C C . ILE A 1 346 ? 17.803 5.503 -7.662 1.00 97.31 346 ILE A C 1
ATOM 2518 O O . ILE A 1 346 ? 17.140 4.741 -6.956 1.00 97.31 346 ILE A O 1
ATOM 2522 N N . ASP A 1 347 ? 17.869 6.816 -7.440 1.00 97.31 347 ASP A N 1
ATOM 2523 C CA . ASP A 1 347 ? 17.070 7.468 -6.398 1.00 97.31 347 ASP A CA 1
ATOM 2524 C C . ASP A 1 347 ? 15.567 7.265 -6.654 1.00 97.31 347 ASP A C 1
ATOM 2526 O O . ASP A 1 347 ? 15.035 7.651 -7.698 1.00 97.31 347 ASP A O 1
ATOM 2530 N N . ALA A 1 348 ? 14.854 6.711 -5.673 1.00 95.75 348 ALA A N 1
ATOM 2531 C CA . ALA A 1 348 ? 13.436 6.385 -5.802 1.00 95.75 348 ALA A CA 1
ATOM 2532 C C . ALA A 1 348 ? 12.548 7.607 -6.042 1.00 95.75 348 ALA A C 1
ATOM 2534 O O . ALA A 1 348 ? 11.653 7.579 -6.883 1.00 95.75 348 ALA A O 1
ATOM 2535 N N . ARG A 1 349 ? 12.772 8.692 -5.297 1.00 95.50 349 ARG A N 1
ATOM 2536 C CA . ARG A 1 349 ? 11.871 9.849 -5.314 1.00 95.50 349 ARG A CA 1
ATOM 2537 C C . ARG A 1 349 ? 11.774 10.530 -6.686 1.00 95.50 349 ARG A C 1
ATOM 2539 O O . ARG A 1 349 ? 10.646 10.690 -7.145 1.00 95.50 349 ARG A O 1
ATOM 2546 N N . PRO A 1 350 ? 12.883 10.871 -7.373 1.00 97.19 350 PRO A N 1
ATOM 2547 C CA . PRO A 1 350 ? 12.825 11.391 -8.739 1.00 97.19 350 PRO A CA 1
ATOM 2548 C C . PRO A 1 350 ? 12.077 10.468 -9.707 1.00 97.19 350 PRO A C 1
ATOM 2550 O O . PRO A 1 350 ? 11.324 10.954 -10.548 1.00 97.19 350 PRO A O 1
ATOM 2553 N N . VAL A 1 351 ? 12.236 9.144 -9.569 1.00 97.56 351 VAL A N 1
ATOM 2554 C CA . VAL A 1 351 ? 11.508 8.153 -10.379 1.00 97.56 351 VAL A CA 1
ATOM 2555 C C . VAL A 1 351 ? 10.004 8.230 -10.117 1.00 97.56 351 VAL A C 1
ATOM 2557 O O . VAL A 1 351 ? 9.231 8.316 -11.067 1.00 97.56 351 VAL A O 1
ATOM 2560 N N . GLY A 1 352 ? 9.585 8.248 -8.849 1.00 95.81 352 GLY A N 1
ATOM 2561 C CA . GLY A 1 352 ? 8.173 8.354 -8.472 1.00 95.81 352 GLY A CA 1
ATOM 2562 C C . GLY A 1 352 ? 7.528 9.666 -8.926 1.00 95.81 352 GLY A C 1
ATOM 2563 O O . GLY A 1 352 ? 6.444 9.656 -9.505 1.00 95.81 352 GLY A O 1
ATOM 2564 N N . GLU A 1 353 ? 8.216 10.796 -8.734 1.00 96.19 353 GLU A N 1
ATOM 2565 C CA . GLU A 1 353 ? 7.753 12.115 -9.188 1.00 96.19 353 GLU A CA 1
ATOM 2566 C C . GLU A 1 353 ? 7.616 12.167 -10.720 1.00 96.19 353 GLU A C 1
ATOM 2568 O O . GLU A 1 353 ? 6.601 12.641 -11.233 1.00 96.19 353 GLU A O 1
ATOM 2573 N N . ALA A 1 354 ? 8.593 11.632 -11.462 1.00 97.06 354 ALA A N 1
ATOM 2574 C CA . ALA A 1 354 ? 8.522 11.544 -12.919 1.00 97.06 354 ALA A CA 1
ATOM 2575 C C . ALA A 1 354 ? 7.365 10.649 -13.380 1.00 97.06 354 ALA A C 1
ATOM 2577 O O . ALA A 1 354 ? 6.563 11.065 -14.217 1.00 97.06 354 ALA A O 1
ATOM 2578 N N . ALA A 1 355 ? 7.241 9.450 -12.803 1.00 96.62 355 ALA A N 1
ATOM 2579 C CA . ALA A 1 355 ? 6.190 8.501 -13.146 1.00 96.62 355 ALA A CA 1
ATOM 2580 C C . ALA A 1 355 ? 4.791 9.085 -12.922 1.00 96.62 355 ALA A C 1
ATOM 2582 O O . ALA A 1 355 ? 3.925 8.917 -13.772 1.00 96.62 355 ALA A O 1
ATOM 2583 N N . GLN A 1 356 ? 4.572 9.826 -11.834 1.00 94.56 356 GLN A N 1
ATOM 2584 C CA . GLN A 1 356 ? 3.284 10.472 -11.578 1.00 94.56 356 GLN A CA 1
ATOM 2585 C C . GLN A 1 356 ? 2.952 11.580 -12.570 1.00 94.56 356 GLN A C 1
ATOM 2587 O O . GLN A 1 356 ? 1.821 11.651 -13.046 1.00 94.56 356 GLN A O 1
ATOM 2592 N N . MET A 1 357 ? 3.921 12.437 -12.893 1.00 95.44 357 MET A N 1
ATOM 2593 C CA . MET A 1 357 ? 3.704 13.520 -13.857 1.00 95.44 357 MET A CA 1
ATOM 2594 C C . MET A 1 357 ? 3.388 12.971 -15.249 1.00 95.44 357 MET A C 1
ATOM 2596 O O . MET A 1 357 ? 2.512 13.489 -15.937 1.00 95.44 357 MET A O 1
ATOM 2600 N N . LEU A 1 358 ? 4.068 11.894 -15.639 1.00 96.44 358 LEU A N 1
ATOM 2601 C CA . LEU A 1 358 ? 3.824 11.179 -16.886 1.00 96.44 358 LEU A CA 1
ATOM 2602 C C . LEU A 1 358 ? 2.450 10.484 -16.881 1.00 96.44 358 LEU A C 1
ATOM 2604 O O . LEU A 1 358 ? 1.665 10.664 -17.812 1.00 96.44 358 LEU A O 1
ATOM 2608 N N . ALA A 1 359 ? 2.130 9.752 -15.811 1.00 94.94 359 ALA A N 1
ATOM 2609 C CA . ALA A 1 359 ? 0.879 9.007 -15.668 1.00 94.94 359 ALA A CA 1
ATOM 2610 C C . ALA A 1 359 ? -0.368 9.900 -15.568 1.00 94.94 359 ALA A C 1
ATOM 2612 O O . ALA A 1 359 ? -1.462 9.470 -15.925 1.00 94.94 359 ALA A O 1
ATOM 2613 N N . ALA A 1 360 ? -0.214 11.149 -15.114 1.00 93.50 360 ALA A N 1
ATOM 2614 C CA . ALA A 1 360 ? -1.292 12.136 -15.105 1.00 93.50 360 ALA A CA 1
ATOM 2615 C C . ALA A 1 360 ? -1.767 12.519 -16.519 1.00 93.50 360 ALA A C 1
ATOM 2617 O O . ALA A 1 360 ? -2.888 13.003 -16.674 1.00 93.50 360 ALA A O 1
ATOM 2618 N N . VAL A 1 361 ? -0.924 12.320 -17.540 1.00 95.19 361 VAL A N 1
ATOM 2619 C CA . VAL A 1 361 ? -1.285 12.520 -18.950 1.00 95.19 361 VAL A CA 1
ATOM 2620 C C . VAL A 1 361 ? -1.884 11.245 -19.537 1.00 95.19 361 VAL A C 1
ATOM 2622 O O . VAL A 1 361 ? -2.925 11.299 -20.188 1.00 95.19 361 VAL A O 1
ATOM 2625 N N . ASP A 1 362 ? -1.231 10.107 -19.305 1.00 95.06 362 ASP A N 1
ATOM 2626 C CA . ASP A 1 362 ? -1.651 8.795 -19.795 1.00 95.06 362 ASP A CA 1
ATOM 2627 C C . ASP A 1 362 ? -1.115 7.703 -18.860 1.00 95.06 362 ASP A C 1
ATOM 2629 O O . ASP A 1 362 ? 0.089 7.618 -18.623 1.00 95.06 362 ASP A O 1
ATOM 2633 N N . ALA A 1 363 ? -1.999 6.838 -18.356 1.00 94.94 363 ALA A N 1
ATOM 2634 C CA . ALA A 1 363 ? -1.663 5.766 -17.419 1.00 94.94 363 ALA A CA 1
ATOM 2635 C C . ALA A 1 363 ? -0.665 4.730 -17.976 1.00 94.94 363 ALA A C 1
ATOM 2637 O O . ALA A 1 363 ? -0.052 4.001 -17.193 1.00 94.94 363 ALA A O 1
ATOM 2638 N N . ALA A 1 364 ? -0.489 4.662 -19.303 1.00 96.81 364 ALA A N 1
ATOM 2639 C CA . ALA A 1 364 ? 0.531 3.841 -19.952 1.00 96.81 364 ALA A CA 1
ATOM 2640 C C . ALA A 1 364 ? 1.954 4.418 -19.837 1.00 96.81 364 ALA A C 1
ATOM 2642 O O . ALA A 1 364 ? 2.928 3.711 -20.119 1.00 96.81 364 ALA A O 1
ATOM 2643 N N . CYS A 1 365 ? 2.081 5.687 -19.439 1.00 97.88 365 CYS A N 1
ATOM 2644 C CA . CYS A 1 365 ? 3.350 6.373 -19.238 1.00 97.88 365 CYS A CA 1
ATOM 2645 C C . CYS A 1 365 ? 3.935 6.109 -17.839 1.00 97.88 365 CYS A C 1
ATOM 2647 O O . CYS A 1 365 ? 3.225 5.788 -16.885 1.00 97.88 365 CYS A O 1
ATOM 2649 N N . GLY A 1 366 ? 5.254 6.251 -17.715 1.00 97.81 366 GLY A N 1
ATOM 2650 C CA . GLY A 1 366 ? 5.993 5.925 -16.500 1.00 97.81 366 GLY A CA 1
ATOM 2651 C C . GLY A 1 366 ? 7.482 5.699 -16.756 1.00 97.81 366 GLY A C 1
ATOM 2652 O O . GLY A 1 366 ? 8.023 6.089 -17.791 1.00 97.81 366 GLY A O 1
ATOM 2653 N N . VAL A 1 367 ? 8.152 5.057 -15.807 1.00 98.38 367 VAL A N 1
ATOM 2654 C CA . VAL A 1 367 ? 9.586 4.764 -15.841 1.00 98.38 367 VAL A CA 1
ATOM 2655 C C . VAL A 1 367 ? 9.801 3.272 -15.621 1.00 98.38 367 VAL A C 1
ATOM 2657 O O . VAL A 1 367 ? 9.256 2.694 -14.683 1.00 98.38 367 VAL A O 1
ATOM 2660 N N . ARG A 1 368 ? 10.634 2.655 -16.458 1.00 97.88 368 ARG A N 1
ATOM 2661 C CA . ARG A 1 368 ? 11.062 1.261 -16.327 1.00 97.88 368 ARG A CA 1
ATOM 2662 C C . ARG A 1 368 ? 12.576 1.198 -16.188 1.00 97.88 368 ARG A C 1
ATOM 2664 O O . ARG A 1 368 ? 13.302 1.749 -17.008 1.00 97.88 368 ARG A O 1
ATOM 2671 N N . ILE A 1 369 ? 13.068 0.534 -15.155 1.00 97.19 369 ILE A N 1
ATOM 2672 C CA . ILE A 1 369 ? 14.493 0.332 -14.896 1.00 97.19 369 ILE A CA 1
ATOM 2673 C C . ILE A 1 369 ? 14.884 -0.996 -15.540 1.00 97.19 369 ILE A C 1
ATOM 2675 O O . ILE A 1 369 ? 14.342 -2.044 -15.211 1.00 97.19 369 ILE A O 1
ATOM 2679 N N . VAL A 1 370 ? 15.806 -0.949 -16.496 1.00 96.06 370 VAL A N 1
ATOM 2680 C CA . VAL A 1 370 ? 16.206 -2.118 -17.294 1.00 96.06 370 VAL A CA 1
ATOM 2681 C C . VAL A 1 370 ? 17.483 -2.748 -16.747 1.00 96.06 370 VAL A C 1
ATOM 2683 O O . VAL A 1 370 ? 17.656 -3.963 -16.817 1.00 96.06 370 VAL A O 1
ATOM 2686 N N . ALA A 1 371 ? 18.387 -1.931 -16.203 1.00 95.25 371 ALA A N 1
ATOM 2687 C CA . ALA A 1 371 ? 19.611 -2.422 -15.589 1.00 95.25 371 ALA A CA 1
ATOM 2688 C C . ALA A 1 371 ? 19.338 -3.019 -14.201 1.00 95.25 371 ALA A C 1
ATOM 2690 O O . ALA A 1 371 ? 18.639 -2.434 -13.376 1.00 95.25 371 ALA A O 1
ATOM 2691 N N . GLU A 1 372 ? 19.945 -4.171 -13.928 1.00 92.75 372 GLU A N 1
ATOM 2692 C CA . GLU A 1 372 ? 19.876 -4.830 -12.625 1.00 92.75 372 GLU A CA 1
ATOM 2693 C C . GLU A 1 372 ? 20.958 -4.255 -11.687 1.00 92.75 372 GLU A C 1
ATOM 2695 O O . GLU A 1 372 ? 22.142 -4.250 -12.054 1.00 92.75 372 GLU A O 1
ATOM 2700 N N . PRO A 1 373 ? 20.597 -3.764 -10.487 1.00 92.75 373 PRO A N 1
ATOM 2701 C CA . PRO A 1 373 ? 21.571 -3.295 -9.507 1.00 92.75 373 PRO A CA 1
ATOM 2702 C C . PRO A 1 373 ? 22.622 -4.361 -9.156 1.00 92.75 373 PRO A C 1
ATOM 2704 O O . PRO A 1 373 ? 22.324 -5.542 -8.998 1.00 92.75 373 PRO A O 1
ATOM 2707 N N . GLY A 1 374 ? 23.878 -3.938 -9.026 1.00 94.06 374 GLY A N 1
ATOM 2708 C CA . GLY A 1 374 ? 25.029 -4.801 -8.759 1.00 94.06 374 GLY A CA 1
ATOM 2709 C C . GLY A 1 374 ? 25.609 -5.501 -9.994 1.00 94.06 374 GLY A C 1
ATOM 2710 O O . GLY A 1 374 ? 26.577 -6.251 -9.855 1.00 94.06 374 GLY A O 1
ATOM 2711 N N . LYS A 1 375 ? 25.064 -5.275 -11.198 1.00 95.69 375 LYS A N 1
ATOM 2712 C CA . LYS A 1 375 ? 25.583 -5.857 -12.447 1.00 95.69 375 LYS A CA 1
ATOM 2713 C C . LYS A 1 375 ? 26.436 -4.864 -13.248 1.00 95.69 375 LYS A C 1
ATOM 2715 O O . LYS A 1 375 ? 26.185 -3.656 -13.210 1.00 95.69 375 LYS A O 1
ATOM 2720 N N . PRO A 1 376 ? 27.434 -5.357 -14.007 1.00 97.00 376 PRO A N 1
ATOM 2721 C CA . PRO A 1 376 ? 28.177 -4.524 -14.940 1.00 97.00 376 PRO A CA 1
ATOM 2722 C C . PRO A 1 376 ? 27.290 -4.076 -16.107 1.00 97.00 376 PRO A C 1
ATOM 2724 O O . PRO A 1 376 ? 26.501 -4.855 -16.646 1.00 97.00 376 PRO A O 1
ATOM 2727 N N . VAL A 1 377 ? 27.478 -2.831 -16.532 1.00 97.75 377 VAL A N 1
ATOM 2728 C CA . VAL A 1 377 ? 26.898 -2.243 -17.738 1.00 97.75 377 VAL A CA 1
ATOM 2729 C C . VAL A 1 377 ? 28.009 -1.761 -18.666 1.00 97.75 377 VAL A C 1
ATOM 2731 O O . VAL A 1 377 ? 29.034 -1.251 -18.214 1.00 97.75 377 VAL A O 1
ATOM 2734 N N . SER A 1 378 ? 27.825 -1.930 -19.974 1.00 97.50 378 SER A N 1
ATOM 2735 C CA . SER A 1 378 ? 28.729 -1.385 -20.998 1.00 97.50 378 SER A CA 1
ATOM 2736 C C . SER A 1 378 ? 28.337 0.041 -21.387 1.00 97.50 378 SER A C 1
ATOM 2738 O O . SER A 1 378 ? 27.174 0.420 -21.266 1.00 97.50 378 SER A O 1
ATOM 2740 N N . ALA A 1 379 ? 29.275 0.823 -21.930 1.00 96.62 379 ALA A N 1
ATOM 2741 C CA . ALA A 1 379 ? 28.932 2.108 -22.545 1.00 96.62 379 ALA A CA 1
ATOM 2742 C C . ALA A 1 379 ? 27.877 1.911 -23.650 1.00 96.62 379 ALA A C 1
ATOM 2744 O O . ALA A 1 379 ? 28.041 1.051 -24.516 1.00 96.62 379 ALA A O 1
ATOM 2745 N N . GLY A 1 380 ? 26.799 2.695 -23.614 1.00 96.88 380 GLY A N 1
ATOM 2746 C CA . GLY A 1 380 ? 25.670 2.580 -24.540 1.00 96.88 380 GLY A CA 1
ATOM 2747 C C . GLY A 1 380 ? 24.629 1.515 -24.165 1.00 96.88 380 GLY A C 1
ATOM 2748 O O . GLY A 1 380 ? 23.601 1.423 -24.832 1.00 96.88 380 GLY A O 1
ATOM 2749 N N . GLN A 1 381 ? 24.834 0.728 -23.104 1.00 97.56 381 GLN A N 1
ATOM 2750 C CA . GLN A 1 381 ? 23.827 -0.228 -22.631 1.00 97.56 381 GLN A CA 1
ATOM 2751 C C . GLN A 1 381 ? 22.634 0.503 -22.001 1.00 97.56 381 GLN A C 1
ATOM 2753 O O . GLN A 1 381 ? 22.821 1.481 -21.280 1.00 97.56 381 GLN A O 1
ATOM 2758 N N . SER A 1 382 ? 21.411 0.036 -22.262 1.00 97.88 382 SER A N 1
ATOM 2759 C CA . SER A 1 382 ? 20.186 0.602 -21.683 1.00 97.88 382 SER A CA 1
ATOM 2760 C C . SER A 1 382 ? 20.169 0.473 -20.158 1.00 97.88 382 SER A C 1
ATOM 2762 O O . SER A 1 382 ? 20.440 -0.604 -19.626 1.00 97.88 382 SER A O 1
ATOM 2764 N N . VAL A 1 383 ? 19.828 1.561 -19.465 1.00 97.81 383 VAL A N 1
ATOM 2765 C CA . VAL A 1 383 ? 19.734 1.611 -17.994 1.00 97.81 383 VAL A CA 1
ATOM 2766 C C . VAL A 1 383 ? 18.292 1.789 -17.544 1.00 97.81 383 VAL A C 1
ATOM 2768 O O . VAL A 1 383 ? 17.817 1.032 -16.700 1.00 97.81 383 VAL A O 1
ATOM 2771 N N . LEU A 1 384 ? 17.582 2.749 -18.132 1.00 97.75 384 LEU A N 1
ATOM 2772 C CA . LEU A 1 384 ? 16.161 2.973 -17.890 1.00 97.75 384 LEU A CA 1
ATOM 2773 C C . LEU A 1 384 ? 15.459 3.413 -19.170 1.00 97.75 384 LEU A C 1
ATOM 2775 O O . LEU A 1 384 ? 16.080 3.932 -20.098 1.00 97.75 384 LEU A O 1
ATOM 2779 N N . GLU A 1 385 ? 14.154 3.215 -19.192 1.00 98.44 385 GLU A N 1
ATOM 2780 C CA . GLU A 1 385 ? 13.237 3.628 -20.240 1.00 98.44 385 GLU A CA 1
ATOM 2781 C C . GLU A 1 385 ? 12.179 4.548 -19.643 1.00 98.44 385 GLU A C 1
ATOM 2783 O O . GLU A 1 385 ? 11.597 4.269 -18.594 1.00 98.44 385 GLU A O 1
ATOM 2788 N N . VAL A 1 386 ? 11.920 5.649 -20.335 1.00 98.62 386 VAL A N 1
ATOM 2789 C CA . VAL A 1 386 ? 10.836 6.573 -20.034 1.00 98.62 386 VAL A CA 1
ATOM 2790 C C . VAL A 1 386 ? 9.734 6.350 -21.057 1.00 98.62 386 VAL A C 1
ATOM 2792 O O . VAL A 1 386 ? 9.913 6.619 -22.245 1.00 98.62 386 VAL A O 1
ATOM 2795 N N . HIS A 1 387 ? 8.597 5.864 -20.577 1.00 98.56 387 HIS A N 1
ATOM 2796 C CA . HIS A 1 387 ? 7.357 5.740 -21.329 1.00 98.56 387 HIS A CA 1
ATOM 2797 C C . HIS A 1 387 ? 6.627 7.081 -21.227 1.00 98.56 387 HIS A C 1
ATOM 2799 O O . HIS A 1 387 ? 6.270 7.500 -20.127 1.00 98.56 387 HIS A O 1
ATOM 2805 N N . ALA A 1 388 ? 6.452 7.779 -22.345 1.00 98.19 388 ALA A N 1
ATOM 2806 C CA . ALA A 1 388 ? 6.042 9.179 -22.373 1.00 98.19 388 ALA A CA 1
ATOM 2807 C C . ALA A 1 388 ? 4.943 9.453 -23.414 1.00 98.19 388 ALA A C 1
ATOM 2809 O O . ALA A 1 388 ? 4.841 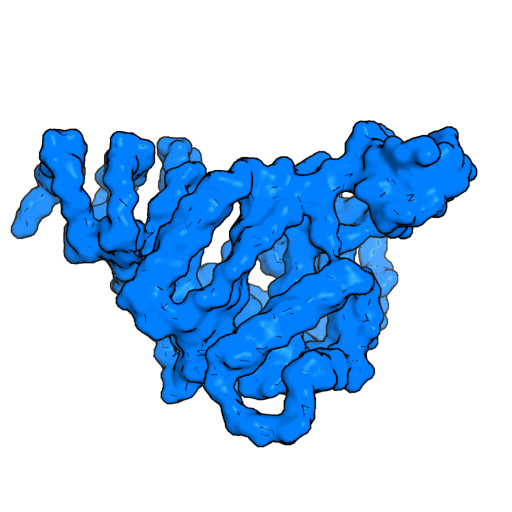8.725 -24.408 1.00 98.19 388 ALA A O 1
ATOM 2810 N N . PRO A 1 389 ? 4.152 10.529 -23.231 1.00 97.19 389 PRO A N 1
ATOM 2811 C CA . PRO A 1 389 ? 3.130 10.928 -24.199 1.00 97.19 389 PRO A CA 1
ATOM 2812 C C . PRO A 1 389 ? 3.732 11.434 -25.518 1.00 97.19 389 PRO A C 1
ATOM 2814 O O . PRO A 1 389 ? 3.059 11.437 -26.547 1.00 97.19 389 PRO A O 1
ATOM 2817 N N . ASP A 1 390 ? 4.998 11.855 -25.506 1.00 97.56 390 ASP A N 1
ATOM 2818 C CA . ASP A 1 390 ? 5.725 12.309 -26.682 1.00 97.56 390 ASP A CA 1
ATOM 2819 C C . ASP A 1 390 ? 7.251 12.160 -26.492 1.00 97.56 390 ASP A C 1
ATOM 2821 O O . ASP A 1 390 ? 7.743 12.070 -25.362 1.00 97.56 390 ASP A O 1
ATOM 2825 N N . PRO A 1 391 ? 8.045 12.154 -27.579 1.00 97.81 391 PRO A N 1
ATOM 2826 C CA . PRO A 1 391 ? 9.495 12.016 -27.468 1.00 97.81 391 PRO A CA 1
ATOM 2827 C C . PRO A 1 391 ? 10.194 13.176 -26.748 1.00 97.81 391 PRO A C 1
ATOM 2829 O O . PRO A 1 391 ? 11.249 12.954 -26.159 1.00 97.81 391 PRO A O 1
ATOM 2832 N N . VAL A 1 392 ? 9.669 14.405 -26.800 1.00 97.50 392 VAL A N 1
ATOM 2833 C CA . VAL A 1 392 ? 10.324 15.587 -26.209 1.00 97.50 392 VAL A CA 1
ATOM 2834 C C . VAL A 1 392 ? 10.285 15.497 -24.688 1.00 97.50 392 VAL A C 1
ATOM 2836 O O . VAL A 1 392 ? 11.327 15.634 -24.043 1.00 97.50 392 VAL A O 1
ATOM 2839 N N . SER A 1 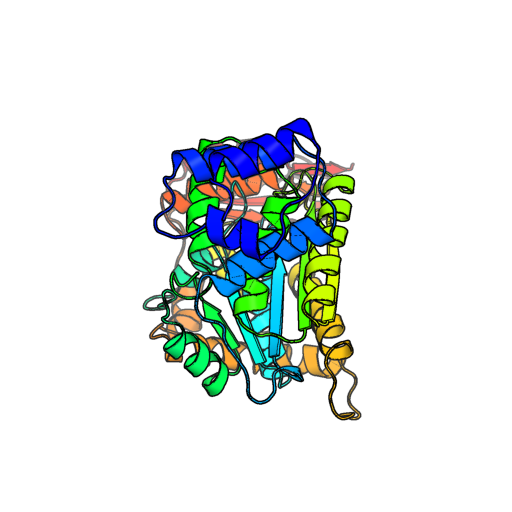393 ? 9.113 15.208 -24.118 1.00 96.31 393 SER A N 1
ATOM 2840 C CA . SER A 1 393 ? 8.984 14.942 -22.682 1.00 96.31 393 SER A CA 1
ATOM 2841 C C . SER A 1 393 ? 9.800 13.713 -22.269 1.00 96.31 393 SER A C 1
ATOM 2843 O O . SER A 1 393 ? 10.519 13.770 -21.270 1.00 96.31 393 SER A O 1
ATOM 2845 N N . GLY A 1 394 ? 9.786 12.648 -23.080 1.00 97.56 394 GLY A N 1
ATOM 2846 C CA . GLY A 1 394 ? 10.592 11.446 -22.853 1.00 97.56 394 GLY A CA 1
ATOM 2847 C C . GLY A 1 394 ? 12.092 11.729 -22.698 1.00 97.56 394 GLY A C 1
ATOM 2848 O O . GLY A 1 394 ? 12.693 11.282 -21.723 1.00 97.56 394 GLY A O 1
ATOM 2849 N N . HIS A 1 395 ? 12.693 12.523 -23.593 1.00 97.94 395 HIS A N 1
ATOM 2850 C CA . HIS A 1 395 ? 14.111 12.908 -23.485 1.00 97.94 395 HIS A CA 1
ATOM 2851 C C . HIS A 1 395 ? 14.387 13.757 -22.240 1.00 97.94 395 HIS A C 1
ATOM 2853 O O . HIS A 1 395 ? 15.358 13.504 -21.532 1.00 97.94 395 HIS A O 1
ATOM 2859 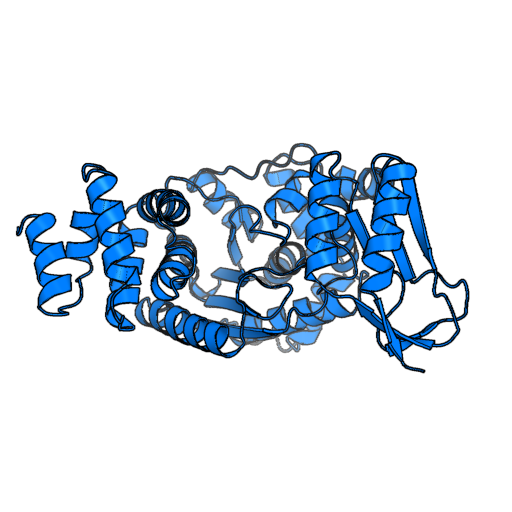N N . ALA A 1 396 ? 13.517 14.727 -21.934 1.00 97.38 396 ALA A N 1
ATOM 2860 C CA . ALA A 1 396 ? 13.696 15.594 -20.770 1.00 97.38 396 ALA A CA 1
ATOM 2861 C C . ALA A 1 396 ? 13.731 14.797 -19.452 1.00 97.38 396 ALA A C 1
ATOM 2863 O O . ALA A 1 396 ? 14.598 15.037 -18.607 1.00 97.38 396 ALA A O 1
ATOM 2864 N N . TYR A 1 397 ? 12.825 13.828 -19.288 1.00 98.12 397 TYR A N 1
ATOM 2865 C CA . TYR A 1 397 ? 12.815 12.946 -18.120 1.00 98.12 397 TYR A CA 1
ATOM 2866 C C . TYR A 1 397 ? 13.970 11.942 -18.133 1.00 98.12 397 TYR A C 1
ATOM 2868 O O . TYR A 1 397 ? 14.574 11.729 -17.084 1.00 98.12 397 TYR A O 1
ATOM 2876 N N . ALA A 1 398 ? 14.326 11.364 -19.286 1.00 98.06 398 ALA A N 1
ATOM 2877 C CA . ALA A 1 398 ? 15.441 10.421 -19.389 1.00 98.06 398 ALA A CA 1
ATOM 2878 C C . ALA A 1 398 ? 16.771 11.072 -18.969 1.00 98.06 398 ALA A C 1
ATOM 2880 O O . ALA A 1 398 ? 17.495 10.521 -18.140 1.00 98.06 398 ALA A O 1
ATOM 2881 N N . ASP A 1 399 ? 17.047 12.289 -19.449 1.00 96.38 399 ASP A N 1
ATOM 2882 C CA . ASP A 1 399 ? 18.237 13.057 -19.068 1.00 96.38 399 ASP A CA 1
ATOM 2883 C C . ASP A 1 399 ? 18.215 13.467 -17.590 1.00 96.38 399 ASP A C 1
ATOM 2885 O O . ASP A 1 399 ? 19.259 13.514 -16.930 1.00 96.38 399 ASP A O 1
ATOM 2889 N N . ALA A 1 400 ? 17.036 13.805 -17.056 1.00 97.56 400 ALA A N 1
ATOM 2890 C CA . ALA A 1 400 ? 16.882 14.165 -15.652 1.00 97.56 400 ALA A CA 1
ATOM 2891 C C . ALA A 1 400 ? 17.140 12.978 -14.722 1.00 97.56 400 ALA A C 1
ATOM 2893 O O . ALA A 1 400 ? 17.954 13.090 -13.805 1.00 97.56 400 ALA A O 1
ATOM 2894 N N . LEU A 1 401 ? 16.504 11.839 -14.994 1.00 97.94 401 LEU A N 1
ATOM 2895 C CA . LEU A 1 401 ? 16.648 10.607 -14.222 1.00 97.94 401 LEU A CA 1
ATOM 2896 C C . LEU A 1 401 ? 18.037 9.984 -14.379 1.00 97.94 401 LEU A C 1
ATOM 2898 O O . LEU A 1 401 ? 18.564 9.416 -13.425 1.00 97.94 401 LEU A O 1
ATOM 2902 N N . GLY A 1 402 ? 18.679 10.156 -15.537 1.00 96.69 402 GLY A N 1
ATOM 2903 C CA . GLY A 1 402 ? 20.052 9.713 -15.764 1.00 96.69 402 GLY A CA 1
ATOM 2904 C C . GLY A 1 402 ? 21.058 10.280 -14.756 1.00 96.69 402 GLY A C 1
ATOM 2905 O O . GLY A 1 402 ? 22.016 9.598 -14.396 1.00 96.69 402 GLY A O 1
ATOM 2906 N N . ARG A 1 403 ? 20.810 11.491 -14.229 1.00 96.38 403 ARG A N 1
ATOM 2907 C CA . ARG A 1 403 ? 21.630 12.121 -13.174 1.00 96.38 403 ARG A CA 1
ATOM 2908 C C . ARG A 1 403 ? 21.414 11.533 -11.777 1.00 96.38 403 ARG A C 1
ATOM 2910 O O . ARG A 1 403 ? 22.223 11.796 -10.895 1.00 96.38 403 ARG A O 1
ATOM 2917 N N . HIS A 1 404 ? 20.342 10.770 -11.591 1.00 97.25 404 HIS A N 1
ATOM 2918 C CA . HIS A 1 404 ? 20.010 10.065 -10.354 1.00 97.25 404 HIS A CA 1
ATOM 2919 C C . HIS A 1 404 ? 20.390 8.579 -10.398 1.00 97.25 404 HIS A C 1
ATOM 2921 O O . HIS A 1 404 ? 20.183 7.869 -9.418 1.00 97.25 404 HIS A O 1
ATOM 2927 N N . CYS A 1 405 ? 20.925 8.100 -11.528 1.00 97.00 405 CYS A N 1
ATOM 2928 C CA . CYS A 1 405 ? 21.481 6.757 -11.646 1.00 97.00 405 CYS A CA 1
ATOM 2929 C C . CYS A 1 405 ? 22.854 6.688 -10.970 1.00 97.00 405 CYS A C 1
ATOM 2931 O O . CYS A 1 405 ? 23.732 7.515 -11.226 1.00 97.00 405 CYS A O 1
ATOM 2933 N N . HIS A 1 406 ? 23.058 5.646 -10.174 1.00 96.31 406 HIS A N 1
ATOM 2934 C CA . HIS A 1 406 ? 24.283 5.406 -9.426 1.00 96.31 406 HIS A CA 1
ATOM 2935 C C . HIS A 1 406 ? 25.159 4.382 -10.143 1.00 96.31 406 HIS A C 1
ATOM 2937 O O . HIS A 1 406 ? 24.696 3.320 -10.568 1.00 96.31 406 HIS A O 1
ATOM 2943 N N . PHE A 1 407 ? 26.445 4.708 -10.266 1.00 96.06 407 PHE A N 1
ATOM 2944 C CA . PHE A 1 407 ? 27.446 3.869 -10.916 1.00 96.06 407 PHE A CA 1
ATOM 2945 C C . PHE A 1 407 ? 28.700 3.769 -10.047 1.00 96.06 407 PHE A C 1
ATOM 2947 O O . PHE A 1 407 ? 29.164 4.772 -9.502 1.00 96.06 407 PHE A O 1
ATOM 2954 N N . HIS A 1 408 ? 29.259 2.566 -9.954 1.00 94.75 408 HIS A N 1
ATOM 2955 C CA . HIS A 1 408 ? 30.562 2.295 -9.354 1.00 94.75 408 HIS A CA 1
ATOM 2956 C C . HIS A 1 408 ? 31.550 1.852 -10.435 1.00 94.75 408 HIS A C 1
ATOM 2958 O O . HIS A 1 408 ? 31.143 1.214 -11.404 1.00 94.75 408 HIS A O 1
ATOM 2964 N N . ASP A 1 409 ? 32.820 2.223 -10.293 1.00 87.31 409 ASP A N 1
ATOM 2965 C CA . ASP A 1 409 ? 33.861 1.895 -11.277 1.00 87.31 409 ASP A CA 1
ATOM 2966 C C . ASP A 1 409 ? 34.254 0.414 -11.270 1.00 87.31 409 ASP A C 1
ATOM 2968 O O . ASP A 1 409 ? 34.248 -0.204 -10.179 1.00 87.31 409 ASP A O 1
#

Secondary structure (DSSP, 8-state):
---HHHHHHHHHHH-PPPPHHHHHHHTSTTS-HHHHHHHHHHHHTS---HHHHHHHHHHHHHTS-----TTGGGEEEEEE---TT--HHHHHHHHHHHTT-EEEEE----BTTBPPHHHHHTTSTT------HHHHHHHHHHHSEEEEPPPTTT-HHHHHHHHHHHHHT-TT-HHHHHHHHHHHHHHTT-SEEEEEEEESTTSSB-SHHHHHHHHHHHHHHHHHTTPEEEEEEEE-SS-SSSEESHHHHHHHHHHHHTT-S-HHHHHHHHHHHHHHHHHS-----SS-HHHHHHHHHHTSHHHHHHHHHHHHTT--STHHHHTTTT---SEEEEEE-SSSEEEEEE-HHHHHHHHHHHHTT-TT-EEEE-SPTTEEE-TT-EEEEEEESSHHHHHHHHHHHHTTEEEE-

Mean predicted aligned error: 4.08 Å

InterPro domains:
  IPR000053 Thymidine/pyrimidine-nucleoside phosphorylase [PTHR10515] (28-405)
  IPR000312 Glycosyl transferase, family 3 [PF00591] (73-302)
  IPR013102 Pyrimidine nucleoside phosphorylase, C-terminal [SM00941] (342-408)
  IPR035902 Nucleoside phosphorylase/phosphoribosyltransferase catalytic domain superfamily [G3DSA:3.40.1030.10] (67-318)
  IPR035902 Nucleoside phosphorylase/phosphoribosyltransferase catalytic domain superfamily [SSF52418] (71-320)
  IPR036566 Pyrimidine nucleoside phosphorylase-like, C-terminal domain superfamily [G3DSA:3.90.1170.30] (327-409)
  IPR036566 Pyrimidine nucleoside phosphorylase-like, C-terminal domain superfamily [SSF54680] (329-406)

Organism: NCBI:txid37330

pLDDT: mean 94.66, std 4.46, range [59.62, 98.69]